Protein AF-A0A918CAC3-F1 (afdb_monomer)

Nearest PDB structures (foldseek):
  5i6j-assembly1_A-2  TM=1.475E-01  e=5.858E+00  Homo sapiens

Foldseek 3Di:
DDDDDDDPDDPDDDKDAFQDKAFFAADDDPPDPPDGGWIKTFHHIWDPPDDLQPTWTFIQTPVRDTDIDRSVRGDGPPVVVVVVVVVVCVVPPCQDFFHKKAFCDCDDVPCHPRHGFIWTFHAGWDPVDDLQPTWTWTAGPVRDIDIGRPVRIGDPPVCPVVVVPDPPDPLDQQDLVVLCPDPLLVVLLVLLLQLVVLVVQLVVLVVVLVVPDDPDPPPDDPVNVVSVVSNVVSVVSNVVSVVVSLVSLLVSLVVVCVVPPPNDDSVVSSVVSNVVSNVVSVVVVVVVVVCVPDDPPDPPDPDDPPPCDPQNVQQQLLLLLLQVLLLVLVLQADFPVPPPPDDDDDDDDDPDPQPPVLLVVLLVLLLVLVVQLVVCVVVVNNVSNVVSVVSNVVSVVVNVVSVVVLVVCVVVDDDPFDPHQKTKGFGQDPPDPPPVNPGGGTFIWMFGWGWDQDPVNQWIATPCLSVLCRLLVFDQDPLLRSLSRVLSVVSVCCVPVPPDPPPDVPCSSAPAWDDDPSHTDGDPVSCVRRPSVSSVSSSRSSRTHGDDD

Secondary structure (DSSP, 8-state):
--PPP----------PPTT-EEE------TT-TT-TT-EEEEEE---TTS-GGG-EEEEEETTS-EEEEEGGG----HHHHHHHHHHHHHHT-TTSTT-EEEE--S--TT-TT-TT-EEEEEE---TTS-TTT-EEEEEETTS-EEEEEGGGEE--TTSTTT-------SS-S--HHHHHTSHHHHHHHHHHHHHHHHHHHHHHHHHHHHHS--SS-----HHHHHHHHHHHHHHHHHHHHHHHHHHHHHHHHHHHHHHSTTS--HHHHHHHHHHHHHHHHHHHHHHHHHHHHS---------------HHHHHHHHHHHHHHHHHHHHHT-B---TTTTTS-------------HHHHHHHHHHHHHHHHHHHHHHHTT-HHHHHHHHHHHHHHHHHHHHHHHHHHHHHTT----B---S-EEEEEE-TT---TT-PPPPEEEEEE---EEE-TTSSSEEETTHHHHHHHHT---HHHHHHHHHHHHHHHHHHHHTT--TT---TTGGGSSEEEETTEEEE-HHHHHHSTTHHHHHHHHHHH-EE---

Sequence (549 aa):
MTEGPAAGGALAAHTYAPGTKLVCTVDRPQGMQGRQGLTCTVIEGINPTLSPARQSLAVEFSDGVRGSLLLSQVRVPWFVQQQALEERQASFSPYLPGKPLVCQAQNPDGLRGRRGQTCTVVEGPDASLEREKQTLRVRFSDSAEATLRLDQVRVPTRNAQLYRERPAQPAQAPDLRELRNRPSYKGLVQAAVVVLKARDTLSKREEEYAESRPEDSTWGTVEAEQQEGSLRDARAECDAAEAEFEAYAVRNVRGYLRAHPGAGDAQTLTHELQAAALEEARTRFLQRAGRARLPSALPVRPASLMTVTTHHIAALQRLEQNRIARAILLGQVIPDQQRQAIIPRTQSQPKSNVPVGDFEVAFREMQHHAMLCVRYTLTGVPTLAEHHARLCDDTRAQHDALLALLNEKRVQNTGRYLEGERFFVDLPATDQVSANGEESDDEEHYFTLVIVWGEDGGSLVIANDVECEVDSGVYVGEQGWNSLTHWLEHHDQRLSAGAQRGRQFEDEAHLIWKKDRDSYVLRSSVREKYPGIELALEALRCLARTERR

Structure (mmCIF, N/CA/C/O backbone):
data_AF-A0A918CAC3-F1
#
_entry.id   AF-A0A918CAC3-F1
#
loop_
_atom_site.group_PDB
_atom_site.id
_atom_site.type_symbol
_atom_site.label_atom_id
_atom_site.label_alt_id
_atom_site.label_comp_id
_atom_site.label_asym_id
_atom_site.label_entity_id
_atom_site.label_seq_id
_atom_site.pdbx_PDB_ins_code
_atom_site.Cartn_x
_atom_site.Cartn_y
_atom_site.Cartn_z
_atom_site.occupancy
_atom_site.B_iso_or_equiv
_atom_site.auth_seq_id
_atom_site.auth_comp_id
_atom_site.auth_asym_id
_atom_site.auth_atom_id
_atom_site.pdbx_PDB_model_num
ATOM 1 N N . MET A 1 1 ? -34.790 -44.024 -2.993 1.00 34.38 1 MET A N 1
ATOM 2 C CA . MET A 1 1 ? -33.690 -43.169 -2.507 1.00 34.38 1 MET A CA 1
ATOM 3 C C . MET A 1 1 ? -33.508 -42.073 -3.533 1.00 34.38 1 MET A C 1
ATOM 5 O O . MET A 1 1 ? -33.030 -42.345 -4.622 1.00 34.38 1 MET A O 1
ATOM 9 N N . THR A 1 2 ? -34.040 -40.893 -3.245 1.00 26.47 2 THR A N 1
ATOM 10 C CA . THR A 1 2 ? -34.035 -39.726 -4.135 1.00 26.47 2 THR A CA 1
ATOM 11 C C . THR A 1 2 ? -33.256 -38.634 -3.422 1.00 26.47 2 THR A C 1
ATOM 13 O O . THR A 1 2 ? -33.696 -38.153 -2.378 1.00 26.47 2 THR A O 1
ATOM 16 N N . GLU A 1 3 ? -32.078 -38.305 -3.943 1.00 29.77 3 GLU A N 1
ATOM 17 C CA . GLU A 1 3 ? -31.258 -37.194 -3.465 1.00 29.77 3 GLU A CA 1
ATOM 18 C C . GLU A 1 3 ? -31.903 -35.876 -3.912 1.00 29.77 3 GLU A C 1
ATOM 20 O O . GLU A 1 3 ? -32.096 -35.633 -5.103 1.00 29.77 3 GLU A O 1
ATOM 25 N N . GLY A 1 4 ? -32.304 -35.053 -2.942 1.00 25.77 4 GLY A N 1
ATOM 26 C CA . GLY A 1 4 ? -32.765 -33.686 -3.175 1.00 25.77 4 GLY A CA 1
ATOM 27 C C . GLY A 1 4 ? -31.585 -32.707 -3.239 1.00 25.77 4 GLY A C 1
ATOM 28 O O . GLY A 1 4 ? -30.545 -32.966 -2.628 1.00 25.77 4 GLY A O 1
ATOM 29 N N . PRO A 1 5 ? -31.720 -31.576 -3.953 1.00 29.75 5 PRO A N 1
ATOM 30 C CA . PRO A 1 5 ? -30.639 -30.613 -4.115 1.00 29.75 5 PRO A CA 1
ATOM 31 C C . PRO A 1 5 ? -30.306 -29.931 -2.781 1.00 29.75 5 PRO A C 1
ATOM 33 O O . PRO A 1 5 ? -31.191 -29.500 -2.041 1.00 29.75 5 PRO A O 1
ATOM 36 N N . ALA A 1 6 ? -29.009 -29.824 -2.488 1.00 30.66 6 ALA A N 1
ATOM 37 C CA . ALA A 1 6 ? -28.483 -29.134 -1.319 1.00 30.66 6 ALA A CA 1
ATOM 38 C C . ALA A 1 6 ? -28.829 -27.636 -1.380 1.00 30.66 6 ALA A C 1
ATOM 40 O O . ALA A 1 6 ? -28.242 -26.875 -2.149 1.00 30.66 6 ALA A O 1
ATOM 41 N N . ALA A 1 7 ? -29.784 -27.207 -0.556 1.00 31.06 7 ALA A N 1
ATOM 42 C CA . ALA A 1 7 ? -30.060 -25.797 -0.328 1.00 31.06 7 ALA A CA 1
ATOM 43 C C . ALA A 1 7 ? -28.901 -25.181 0.473 1.00 31.06 7 ALA A C 1
ATOM 45 O O . ALA A 1 7 ? -28.713 -25.477 1.654 1.00 31.06 7 ALA A O 1
ATOM 46 N N . GLY A 1 8 ? -28.109 -24.328 -0.178 1.00 32.47 8 GLY A N 1
ATOM 47 C CA . GLY A 1 8 ? -27.099 -23.493 0.469 1.00 32.47 8 GLY A CA 1
ATOM 48 C C . GLY A 1 8 ? -27.758 -22.412 1.323 1.00 32.47 8 GLY A C 1
ATOM 49 O O . GLY A 1 8 ? -27.984 -21.300 0.856 1.00 32.47 8 GLY A O 1
ATOM 50 N N . GLY A 1 9 ? -28.090 -22.743 2.570 1.00 31.00 9 GLY A N 1
ATOM 51 C CA . GLY A 1 9 ? -28.495 -21.768 3.578 1.00 31.00 9 GLY A CA 1
ATOM 52 C C . GLY A 1 9 ? -27.278 -21.011 4.108 1.00 31.00 9 GLY A C 1
ATOM 53 O O . GLY A 1 9 ? -26.330 -21.622 4.600 1.00 31.00 9 GLY A O 1
ATOM 54 N N . ALA A 1 10 ? -27.297 -19.682 4.013 1.00 33.12 10 ALA A N 1
ATOM 55 C CA . ALA A 1 10 ? -26.296 -18.825 4.634 1.00 33.12 10 ALA A CA 1
ATOM 56 C C . ALA A 1 10 ? -26.301 -19.031 6.161 1.00 33.12 10 ALA A C 1
ATOM 58 O O . ALA A 1 10 ? -27.304 -18.775 6.828 1.00 33.12 10 ALA A O 1
ATOM 59 N N . LEU A 1 11 ? -25.176 -19.491 6.715 1.00 37.94 11 LEU A N 1
ATOM 60 C CA . LEU A 1 11 ? -24.937 -19.536 8.158 1.00 37.94 11 LEU A CA 1
ATOM 61 C C . LEU A 1 11 ? -24.940 -18.099 8.699 1.00 37.94 11 LEU A C 1
ATOM 63 O O . LEU A 1 11 ? -23.998 -17.337 8.484 1.00 37.94 11 LEU A O 1
ATOM 67 N N . ALA A 1 12 ? -26.014 -17.722 9.394 1.00 36.47 12 ALA A N 1
ATOM 68 C CA . ALA A 1 12 ? -26.030 -16.521 10.219 1.00 36.47 12 ALA A CA 1
ATOM 69 C C . ALA A 1 12 ? -24.898 -16.614 11.257 1.00 36.47 12 ALA A C 1
ATOM 71 O O . ALA A 1 12 ? -24.640 -17.691 11.789 1.00 36.47 12 ALA A O 1
ATOM 72 N N . ALA A 1 13 ? -24.209 -15.502 11.526 1.00 37.38 13 ALA A N 1
ATOM 73 C CA . ALA A 1 13 ? -23.027 -15.446 12.387 1.00 37.38 13 ALA A CA 1
ATOM 74 C C . ALA A 1 13 ? -23.293 -16.038 13.789 1.00 37.38 13 ALA A C 1
ATOM 76 O O . ALA A 1 13 ? -23.807 -15.368 14.686 1.00 37.38 13 ALA A O 1
ATOM 77 N N . HIS A 1 14 ? -22.946 -17.311 13.977 1.00 52.31 14 HIS A N 1
ATOM 78 C CA . HIS A 1 14 ? -23.004 -17.991 15.263 1.00 52.31 14 HIS A CA 1
ATOM 79 C C . HIS A 1 14 ? -21.718 -17.697 16.039 1.00 52.31 14 HIS A C 1
ATOM 81 O O . HIS A 1 14 ? -20.619 -17.967 15.566 1.00 52.31 14 HIS A O 1
ATOM 87 N N . THR A 1 15 ? -21.844 -17.137 17.241 1.00 54.62 15 THR A N 1
ATOM 88 C CA . THR A 1 15 ? -20.730 -16.988 18.188 1.00 54.62 15 THR A CA 1
ATOM 89 C C . THR A 1 15 ? -20.657 -18.258 19.038 1.00 54.62 15 THR A C 1
ATOM 91 O O . THR A 1 15 ? -21.577 -18.521 19.811 1.00 54.62 15 THR A O 1
ATOM 94 N N . TYR A 1 16 ? -19.597 -19.059 18.890 1.00 63.28 16 TYR A N 1
ATOM 95 C CA . TYR A 1 16 ? -19.353 -20.236 19.733 1.00 63.28 16 TYR A CA 1
ATOM 96 C C . TYR A 1 16 ? -18.508 -19.836 20.948 1.00 63.28 16 TYR A C 1
ATOM 98 O O . TYR A 1 16 ? -17.448 -19.226 20.797 1.00 63.28 16 TYR A O 1
ATOM 106 N N . ALA A 1 17 ? -18.990 -20.158 22.150 1.00 64.75 17 ALA A N 1
ATOM 107 C CA . ALA A 1 17 ? -18.269 -19.920 23.398 1.00 64.75 17 ALA A CA 1
ATOM 108 C C . ALA A 1 17 ? -17.287 -21.074 23.698 1.00 64.75 17 ALA A C 1
ATOM 110 O O . ALA A 1 17 ? -17.543 -22.208 23.270 1.00 64.75 17 ALA A O 1
ATOM 111 N N . PRO A 1 18 ? -16.203 -20.833 24.461 1.00 65.88 18 PRO A N 1
ATOM 112 C CA . PRO A 1 18 ? -15.373 -21.906 25.008 1.00 65.88 18 PRO A CA 1
ATOM 113 C C . PRO A 1 18 ? -16.223 -22.962 25.733 1.00 65.88 18 PRO A C 1
ATOM 115 O O . PRO A 1 18 ? -17.165 -22.624 26.448 1.00 65.88 18 PRO A O 1
ATOM 118 N N . GLY A 1 19 ? -15.916 -24.242 25.521 1.00 64.00 19 GLY A N 1
ATOM 119 C CA . GLY A 1 19 ? -16.665 -25.381 26.061 1.00 64.00 19 GLY A CA 1
ATOM 120 C C . GLY A 1 19 ? -17.833 -25.866 25.193 1.00 64.00 19 GLY A C 1
ATOM 121 O O . GLY A 1 19 ? -18.438 -26.890 25.513 1.00 64.00 19 GLY A O 1
ATOM 122 N N . THR A 1 20 ? -18.143 -25.193 24.077 1.00 71.06 20 THR A N 1
ATOM 123 C CA . THR A 1 20 ? -19.176 -25.671 23.142 1.00 71.06 20 THR A CA 1
ATOM 124 C C . THR A 1 20 ? -18.724 -26.983 22.491 1.00 71.06 20 THR A C 1
ATOM 126 O O . THR A 1 20 ? -17.677 -27.024 21.840 1.00 71.06 20 THR A O 1
ATOM 129 N N . LYS A 1 21 ? -19.514 -28.054 22.645 1.00 66.44 21 LYS A N 1
ATOM 130 C CA . LYS A 1 21 ? -19.288 -29.331 21.951 1.00 66.44 21 LYS A CA 1
ATOM 131 C C . LYS A 1 21 ? -19.873 -29.264 20.544 1.00 66.44 21 LYS A C 1
ATOM 133 O O . LYS A 1 21 ? -21.063 -29.008 20.376 1.00 66.44 21 LYS A O 1
ATOM 138 N N . LEU A 1 22 ? -19.040 -29.512 19.543 1.00 68.19 22 LEU A N 1
ATOM 139 C CA . LEU A 1 22 ? -19.404 -29.537 18.132 1.00 68.19 22 LEU A CA 1
ATOM 140 C C . LEU A 1 22 ? -19.162 -30.944 17.575 1.00 68.19 22 LEU A C 1
ATOM 142 O O . LEU A 1 22 ? -18.170 -31.599 17.893 1.00 68.19 22 LEU A O 1
ATOM 146 N N . VAL A 1 23 ? -20.072 -31.419 16.728 1.00 58.84 23 VAL A N 1
ATOM 147 C CA . VAL A 1 23 ? -19.849 -32.629 15.929 1.00 58.84 23 VAL A CA 1
ATOM 148 C C . VAL A 1 23 ? -19.346 -32.160 14.573 1.00 58.84 23 VAL A C 1
ATOM 150 O O . VAL A 1 23 ? -20.080 -31.500 13.844 1.00 58.84 23 VAL A O 1
ATOM 153 N N . CYS A 1 24 ? -18.085 -32.437 14.259 1.00 56.66 24 CYS A N 1
ATOM 154 C CA . CYS A 1 24 ? -17.418 -31.916 13.074 1.00 56.66 24 CYS A CA 1
ATOM 155 C C . CYS A 1 24 ? -17.199 -33.054 12.056 1.00 56.66 24 CYS A C 1
ATOM 157 O O . CYS A 1 24 ? -16.572 -34.068 12.350 1.00 56.66 24 CYS A O 1
ATOM 159 N N . THR A 1 25 ? -17.735 -32.904 10.839 1.00 53.59 25 THR A N 1
ATOM 160 C CA . THR A 1 25 ? -17.401 -33.769 9.692 1.00 53.59 25 THR A CA 1
ATOM 161 C C . THR A 1 25 ? -16.342 -33.056 8.865 1.00 53.59 25 THR A C 1
ATOM 163 O O . THR A 1 25 ? -16.640 -32.081 8.182 1.00 53.59 25 THR A O 1
ATOM 166 N N . VAL A 1 26 ? -15.088 -33.496 8.976 1.00 55.09 26 VAL A N 1
ATOM 167 C CA . VAL A 1 26 ? -13.965 -32.843 8.298 1.00 55.09 26 VAL A CA 1
ATOM 168 C C . VAL A 1 26 ? -13.815 -33.417 6.887 1.00 55.09 26 VAL A C 1
ATOM 170 O O . VAL A 1 26 ? -13.284 -34.513 6.705 1.00 55.09 26 VAL A O 1
ATOM 173 N N . ASP A 1 27 ? -14.256 -32.666 5.878 1.00 46.06 27 ASP A N 1
ATOM 174 C CA . ASP A 1 27 ? -13.960 -32.971 4.476 1.00 46.06 27 ASP A CA 1
ATOM 175 C C . ASP A 1 27 ? -12.567 -32.432 4.104 1.00 46.06 27 ASP A C 1
ATOM 177 O O . ASP A 1 27 ? -12.375 -31.256 3.810 1.00 46.06 27 ASP A O 1
ATOM 181 N N . ARG A 1 28 ? -11.583 -33.339 4.161 1.00 51.41 28 ARG A N 1
ATOM 182 C CA . ARG A 1 28 ? -10.238 -33.283 3.546 1.00 51.41 28 ARG A CA 1
ATOM 183 C C . ARG A 1 28 ? -9.450 -31.952 3.629 1.00 51.41 28 ARG A C 1
ATOM 185 O O . ARG A 1 28 ? -9.378 -31.219 2.645 1.00 51.41 28 ARG A O 1
ATOM 192 N N . PRO A 1 29 ? -8.658 -31.746 4.694 1.00 42.94 29 PRO A N 1
ATOM 193 C CA . PRO A 1 29 ? -7.441 -30.945 4.665 1.00 42.94 29 PRO A CA 1
ATOM 194 C C . PRO A 1 29 ? -6.207 -31.858 4.519 1.00 42.94 29 PRO A C 1
ATOM 196 O O . PRO A 1 29 ? -6.151 -32.956 5.086 1.00 42.94 29 PRO A O 1
ATOM 199 N N . GLN A 1 30 ? -5.196 -31.414 3.767 1.00 45.50 30 GLN A N 1
ATOM 200 C CA . GLN A 1 30 ? -3.889 -32.080 3.725 1.00 45.50 30 GLN A CA 1
ATOM 201 C C . GLN A 1 30 ? -3.305 -32.143 5.149 1.00 45.50 30 GLN A C 1
ATOM 203 O O . GLN A 1 30 ? -3.159 -31.117 5.804 1.00 45.50 30 GLN A O 1
ATOM 208 N N . GLY A 1 31 ? -3.025 -33.357 5.637 1.00 53.94 31 GLY A N 1
ATOM 209 C CA . GLY A 1 31 ? -2.463 -33.615 6.972 1.00 53.94 31 GLY A CA 1
ATOM 210 C C . GLY A 1 31 ? -3.405 -34.288 7.981 1.00 53.94 31 GLY A C 1
ATOM 211 O O . GLY A 1 31 ? -2.927 -34.769 9.003 1.00 53.94 31 GLY A O 1
ATOM 212 N N . MET A 1 32 ? -4.713 -34.395 7.703 1.00 54.19 32 MET A N 1
ATOM 213 C CA . MET A 1 32 ? -5.689 -35.052 8.599 1.00 54.19 32 MET A CA 1
ATOM 214 C C . MET A 1 32 ? -6.500 -36.153 7.895 1.00 54.19 32 MET A C 1
ATOM 216 O O . MET A 1 32 ? -7.731 -36.166 7.923 1.00 54.19 32 MET A O 1
ATOM 220 N N . GLN A 1 33 ? -5.820 -37.094 7.233 1.00 50.97 33 GLN A N 1
ATOM 221 C CA . GLN A 1 33 ? -6.490 -38.273 6.673 1.00 50.97 33 GLN A CA 1
ATOM 222 C C . GLN A 1 33 ? -6.938 -39.221 7.803 1.00 50.97 33 GLN A C 1
ATOM 224 O O . GLN A 1 33 ? -6.137 -39.595 8.652 1.00 50.97 33 GLN A O 1
ATOM 229 N N . GLY A 1 34 ? -8.221 -39.609 7.810 1.00 56.03 34 GLY A N 1
ATOM 230 C CA . GLY A 1 34 ? -8.756 -40.679 8.671 1.00 56.03 34 GLY A CA 1
ATOM 231 C C . GLY A 1 34 ? -9.655 -40.259 9.843 1.00 56.03 34 GLY A C 1
ATOM 232 O O . GLY A 1 34 ? -10.110 -41.125 10.581 1.00 56.03 34 GLY A O 1
ATOM 233 N N . ARG A 1 35 ? -9.955 -38.966 10.026 1.00 60.34 35 ARG A N 1
ATOM 234 C CA . ARG A 1 35 ? -10.708 -38.455 11.194 1.00 60.34 35 ARG A CA 1
ATOM 235 C C . ARG A 1 35 ? -12.152 -38.051 10.885 1.00 60.34 35 ARG A C 1
ATOM 237 O O . ARG A 1 35 ? -12.577 -36.935 11.175 1.00 60.34 35 ARG A O 1
ATOM 244 N N . GLN A 1 36 ? -12.917 -38.954 10.277 1.00 60.62 36 GLN A N 1
ATOM 245 C CA . GLN A 1 36 ? -14.358 -38.753 10.096 1.00 60.62 36 GLN A CA 1
ATOM 246 C C . GLN A 1 36 ? -15.118 -39.155 11.370 1.00 60.62 36 GLN A C 1
ATOM 248 O O . GLN A 1 36 ? -14.886 -40.228 11.916 1.00 60.62 36 GLN A O 1
ATOM 253 N N . GLY A 1 37 ? -16.031 -38.295 11.837 1.00 60.97 37 GLY A N 1
ATOM 254 C CA . GLY A 1 37 ? -16.941 -38.603 12.950 1.00 60.97 37 GLY A CA 1
ATOM 255 C C . GLY A 1 37 ? -16.432 -38.273 14.359 1.00 60.97 37 GLY A C 1
ATOM 256 O O . GLY A 1 37 ? -17.059 -38.692 15.328 1.00 60.97 37 GLY A O 1
ATOM 257 N N . LEU A 1 38 ? -15.333 -37.525 14.504 1.00 64.88 38 LEU A N 1
ATOM 258 C CA . LEU A 1 38 ? -14.869 -37.082 15.823 1.00 64.88 38 LEU A CA 1
ATOM 259 C C . LEU A 1 38 ? -15.710 -35.912 16.352 1.00 64.88 38 LEU A C 1
ATOM 261 O O . LEU A 1 38 ? -16.088 -34.998 15.617 1.00 64.88 38 LEU A O 1
ATOM 265 N N . THR A 1 39 ? -15.970 -35.920 17.657 1.00 70.69 39 THR A N 1
ATOM 266 C CA . THR A 1 39 ? -16.520 -34.758 18.363 1.00 70.69 39 THR A CA 1
ATOM 267 C C . THR A 1 39 ? -15.382 -33.835 18.773 1.00 70.69 39 THR A C 1
ATOM 269 O O . THR A 1 39 ? -14.355 -34.311 19.255 1.00 70.69 39 THR A O 1
ATOM 272 N N . CYS A 1 40 ? -15.564 -32.531 18.613 1.00 75.88 40 CYS A N 1
ATOM 273 C CA . CYS A 1 40 ? -14.590 -31.516 18.987 1.00 75.88 40 CYS A CA 1
ATOM 274 C C . CYS A 1 40 ? -15.175 -30.560 20.042 1.00 75.88 40 CYS A C 1
ATOM 276 O O . CYS A 1 40 ? -16.364 -30.245 20.018 1.00 75.88 40 CYS A O 1
ATOM 278 N N . THR A 1 41 ? -14.354 -30.092 20.983 1.00 77.81 41 THR A N 1
ATOM 279 C CA . THR A 1 41 ? -14.730 -29.078 21.984 1.00 77.81 41 THR A CA 1
ATOM 280 C C . THR A 1 41 ? -14.010 -27.775 21.668 1.00 77.81 41 THR A C 1
ATOM 282 O O . THR A 1 41 ? -12.793 -27.777 21.500 1.00 77.81 41 THR A O 1
ATOM 285 N N . VAL A 1 42 ? -14.745 -26.664 21.573 1.00 76.50 42 VAL A N 1
ATOM 286 C CA . VAL A 1 42 ? -14.157 -25.337 21.329 1.00 76.50 42 VAL A CA 1
ATOM 287 C C . VAL A 1 42 ? -13.356 -24.908 22.556 1.00 76.50 42 VAL A C 1
ATOM 289 O O . VAL A 1 42 ? -13.916 -24.792 23.645 1.00 76.50 42 VAL A O 1
ATOM 292 N N . ILE A 1 43 ? -12.058 -24.671 22.383 1.00 72.75 43 ILE A N 1
ATOM 293 C CA . ILE A 1 43 ? -11.152 -24.240 23.458 1.00 72.75 43 ILE A CA 1
ATOM 294 C C . ILE A 1 43 ? -11.138 -22.709 23.552 1.00 72.75 43 ILE A C 1
ATOM 296 O O . ILE A 1 43 ? -11.096 -22.159 24.648 1.00 72.75 43 ILE A O 1
ATOM 300 N N . GLU A 1 44 ? -11.240 -22.019 22.413 1.00 70.56 44 GLU A N 1
ATOM 301 C CA . GLU A 1 44 ? -11.162 -20.559 22.332 1.00 70.56 44 GLU A CA 1
ATOM 302 C C . GLU A 1 44 ? -12.238 -20.006 21.383 1.00 70.56 44 GLU A C 1
ATOM 304 O O . GLU A 1 44 ? -12.455 -20.532 20.289 1.00 70.56 44 GLU A O 1
ATOM 309 N N . GLY A 1 45 ? -12.977 -18.991 21.844 1.00 53.78 45 GLY A N 1
ATOM 310 C CA . GLY A 1 45 ? -14.143 -18.436 21.149 1.00 53.78 45 GLY A CA 1
ATOM 311 C C . GLY A 1 45 ? -13.793 -17.490 19.994 1.00 53.78 45 GLY A C 1
ATOM 312 O O . GLY A 1 45 ? -12.672 -17.009 19.866 1.00 53.78 45 GLY A O 1
ATOM 313 N N . ILE A 1 46 ? -14.781 -17.200 19.147 1.00 62.47 46 ILE A N 1
ATOM 314 C CA . ILE A 1 46 ? -14.607 -16.396 17.926 1.00 62.47 46 ILE A CA 1
ATOM 315 C C . ILE A 1 46 ? -14.431 -14.900 18.236 1.00 62.47 46 ILE A C 1
ATOM 317 O O . ILE A 1 46 ? -15.187 -14.331 19.024 1.00 62.47 46 ILE A O 1
ATOM 321 N N . ASN A 1 47 ? -13.534 -14.232 17.501 1.00 50.25 47 ASN A N 1
ATOM 322 C CA . ASN A 1 47 ? -13.502 -12.772 17.389 1.00 50.25 47 ASN A CA 1
ATOM 323 C C . ASN A 1 47 ? -14.581 -12.273 16.391 1.00 50.25 47 ASN A C 1
ATOM 325 O O . ASN A 1 47 ? -14.456 -12.517 15.187 1.00 50.25 47 ASN A O 1
ATOM 329 N N . PRO A 1 48 ? -15.630 -11.554 16.840 1.00 42.75 48 PRO A N 1
ATOM 330 C CA . PRO A 1 48 ? -16.781 -11.177 16.010 1.00 42.75 48 PRO A CA 1
ATOM 331 C C . PRO A 1 48 ? -16.475 -10.130 14.923 1.00 42.75 48 PRO A C 1
ATOM 333 O O . PRO A 1 48 ? -17.369 -9.768 14.162 1.00 42.75 48 PRO A O 1
ATOM 336 N N . THR A 1 49 ? -15.241 -9.627 14.842 1.00 39.03 49 THR A N 1
ATOM 337 C CA . THR A 1 49 ? -14.835 -8.590 13.876 1.00 39.03 49 THR A CA 1
ATOM 338 C C . THR A 1 49 ? -14.359 -9.137 12.524 1.00 39.03 49 THR A C 1
ATOM 340 O O . THR A 1 49 ? -14.179 -8.366 11.584 1.00 39.03 49 THR A O 1
ATOM 343 N N . LEU A 1 50 ? -14.181 -10.457 12.392 1.00 40.41 50 LEU A N 1
ATOM 344 C CA . LEU A 1 50 ? -13.687 -11.099 11.168 1.00 40.41 50 LEU A CA 1
ATOM 345 C C . LEU A 1 50 ? -14.825 -11.661 10.302 1.00 40.41 50 LEU A C 1
ATOM 347 O O . LEU A 1 50 ? -15.829 -12.145 10.818 1.00 40.41 50 LEU A O 1
ATOM 351 N N . SER A 1 51 ? -14.642 -11.653 8.977 1.00 47.00 51 SER A N 1
ATOM 352 C CA . SER A 1 51 ? -15.564 -12.281 8.014 1.00 47.00 51 SER A CA 1
ATOM 353 C C . SER A 1 51 ? -15.710 -13.798 8.265 1.00 47.00 51 SER A C 1
ATOM 355 O O . SER A 1 51 ? -14.692 -14.452 8.511 1.00 47.00 51 SER A O 1
ATOM 357 N N . PRO A 1 52 ? -16.920 -14.393 8.139 1.00 52.06 52 PRO A N 1
ATOM 358 C CA . PRO A 1 52 ? -17.179 -15.815 8.417 1.00 52.06 52 PRO A CA 1
ATOM 359 C C . PRO A 1 52 ? -16.268 -16.796 7.663 1.00 52.06 52 PRO A C 1
ATOM 361 O O . PRO A 1 52 ? -15.962 -17.871 8.169 1.00 52.06 52 PRO A O 1
ATOM 364 N N . ALA A 1 53 ? -15.787 -16.420 6.472 1.00 52.47 53 ALA A N 1
ATOM 365 C CA . ALA A 1 53 ? -14.904 -17.252 5.651 1.00 52.47 53 ALA A CA 1
ATOM 366 C C . ALA A 1 53 ? -13.456 -17.344 6.175 1.00 52.47 53 ALA A C 1
ATOM 368 O O . ALA A 1 53 ? -12.690 -18.178 5.700 1.00 52.47 53 ALA A O 1
ATOM 369 N N . ARG A 1 54 ? -13.066 -16.484 7.126 1.00 52.00 54 ARG A N 1
ATOM 370 C CA . ARG A 1 54 ? -11.699 -16.397 7.674 1.00 52.00 54 ARG A CA 1
ATOM 371 C C . ARG A 1 54 ? -11.615 -16.727 9.166 1.00 52.00 54 ARG A C 1
ATOM 373 O O . ARG A 1 54 ? -10.543 -16.613 9.749 1.00 52.00 54 ARG A O 1
ATOM 380 N N . GLN A 1 55 ? -12.725 -17.104 9.796 1.00 71.31 55 GLN A N 1
ATOM 381 C CA . GLN A 1 55 ? -12.741 -17.439 11.216 1.00 71.31 55 GLN A CA 1
ATOM 382 C C . GLN A 1 55 ? -12.263 -18.881 11.427 1.00 71.31 55 GLN A C 1
ATOM 384 O O . GLN A 1 55 ? -12.811 -19.817 10.839 1.00 71.31 55 GLN A O 1
ATOM 389 N N . SER A 1 56 ? -11.252 -19.050 12.279 1.00 70.75 56 SER A N 1
ATOM 390 C CA . SER A 1 56 ? -10.735 -20.348 12.708 1.00 70.75 56 SER A CA 1
ATOM 391 C C . SER A 1 56 ? -11.019 -20.581 14.193 1.00 70.75 56 SER A C 1
ATOM 393 O O . SER A 1 56 ? -10.786 -19.690 15.007 1.00 70.75 56 SER A O 1
ATOM 395 N N . LEU A 1 57 ? -11.507 -21.766 14.547 1.00 77.31 57 LEU A N 1
ATOM 396 C CA . LEU A 1 57 ? -11.795 -22.200 15.913 1.00 77.31 57 LEU A CA 1
ATOM 397 C C . LEU A 1 57 ? -10.656 -23.077 16.428 1.00 77.31 57 LEU A C 1
ATOM 399 O O . LEU A 1 57 ? -10.365 -24.105 15.815 1.00 77.31 57 LEU A O 1
ATOM 403 N N . ALA A 1 58 ? -10.072 -22.729 17.575 1.00 78.75 58 ALA A N 1
ATOM 404 C CA . ALA A 1 58 ? -9.220 -23.656 18.312 1.00 78.75 58 ALA A CA 1
ATOM 405 C C . ALA A 1 58 ? -10.099 -24.738 18.953 1.00 78.75 58 ALA A C 1
ATOM 407 O O . ALA A 1 58 ? -11.016 -24.435 19.722 1.00 78.75 58 ALA A O 1
ATOM 408 N N . VAL A 1 59 ? -9.838 -26.001 18.625 1.00 81.88 59 VAL A N 1
ATOM 409 C CA . VAL A 1 59 ? -10.641 -27.144 19.066 1.00 81.88 59 VAL A CA 1
ATOM 410 C C . VAL A 1 59 ? -9.778 -28.263 19.638 1.00 81.88 59 VAL A C 1
ATOM 412 O O . VAL A 1 59 ? -8.659 -28.491 19.183 1.00 81.88 59 VAL A O 1
ATOM 415 N N . GLU A 1 60 ? -10.318 -28.989 20.614 1.00 83.00 60 GLU A N 1
ATOM 416 C CA . GLU A 1 60 ? -9.777 -30.264 21.094 1.00 83.00 60 GLU A CA 1
ATOM 417 C C . GLU A 1 60 ? -10.678 -31.392 20.593 1.00 83.00 60 GLU A C 1
ATOM 419 O O . GLU A 1 60 ? -11.876 -31.415 20.886 1.00 83.00 60 GLU A O 1
ATOM 424 N N . PHE A 1 61 ? -10.128 -32.299 19.793 1.00 83.12 61 PHE A N 1
ATOM 425 C CA . PHE A 1 61 ? -10.832 -33.482 19.312 1.00 83.12 61 PHE A CA 1
ATOM 426 C C . PHE A 1 61 ? -10.951 -34.525 20.431 1.00 83.12 61 PHE A C 1
ATOM 428 O O . PHE A 1 61 ? -10.162 -34.547 21.372 1.00 83.12 61 PHE A O 1
ATOM 435 N N . SER A 1 62 ? -11.931 -35.424 20.330 1.00 82.56 62 SER A N 1
ATOM 436 C CA . SER A 1 62 ? -12.163 -36.485 21.323 1.00 82.56 62 SER A CA 1
ATOM 437 C C . SER A 1 62 ? -11.008 -37.479 21.480 1.00 82.56 62 SER A C 1
ATOM 439 O O . SER A 1 62 ? -10.995 -38.235 22.444 1.00 82.56 62 SER A O 1
ATOM 441 N N . ASP A 1 63 ? -10.052 -37.490 20.551 1.00 80.81 63 ASP A N 1
ATOM 442 C CA . ASP A 1 63 ? -8.802 -38.250 20.649 1.00 80.81 63 ASP A CA 1
ATOM 443 C C . ASP A 1 63 ? -7.687 -37.490 21.403 1.00 80.81 63 ASP A C 1
ATOM 445 O O . ASP A 1 63 ? -6.554 -37.962 21.467 1.00 80.81 63 ASP A O 1
ATOM 449 N N . GLY A 1 64 ? -7.997 -36.319 21.975 1.00 80.19 64 GLY A N 1
ATOM 450 C CA . GLY A 1 64 ? -7.076 -35.475 22.739 1.00 80.19 64 GLY A CA 1
ATOM 451 C C . GLY A 1 64 ? -6.188 -34.572 21.881 1.00 80.19 64 GLY A C 1
ATOM 452 O O . GLY A 1 64 ? -5.370 -33.824 22.417 1.00 80.19 64 GLY A O 1
ATOM 453 N N . VAL A 1 65 ? -6.321 -34.607 20.551 1.00 83.19 65 VAL A N 1
ATOM 454 C CA . VAL A 1 65 ? -5.521 -33.748 19.673 1.00 83.19 65 VAL A CA 1
ATOM 455 C C . VAL A 1 65 ? -6.125 -32.354 19.593 1.00 83.19 65 VAL A C 1
ATOM 457 O O . VAL A 1 65 ? -7.324 -32.186 19.383 1.00 83.19 65 VAL A O 1
ATOM 460 N N . ARG A 1 66 ? -5.277 -31.333 19.707 1.00 84.69 66 ARG A N 1
ATOM 461 C CA . ARG A 1 66 ? -5.665 -29.937 19.489 1.00 84.69 66 ARG A CA 1
ATOM 462 C C . ARG A 1 66 ? -5.440 -29.542 18.038 1.00 84.69 66 ARG A C 1
ATOM 464 O O . ARG A 1 66 ? -4.428 -29.902 17.441 1.00 84.69 66 ARG A O 1
ATOM 471 N N . GLY A 1 67 ? -6.380 -28.801 17.470 1.00 82.00 67 GLY A N 1
ATOM 472 C CA . GLY A 1 67 ? -6.309 -28.324 16.095 1.00 82.00 67 GLY A CA 1
ATOM 473 C C . GLY A 1 67 ? -7.060 -27.017 15.892 1.00 82.00 67 GLY A C 1
ATOM 474 O O . GLY A 1 67 ? -7.675 -26.481 16.811 1.00 82.00 67 GLY A O 1
ATOM 475 N N . SER A 1 68 ? -6.998 -26.508 14.666 1.00 78.94 68 SER A N 1
ATOM 476 C CA . SER A 1 68 ? -7.737 -25.326 14.233 1.00 78.94 68 SER A CA 1
ATOM 477 C C . SER A 1 68 ? -8.689 -25.716 13.105 1.00 78.94 68 SER A C 1
ATOM 479 O O . SER A 1 68 ? -8.265 -26.363 12.147 1.00 78.94 68 SER A O 1
ATOM 481 N N . LEU A 1 69 ? -9.971 -25.370 13.228 1.00 74.31 69 LEU A N 1
ATOM 482 C CA . LEU A 1 69 ? -10.999 -25.631 12.214 1.00 74.31 69 LEU A CA 1
ATOM 483 C C . LEU A 1 69 ? -11.509 -24.319 11.629 1.00 74.31 69 LEU A C 1
ATOM 485 O O . LEU A 1 69 ? -11.923 -23.431 12.370 1.00 74.31 69 LEU A O 1
ATOM 489 N N . LEU A 1 70 ? -11.547 -24.206 10.302 1.00 74.25 70 LEU A N 1
ATOM 490 C CA . LEU A 1 70 ? -12.240 -23.091 9.656 1.00 74.25 70 LEU A CA 1
ATOM 491 C C . LEU A 1 70 ? -13.751 -23.253 9.840 1.00 74.25 70 LEU A C 1
ATOM 493 O O . LEU A 1 70 ? -14.276 -24.353 9.669 1.00 74.25 70 LEU A O 1
ATOM 497 N N . LEU A 1 71 ? -14.473 -22.166 10.134 1.00 67.62 71 LEU A N 1
ATOM 498 C CA . LEU A 1 71 ? -15.932 -22.226 10.310 1.00 67.62 71 LEU A CA 1
ATOM 499 C C . LEU A 1 71 ? -16.660 -22.782 9.080 1.00 67.62 71 LEU A C 1
ATOM 501 O O . LEU A 1 71 ? -17.675 -23.458 9.224 1.00 67.62 71 LEU A O 1
ATOM 505 N N . SER A 1 72 ? -16.119 -22.561 7.881 1.00 67.12 72 SER A N 1
ATOM 506 C CA . SER A 1 72 ? -16.641 -23.125 6.630 1.00 67.12 72 SER A CA 1
ATOM 507 C C . SER A 1 72 ? -16.595 -24.658 6.573 1.00 67.12 72 SER A C 1
ATOM 509 O O . SER A 1 72 ? -17.303 -25.256 5.766 1.00 67.12 72 SER A O 1
ATOM 511 N N . GLN A 1 73 ? -15.792 -25.299 7.426 1.00 65.56 73 GLN A N 1
ATOM 512 C CA . GLN A 1 73 ? -15.638 -26.753 7.518 1.00 65.56 73 GLN A CA 1
ATOM 513 C C . GLN A 1 73 ? -16.499 -27.371 8.630 1.00 65.56 73 GLN A C 1
ATOM 515 O O . GLN A 1 73 ? -16.539 -28.592 8.773 1.00 65.56 73 GLN A O 1
ATOM 520 N N . VAL A 1 74 ? -17.198 -26.557 9.429 1.00 62.59 74 VAL A N 1
ATOM 521 C CA . VAL A 1 74 ? -18.031 -27.032 10.537 1.00 62.59 74 VAL A CA 1
ATOM 522 C C . VAL A 1 74 ? -19.485 -27.118 10.081 1.00 62.59 74 VAL A C 1
ATOM 524 O O . VAL A 1 74 ? -20.178 -26.111 9.955 1.00 62.59 74 VAL A O 1
ATOM 527 N N . ARG A 1 75 ? -19.986 -28.339 9.872 1.00 60.22 75 ARG A N 1
ATOM 528 C CA . ARG A 1 75 ? -21.428 -28.579 9.733 1.00 60.22 75 ARG A CA 1
ATOM 529 C C . ARG A 1 75 ? -22.040 -28.790 11.112 1.00 60.22 75 ARG A C 1
ATOM 531 O O . ARG A 1 75 ? -21.831 -29.833 11.721 1.00 60.22 75 ARG A O 1
ATOM 538 N N . VAL A 1 76 ? -22.809 -27.818 11.600 1.00 56.59 76 VAL A N 1
ATOM 539 C CA . VAL A 1 76 ? -23.603 -28.006 12.822 1.00 56.59 76 VAL A CA 1
ATOM 540 C C . VAL A 1 76 ? -24.830 -28.855 12.484 1.00 56.59 76 VAL A C 1
ATOM 542 O O . VAL A 1 76 ? -25.567 -28.499 11.562 1.00 56.59 76 VAL A O 1
ATOM 545 N N . PRO A 1 77 ? -25.085 -29.963 13.200 1.00 53.31 77 PRO A N 1
ATOM 546 C CA . PRO A 1 77 ? -26.304 -30.730 13.006 1.00 53.31 77 PRO A CA 1
ATOM 547 C C . PRO A 1 77 ? -27.542 -29.869 13.281 1.00 53.31 77 PRO A C 1
ATOM 549 O O . PRO A 1 77 ? -27.607 -29.169 14.293 1.00 53.31 77 PRO A O 1
ATOM 552 N N . TRP A 1 78 ? -28.540 -29.949 12.400 1.00 45.47 78 TRP A N 1
ATOM 553 C CA . TRP A 1 78 ? -29.750 -29.117 12.441 1.00 45.47 78 TRP A CA 1
ATOM 554 C C . TRP A 1 78 ? -30.481 -29.142 13.802 1.00 45.47 78 TRP A C 1
ATOM 556 O O . TRP A 1 78 ? -31.003 -28.121 14.241 1.00 45.47 78 TRP A O 1
ATOM 566 N N . PHE A 1 79 ? -30.445 -30.270 14.521 1.00 43.97 79 PHE A N 1
ATOM 567 C CA . PHE A 1 79 ? -31.091 -30.420 15.830 1.00 43.97 79 PHE A CA 1
ATOM 568 C C . PHE A 1 79 ? -30.417 -29.599 16.947 1.00 43.97 79 PHE A C 1
ATOM 570 O O . PHE A 1 79 ? -31.099 -29.109 17.841 1.00 43.97 79 PHE A O 1
ATOM 577 N N . VAL A 1 80 ? -29.096 -29.375 16.881 1.00 51.75 80 VAL A N 1
ATOM 578 C CA . VAL A 1 80 ? -28.368 -28.522 17.845 1.00 51.75 80 VAL A CA 1
ATOM 579 C C . VAL A 1 80 ? -28.698 -27.049 17.607 1.00 51.75 80 VAL A C 1
ATOM 581 O O . VAL A 1 80 ? -28.854 -26.281 18.556 1.00 51.75 80 VAL A O 1
ATOM 584 N N . GLN A 1 81 ? -28.850 -26.653 16.337 1.00 51.31 81 GLN A N 1
ATOM 585 C CA . GLN A 1 81 ? -29.332 -25.315 15.991 1.00 51.31 81 GLN A CA 1
ATOM 586 C C . GLN A 1 81 ? -30.751 -25.090 16.511 1.00 51.31 81 GLN A C 1
ATOM 588 O O . GLN A 1 81 ? -31.025 -24.012 17.028 1.00 51.31 81 GLN A O 1
ATOM 593 N N . GLN A 1 82 ? -31.621 -26.097 16.419 1.00 47.75 82 GLN A N 1
ATOM 594 C CA . GLN A 1 82 ? -33.002 -25.999 16.876 1.00 47.75 82 GLN A CA 1
ATOM 595 C C . GLN A 1 82 ? -33.105 -25.884 18.405 1.00 47.75 82 GLN A C 1
ATOM 597 O O . GLN A 1 82 ? -33.762 -24.970 18.893 1.00 47.75 82 GLN A O 1
ATOM 602 N N . GLN A 1 83 ? -32.367 -26.705 19.158 1.00 46.34 83 GLN A N 1
ATOM 603 C CA . GLN A 1 83 ? -32.372 -26.667 20.624 1.00 46.34 83 GLN A CA 1
ATOM 604 C C . GLN A 1 83 ? -31.830 -25.337 21.185 1.00 46.34 83 GLN A C 1
ATOM 606 O O . GLN A 1 83 ? -32.430 -24.745 22.078 1.00 46.34 83 GLN A O 1
ATOM 611 N N . ALA A 1 84 ? -30.746 -24.798 20.611 1.00 47.66 84 ALA A N 1
ATOM 612 C CA . ALA A 1 84 ? -30.210 -23.491 21.009 1.00 47.66 84 ALA A CA 1
ATOM 613 C C . ALA A 1 84 ? -31.148 -22.322 20.642 1.00 47.66 84 ALA A C 1
ATOM 615 O O . ALA A 1 84 ? -31.146 -21.276 21.303 1.00 47.66 84 ALA A O 1
ATOM 616 N N . LEU A 1 85 ? -31.948 -22.479 19.580 1.00 46.66 85 LEU A N 1
ATOM 617 C CA . LEU A 1 85 ? -32.984 -21.520 19.203 1.00 46.66 85 LEU A CA 1
ATOM 618 C C . LEU A 1 85 ? -34.168 -21.580 20.176 1.00 46.66 85 LEU A C 1
ATOM 620 O O . LEU A 1 85 ? -34.651 -20.530 20.593 1.00 46.66 85 LEU A O 1
ATOM 624 N N . GLU A 1 86 ? -34.592 -22.783 20.563 1.00 46.16 86 GLU A N 1
ATOM 625 C CA . GLU A 1 86 ? -35.682 -23.039 21.511 1.00 46.16 86 GLU A CA 1
ATOM 626 C C . GLU A 1 86 ? -35.329 -22.535 22.923 1.00 46.16 86 GLU A C 1
ATOM 628 O O . GLU A 1 86 ? -36.121 -21.815 23.534 1.00 46.16 86 GLU A O 1
ATOM 633 N N . GLU A 1 87 ? -34.104 -22.777 23.405 1.00 45.16 87 GLU A N 1
ATOM 634 C CA . GLU A 1 87 ? -33.612 -22.267 24.697 1.00 45.16 87 GLU A CA 1
ATOM 635 C C . GLU A 1 87 ? -33.520 -20.731 24.725 1.00 45.16 87 GLU A C 1
ATOM 637 O O . GLU A 1 87 ? -33.905 -20.086 25.707 1.00 45.16 87 GLU A O 1
ATOM 642 N N . ARG A 1 88 ? -33.085 -20.101 23.622 1.00 45.38 88 ARG A N 1
ATOM 643 C CA . ARG A 1 88 ? -33.107 -18.633 23.508 1.00 45.38 88 ARG A CA 1
ATOM 644 C C . ARG A 1 88 ? -34.532 -18.097 23.421 1.00 45.38 88 ARG A C 1
ATOM 646 O O . ARG A 1 88 ? -34.844 -17.129 24.111 1.00 45.38 88 ARG A O 1
ATOM 653 N N . GLN A 1 89 ? -35.414 -18.706 22.636 1.00 46.72 89 GLN A N 1
ATOM 654 C CA . GLN A 1 89 ? -36.805 -18.257 22.511 1.00 46.72 89 GLN A CA 1
ATOM 655 C C . GLN A 1 89 ? -37.572 -18.362 23.838 1.00 46.72 89 GLN A C 1
ATOM 657 O O . GLN A 1 89 ? -38.343 -17.453 24.153 1.00 46.72 89 GLN A O 1
ATOM 662 N N . ALA A 1 90 ? -37.290 -19.376 24.663 1.00 46.59 90 ALA A N 1
ATOM 663 C CA . ALA A 1 90 ? -37.859 -19.507 26.004 1.00 46.59 90 ALA A CA 1
ATOM 664 C C . ALA A 1 90 ? -37.456 -18.349 26.939 1.00 46.59 90 ALA A C 1
ATOM 666 O O . ALA A 1 90 ? -38.289 -17.831 27.683 1.00 46.59 90 ALA A O 1
ATOM 667 N N . SER A 1 91 ? -36.205 -17.877 26.861 1.00 45.91 91 SER A N 1
ATOM 668 C CA . SER A 1 91 ? -35.706 -16.778 27.707 1.00 45.91 91 SER A CA 1
ATOM 669 C C . SER A 1 91 ? -36.175 -15.370 27.296 1.00 45.91 91 SER A C 1
ATOM 671 O O . SER A 1 91 ? -36.054 -14.431 28.084 1.00 45.91 91 SER A O 1
ATOM 673 N N . PHE A 1 92 ? -36.741 -15.205 26.093 1.00 52.22 92 PHE A N 1
ATOM 674 C CA . PHE 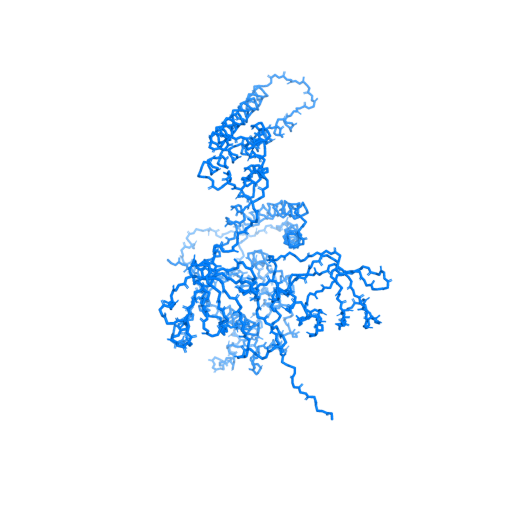A 1 92 ? -37.119 -13.901 25.526 1.00 52.22 92 PHE A CA 1
ATOM 675 C C . PHE A 1 92 ? -38.618 -13.743 25.243 1.00 52.22 92 PHE A C 1
ATOM 677 O O . PHE A 1 92 ? -39.016 -12.832 24.512 1.00 52.22 92 PHE A O 1
ATOM 684 N N . SER A 1 93 ? -39.472 -14.584 25.830 1.00 73.69 93 SER A N 1
ATOM 685 C CA . SER A 1 93 ? -40.915 -14.425 25.659 1.00 73.69 93 SER A CA 1
ATOM 686 C C . SER A 1 93 ? -41.394 -13.120 26.321 1.00 73.69 93 SER A C 1
ATOM 688 O O . SER A 1 93 ? -41.254 -12.955 27.537 1.00 73.69 93 SER A O 1
ATOM 690 N N . PRO A 1 94 ? -42.003 -12.176 25.574 1.00 75.56 94 PRO A N 1
ATOM 691 C CA . PRO A 1 94 ? -42.579 -10.961 26.156 1.00 75.56 94 PRO A CA 1
ATOM 692 C C . PRO A 1 94 ? -43.790 -11.257 27.060 1.00 75.56 94 PRO A C 1
ATOM 694 O O . PRO A 1 94 ? -44.320 -10.344 27.689 1.00 75.56 94 PRO A O 1
ATOM 697 N N . TYR A 1 95 ? -44.208 -12.524 27.139 1.00 83.06 95 TYR A N 1
ATOM 698 C CA . TYR A 1 95 ? -45.341 -13.020 27.914 1.00 83.06 95 TYR A CA 1
ATOM 699 C C . TYR A 1 95 ? -44.919 -13.722 29.216 1.00 83.06 95 TYR A C 1
ATOM 701 O O . TYR A 1 95 ? -45.656 -14.559 29.730 1.00 83.06 95 TYR A O 1
ATOM 709 N N . LEU A 1 96 ? -43.728 -13.420 29.743 1.00 85.69 96 LEU A N 1
ATOM 710 C CA . LEU A 1 96 ? -43.298 -13.897 31.061 1.00 85.69 96 LEU A CA 1
ATOM 711 C C . LEU A 1 96 ? -44.034 -13.156 32.197 1.00 85.69 96 LEU A C 1
ATOM 713 O O . LEU A 1 96 ? -44.330 -11.964 32.045 1.00 85.69 96 LEU A O 1
ATOM 717 N N . PRO A 1 97 ? -44.283 -13.815 33.349 1.00 87.19 97 PRO A N 1
ATOM 718 C CA . PRO A 1 97 ? -44.864 -13.175 34.526 1.00 87.19 97 PRO A CA 1
ATOM 719 C C . PRO A 1 97 ? -44.150 -11.869 34.906 1.00 87.19 97 PRO A C 1
ATOM 721 O O . PRO A 1 97 ? -42.925 -11.768 34.863 1.00 87.19 97 PRO A O 1
ATOM 724 N N . GLY A 1 98 ? -44.928 -10.846 35.256 1.00 84.00 98 GLY A N 1
ATOM 725 C CA . GLY A 1 98 ? -44.459 -9.509 35.617 1.00 84.00 98 GLY A CA 1
ATOM 726 C C . GLY A 1 98 ? -44.239 -8.550 34.441 1.00 84.00 98 GLY A C 1
ATOM 727 O O . GLY A 1 98 ? -44.016 -7.362 34.673 1.00 84.00 98 GLY A O 1
ATOM 728 N N . LYS A 1 99 ? -44.326 -9.002 33.181 1.00 84.69 99 LYS A N 1
ATOM 729 C CA . LYS A 1 99 ? -44.153 -8.116 32.017 1.00 84.69 99 LYS A CA 1
ATOM 730 C C . LYS A 1 99 ? -45.426 -7.314 31.706 1.00 84.69 99 LYS A C 1
ATOM 732 O O . LYS A 1 99 ? -46.522 -7.874 31.770 1.00 84.69 99 LYS A O 1
ATOM 737 N N . PRO A 1 100 ? -45.309 -6.015 31.365 1.00 88.50 100 PRO A N 1
ATOM 738 C CA . PRO A 1 100 ? -46.456 -5.193 31.002 1.00 88.50 100 PRO A CA 1
ATOM 739 C C . PRO A 1 100 ? -46.879 -5.420 29.543 1.00 88.50 100 PRO A C 1
ATOM 741 O O . PRO A 1 100 ? -46.059 -5.422 28.624 1.00 88.50 100 PRO A O 1
ATOM 744 N N . LEU A 1 101 ? -48.184 -5.544 29.333 1.00 90.06 101 LEU A N 1
ATOM 745 C CA . LEU A 1 101 ? -48.870 -5.693 28.053 1.00 90.06 101 LEU A CA 1
ATOM 746 C C . LEU A 1 101 ? -49.994 -4.654 27.941 1.00 90.06 101 LEU A C 1
ATOM 748 O O . LEU A 1 101 ? -50.384 -4.033 28.929 1.00 90.06 101 LEU A O 1
ATOM 752 N N . VAL A 1 102 ? -50.522 -4.465 26.732 1.00 90.50 102 VAL A N 1
ATOM 753 C CA . VAL A 1 102 ? -51.703 -3.627 26.475 1.00 90.50 102 VAL A CA 1
ATOM 754 C C . VAL A 1 102 ? -52.848 -4.504 25.981 1.00 90.50 102 VAL A C 1
ATOM 756 O O . VAL A 1 102 ? -52.702 -5.200 24.974 1.00 90.50 102 VAL A O 1
ATOM 759 N N . CYS A 1 103 ? -53.996 -4.449 26.657 1.00 88.94 103 CYS A N 1
ATOM 760 C CA . CYS A 1 103 ? -55.192 -5.197 26.269 1.00 88.94 103 CYS A CA 1
ATOM 761 C C . CYS A 1 103 ? -55.804 -4.637 24.970 1.00 88.94 103 CYS A C 1
ATOM 763 O O . CYS A 1 103 ? -56.041 -3.435 24.840 1.00 88.94 103 CYS A O 1
ATOM 765 N N . GLN A 1 104 ? -56.083 -5.504 23.999 1.00 88.44 104 GLN A N 1
ATOM 766 C CA . GLN A 1 104 ? -56.718 -5.186 22.714 1.00 88.44 104 GLN A CA 1
ATOM 767 C C . GLN A 1 104 ? -58.121 -5.777 22.551 1.00 88.44 104 GLN A C 1
ATOM 769 O O . GLN A 1 104 ? -58.791 -5.467 21.563 1.00 88.44 104 GLN A O 1
ATOM 774 N N . ALA A 1 105 ? -58.569 -6.601 23.500 1.00 82.56 105 ALA A N 1
ATOM 775 C CA . ALA A 1 105 ? -59.843 -7.302 23.424 1.00 82.56 105 ALA A CA 1
ATOM 776 C C . ALA A 1 105 ? -61.012 -6.315 23.227 1.00 82.56 105 ALA A C 1
ATOM 778 O O . ALA A 1 105 ? -61.215 -5.407 24.034 1.00 82.56 105 ALA A O 1
ATOM 779 N N . GLN A 1 106 ? -61.770 -6.475 22.135 1.00 69.44 106 GLN A N 1
ATOM 780 C CA . GLN A 1 106 ? -62.935 -5.628 21.844 1.00 69.44 106 GLN A CA 1
ATOM 781 C C . GLN A 1 106 ? -64.236 -6.163 22.456 1.00 69.44 106 GLN A C 1
ATOM 783 O O . GLN A 1 106 ? -65.119 -5.360 22.732 1.00 69.44 106 GLN A O 1
ATOM 788 N N . ASN A 1 107 ? -64.368 -7.478 22.677 1.00 62.44 107 ASN A N 1
ATOM 789 C CA . ASN A 1 107 ? -65.570 -8.085 23.268 1.00 62.44 107 ASN A CA 1
ATOM 790 C C . ASN A 1 107 ? -65.345 -9.541 23.728 1.00 62.44 107 ASN A C 1
ATOM 792 O O . ASN A 1 107 ? -65.659 -10.484 23.005 1.00 62.44 107 ASN A O 1
ATOM 796 N N . PRO A 1 108 ? -64.797 -9.735 24.931 1.00 57.91 108 PRO A N 1
ATOM 797 C CA . PRO A 1 108 ? -65.206 -10.849 25.785 1.00 57.91 108 PRO A CA 1
ATOM 798 C C . PRO A 1 108 ? -66.111 -10.334 26.909 1.00 57.91 108 PRO A C 1
ATOM 800 O O . PRO A 1 108 ? -65.891 -9.235 27.435 1.00 57.91 108 PRO A O 1
ATOM 803 N N . ASP A 1 109 ? -67.123 -11.114 27.283 1.00 61.78 109 ASP A N 1
ATOM 804 C CA . ASP A 1 109 ? -67.951 -10.830 28.456 1.00 61.78 109 ASP A CA 1
ATOM 805 C C . ASP A 1 109 ? -67.051 -10.606 29.686 1.00 61.78 109 ASP A C 1
ATOM 807 O O . ASP A 1 109 ? -66.162 -11.402 29.980 1.00 61.78 109 ASP A O 1
ATOM 811 N N . GLY A 1 110 ? -67.216 -9.459 30.352 1.00 69.81 110 GLY A N 1
ATOM 812 C CA . GLY A 1 110 ? -66.388 -9.035 31.493 1.00 69.81 110 GLY A CA 1
ATOM 813 C C . GLY A 1 110 ? -65.218 -8.088 31.177 1.00 69.81 110 GLY A C 1
ATOM 814 O O . GLY A 1 110 ? -64.634 -7.534 32.103 1.00 69.81 110 GLY A O 1
ATOM 815 N N . LEU A 1 111 ? -64.896 -7.830 29.901 1.00 72.62 111 LEU A N 1
ATOM 816 C CA . LEU A 1 111 ? -63.760 -6.974 29.494 1.00 72.62 111 LEU A CA 1
ATOM 817 C C . LEU A 1 111 ? -64.161 -5.692 28.739 1.00 72.62 111 LEU A C 1
ATOM 819 O O . LEU A 1 111 ? -63.298 -4.955 28.245 1.00 72.62 111 LEU A O 1
ATOM 823 N N . ARG A 1 112 ? -65.465 -5.383 28.669 1.00 76.75 112 ARG A N 1
ATOM 824 C CA . ARG A 1 112 ? -65.967 -4.141 28.056 1.00 76.75 112 ARG A CA 1
ATOM 825 C C . ARG A 1 112 ? -65.356 -2.918 28.749 1.00 76.75 112 ARG A C 1
ATOM 827 O O . ARG A 1 112 ? -65.485 -2.748 29.954 1.00 76.75 112 ARG A O 1
ATOM 834 N N . GLY A 1 113 ? -64.691 -2.069 27.965 1.00 81.31 113 GLY A N 1
ATOM 835 C CA . GLY A 1 113 ? -64.044 -0.839 28.442 1.00 81.31 113 GLY A CA 1
ATOM 836 C C . GLY A 1 113 ? -62.557 -0.962 28.798 1.00 81.31 113 GLY A C 1
ATOM 837 O O . GLY A 1 113 ? -61.938 0.053 29.098 1.00 81.31 113 GLY A O 1
ATOM 838 N N . ARG A 1 114 ? -61.948 -2.158 28.718 1.00 86.06 114 ARG A N 1
ATOM 839 C CA . ARG A 1 114 ? -60.519 -2.356 29.056 1.00 86.06 114 ARG A CA 1
ATOM 840 C C . ARG A 1 114 ? -59.552 -2.286 27.873 1.00 86.06 114 ARG A C 1
ATOM 842 O O . ARG A 1 114 ? -58.343 -2.444 28.043 1.00 86.06 114 ARG A O 1
ATOM 849 N N . ARG A 1 115 ? -60.056 -2.026 26.664 1.00 89.69 115 ARG A N 1
ATOM 850 C CA . ARG A 1 115 ? -59.221 -1.859 25.469 1.00 89.69 115 ARG A CA 1
ATOM 851 C C . ARG A 1 115 ? -58.290 -0.656 25.642 1.00 89.69 115 ARG A C 1
ATOM 853 O O . ARG A 1 115 ? -58.745 0.454 25.883 1.00 89.69 115 ARG A O 1
ATOM 860 N N . GLY A 1 116 ? -56.992 -0.882 25.471 1.00 87.88 116 GLY A N 1
ATOM 861 C CA . GLY A 1 116 ? -55.946 0.128 25.628 1.00 87.88 116 GLY A CA 1
ATOM 862 C C . GLY A 1 116 ? -55.388 0.253 27.047 1.00 87.88 116 GLY A C 1
ATOM 863 O O . GLY A 1 116 ? -54.397 0.957 27.224 1.00 87.88 116 GLY A O 1
ATOM 864 N N . GLN A 1 117 ? -55.959 -0.437 28.042 1.00 91.81 117 GLN A N 1
ATOM 865 C CA . GLN A 1 117 ? -55.396 -0.456 29.393 1.00 91.81 117 GLN A CA 1
ATOM 866 C C . GLN A 1 117 ? -54.124 -1.306 29.453 1.00 91.81 117 GLN A C 1
ATOM 868 O O . GLN A 1 117 ? -54.005 -2.333 28.775 1.00 91.81 117 GLN A O 1
ATOM 873 N N . THR A 1 118 ? -53.180 -0.873 30.287 1.00 90.50 118 THR A N 1
ATOM 874 C CA . THR A 1 118 ? -51.984 -1.640 30.625 1.00 90.50 118 THR A CA 1
ATOM 875 C C . THR A 1 118 ? -52.323 -2.725 31.645 1.00 90.50 118 THR A C 1
ATOM 877 O O . THR A 1 118 ? -53.062 -2.503 32.604 1.00 90.50 118 THR A O 1
ATOM 880 N N . CYS A 1 119 ? -51.776 -3.915 31.440 1.00 93.00 119 CYS A N 1
ATOM 881 C CA . CYS A 1 119 ? -51.921 -5.057 32.335 1.00 93.00 119 CYS A CA 1
ATOM 882 C C . CYS A 1 119 ? -50.573 -5.765 32.496 1.00 93.00 119 CYS A C 1
ATOM 884 O O . CYS A 1 119 ? -49.729 -5.686 31.609 1.00 93.00 119 CYS A O 1
ATOM 886 N N . THR A 1 120 ? -50.348 -6.459 33.604 1.00 94.69 120 THR A N 1
ATOM 887 C CA . THR A 1 120 ? -49.146 -7.271 33.831 1.00 94.69 120 THR A CA 1
ATOM 888 C C . THR A 1 120 ? -49.475 -8.751 33.707 1.00 94.69 120 THR A C 1
ATOM 890 O O . THR A 1 120 ? -50.554 -9.187 34.103 1.00 94.69 120 THR A O 1
ATOM 893 N N . VAL A 1 121 ? -48.566 -9.542 33.138 1.00 94.44 121 VAL A N 1
ATOM 894 C CA . VAL A 1 121 ? -48.743 -10.999 33.065 1.00 94.44 121 VAL A CA 1
ATOM 895 C C . VAL A 1 121 ? -48.629 -11.594 34.469 1.00 94.44 121 VAL A C 1
ATOM 897 O O . VAL A 1 121 ? -47.642 -11.362 35.161 1.00 94.44 121 VAL A O 1
ATOM 900 N N . VAL A 1 122 ? -49.628 -12.360 34.891 1.00 93.19 122 VAL A N 1
ATOM 901 C CA . VAL A 1 122 ? -49.609 -13.162 36.125 1.00 93.19 122 VAL A CA 1
ATOM 902 C C . VAL A 1 122 ? -49.106 -14.564 35.810 1.00 93.19 122 VAL A C 1
ATOM 904 O O . VAL A 1 122 ? -48.238 -15.080 36.506 1.00 93.19 122 VAL A O 1
ATOM 907 N N . GLU A 1 123 ? -49.610 -15.143 34.723 1.00 93.38 123 GLU A N 1
ATOM 908 C CA . GLU A 1 123 ? -49.276 -16.487 34.266 1.00 93.38 123 GLU A CA 1
ATOM 909 C C . GLU A 1 123 ? -49.079 -16.461 32.748 1.00 93.38 123 GLU A C 1
ATOM 911 O O . GLU A 1 123 ? -49.913 -15.915 32.014 1.00 93.38 123 GLU A O 1
ATOM 916 N N . GLY A 1 124 ? -47.935 -16.980 32.297 1.00 91.25 124 GLY A N 1
ATOM 917 C CA . GLY A 1 124 ? -47.582 -17.024 30.880 1.00 91.25 124 GLY A CA 1
ATOM 918 C C . GLY A 1 124 ? -48.437 -18.029 30.095 1.00 91.25 124 GLY A C 1
ATOM 919 O O . GLY A 1 124 ? -49.139 -18.839 30.696 1.00 91.25 124 GLY A O 1
ATOM 920 N N . PRO A 1 125 ? -48.397 -17.986 28.754 1.00 90.25 125 PRO A N 1
ATOM 921 C CA . PRO A 1 125 ? -49.137 -18.926 27.923 1.00 90.25 125 PRO A CA 1
ATOM 922 C C . PRO A 1 125 ? -48.613 -20.356 28.088 1.00 90.25 125 PRO A C 1
ATOM 924 O O . PRO A 1 125 ? -47.402 -20.578 28.108 1.00 90.25 125 PRO A O 1
ATOM 927 N N . ASP A 1 126 ? -49.527 -21.325 28.155 1.00 85.81 126 ASP A N 1
ATOM 928 C CA . ASP A 1 126 ? -49.179 -22.746 28.162 1.00 85.81 126 ASP A CA 1
ATOM 929 C C . ASP A 1 126 ? -48.602 -23.150 26.796 1.00 85.81 126 ASP A C 1
ATOM 931 O O . ASP A 1 126 ? -49.299 -23.164 25.776 1.00 85.81 126 ASP A O 1
ATOM 935 N N . ALA A 1 127 ? -47.306 -23.462 26.778 1.00 81.12 127 ALA A N 1
ATOM 936 C CA . ALA A 1 127 ? -46.574 -23.817 25.568 1.00 81.12 127 ALA A CA 1
ATOM 937 C C . ALA A 1 127 ? -47.057 -25.131 24.928 1.00 81.12 127 ALA A C 1
ATOM 939 O O . ALA A 1 127 ? -46.758 -25.370 23.760 1.00 81.12 127 ALA A O 1
ATOM 940 N N . SER A 1 128 ? -47.808 -25.965 25.659 1.00 79.25 128 SER A N 1
ATOM 941 C CA . SER A 1 128 ? -48.362 -27.223 25.142 1.00 79.25 128 SER A CA 1
ATOM 942 C C . SER A 1 128 ? -49.571 -27.031 24.215 1.00 79.25 128 SER A C 1
ATOM 944 O O . SER A 1 128 ? -49.936 -27.949 23.478 1.00 79.25 128 SER A O 1
ATOM 946 N N . LEU A 1 129 ? -50.183 -25.841 24.211 1.00 80.12 129 LEU A N 1
ATOM 947 C CA . LEU A 1 129 ? -51.344 -25.517 23.383 1.00 80.12 129 LEU A CA 1
ATOM 948 C C . LEU A 1 129 ? -50.934 -24.876 22.050 1.00 80.12 129 LEU A C 1
ATOM 950 O O . LEU A 1 129 ? -49.974 -24.108 21.974 1.00 80.12 129 LEU A O 1
ATOM 954 N N . GLU A 1 130 ? -51.715 -25.134 20.994 1.00 83.44 130 GLU A N 1
ATOM 955 C CA . GLU A 1 130 ? -51.583 -24.446 19.702 1.00 83.44 130 GLU A CA 1
ATOM 956 C C . GLU A 1 130 ? -51.648 -22.924 19.892 1.00 83.44 130 GLU A C 1
ATOM 958 O O . GLU A 1 130 ? -52.447 -22.424 20.684 1.00 83.44 130 GLU A O 1
ATOM 963 N N . ARG A 1 131 ? -50.848 -22.169 19.129 1.00 79.25 131 ARG A N 1
ATOM 964 C CA . ARG A 1 131 ? -50.684 -20.711 19.285 1.00 79.25 131 ARG A CA 1
ATOM 965 C C . ARG A 1 131 ? -52.003 -19.929 19.318 1.00 79.25 131 ARG A C 1
ATOM 967 O O . ARG A 1 131 ? -52.108 -18.936 20.028 1.00 79.25 131 ARG A O 1
ATOM 974 N N . GLU A 1 132 ? -53.014 -20.377 18.580 1.00 83.38 132 GLU A N 1
ATOM 975 C CA . GLU A 1 132 ? -54.342 -19.751 18.555 1.00 83.38 132 GLU A CA 1
ATOM 976 C C . GLU A 1 132 ? -55.152 -20.007 19.838 1.00 83.38 132 GLU A C 1
ATOM 978 O O . GLU A 1 132 ? -56.020 -19.210 20.195 1.00 83.38 132 GLU A O 1
ATOM 983 N N . LYS A 1 133 ? -54.878 -21.104 20.548 1.00 86.19 133 LYS A N 1
ATOM 984 C CA . LYS A 1 133 ? -55.539 -21.507 21.801 1.00 86.19 133 LYS A CA 1
ATOM 985 C C . LYS A 1 133 ? -54.776 -21.062 23.048 1.00 86.19 133 LYS A C 1
ATOM 987 O O . LYS A 1 133 ? -55.302 -21.184 24.149 1.00 86.19 133 LYS A O 1
ATOM 992 N N . GLN A 1 134 ? -53.566 -20.534 22.888 1.00 91.06 134 GLN A N 1
ATOM 993 C CA . GLN A 1 134 ? -52.762 -20.030 23.994 1.00 91.06 134 GLN A CA 1
ATOM 994 C C . GLN A 1 134 ? -53.426 -18.810 24.643 1.00 91.06 134 GLN A C 1
ATOM 996 O O . GLN A 1 134 ? -53.660 -17.771 24.013 1.00 91.06 134 GLN A O 1
ATOM 1001 N N . THR A 1 135 ? -53.707 -18.951 25.934 1.00 92.69 135 THR A N 1
ATOM 1002 C CA . THR A 1 135 ? -54.241 -17.896 26.790 1.00 92.69 135 THR A CA 1
ATOM 1003 C C . THR A 1 135 ? -53.245 -17.524 27.874 1.00 92.69 135 THR A C 1
ATOM 1005 O O . THR A 1 135 ? -52.493 -18.368 28.342 1.00 92.69 135 THR A O 1
ATOM 1008 N N . LEU A 1 136 ? -53.278 -16.270 28.301 1.00 93.38 136 LEU A N 1
ATOM 1009 C CA . LEU A 1 136 ? -52.437 -15.693 29.341 1.00 93.38 136 LEU A CA 1
ATOM 1010 C C . LEU A 1 136 ? -53.314 -15.043 30.405 1.00 93.38 136 LEU A C 1
ATOM 1012 O O . LEU A 1 136 ? -54.302 -14.374 30.089 1.00 93.38 136 LEU A O 1
ATOM 1016 N N . ARG A 1 137 ? -52.952 -15.240 31.673 1.00 94.56 137 ARG A N 1
ATOM 1017 C CA . ARG A 1 137 ? -53.635 -14.604 32.801 1.00 94.56 137 ARG A CA 1
ATOM 1018 C C . ARG A 1 137 ? -52.952 -13.278 33.080 1.00 94.56 137 ARG A C 1
ATOM 1020 O O . ARG A 1 137 ? -51.750 -13.240 33.333 1.00 94.56 137 ARG A O 1
ATOM 1027 N N . VAL A 1 138 ? -53.704 -12.187 33.030 1.00 95.06 138 VAL A N 1
ATOM 1028 C CA . VAL A 1 138 ? -53.191 -10.832 33.253 1.00 95.06 138 VAL A CA 1
ATOM 1029 C C . VAL A 1 138 ? -53.904 -10.156 34.411 1.00 95.06 138 VAL A C 1
ATOM 1031 O O . VAL A 1 138 ? -55.073 -10.431 34.672 1.00 95.06 138 VAL A O 1
ATOM 1034 N N . ARG A 1 139 ? -53.207 -9.235 35.076 1.00 95.75 139 ARG A N 1
ATOM 1035 C CA . ARG A 1 139 ? -53.742 -8.360 36.120 1.00 95.75 139 ARG A CA 1
ATOM 1036 C C . ARG A 1 139 ? -53.729 -6.918 35.635 1.00 95.75 139 ARG A C 1
ATOM 1038 O O . ARG A 1 139 ? -52.709 -6.426 35.155 1.00 95.75 139 ARG A O 1
ATOM 1045 N N . PHE A 1 140 ? -54.865 -6.245 35.736 1.00 94.69 140 PHE A N 1
ATOM 1046 C CA . PHE A 1 140 ? -55.003 -4.834 35.383 1.00 94.69 140 PHE A CA 1
ATOM 1047 C C . PHE A 1 140 ? -54.617 -3.932 36.564 1.00 94.69 140 PHE A C 1
ATOM 1049 O O . PHE A 1 140 ? -54.429 -4.396 37.689 1.00 94.69 140 PHE A O 1
ATOM 1056 N N . SER A 1 141 ? -54.497 -2.626 36.318 1.00 91.62 141 SER A N 1
ATOM 1057 C CA . SER A 1 141 ? -54.158 -1.639 37.355 1.00 91.62 141 SER A CA 1
ATOM 1058 C C . SER A 1 141 ? -55.179 -1.561 38.497 1.00 91.62 141 SER A C 1
ATOM 1060 O O . SER A 1 141 ? -54.832 -1.145 39.595 1.00 91.62 141 SER A O 1
ATOM 1062 N N . ASP A 1 142 ? -56.424 -1.976 38.256 1.00 91.69 142 ASP A N 1
ATOM 1063 C CA . ASP A 1 142 ? -57.496 -2.074 39.256 1.00 91.69 142 ASP A CA 1
ATOM 1064 C C . ASP A 1 142 ? -57.468 -3.398 40.048 1.00 91.69 142 ASP A C 1
ATOM 1066 O O . ASP A 1 142 ? -58.411 -3.714 40.766 1.00 91.69 142 ASP A O 1
ATOM 1070 N N . SER A 1 143 ? -56.384 -4.175 39.933 1.00 91.38 143 SER A N 1
ATOM 1071 C CA . SER A 1 143 ? -56.192 -5.505 40.536 1.00 91.38 143 SER A CA 1
ATOM 1072 C C . SER A 1 143 ? -57.120 -6.608 40.023 1.00 91.38 143 SER A C 1
ATOM 1074 O O . SER A 1 143 ? -56.982 -7.752 40.451 1.00 91.38 143 SER A O 1
ATOM 1076 N N . ALA A 1 144 ? -58.024 -6.322 39.085 1.00 92.00 144 ALA A N 1
ATOM 1077 C CA . ALA A 1 144 ? -58.844 -7.360 38.485 1.00 92.00 144 ALA A CA 1
ATOM 1078 C C . ALA A 1 144 ? -58.005 -8.223 37.538 1.00 92.00 144 ALA A C 1
ATOM 1080 O O . ALA A 1 144 ? -57.173 -7.721 36.775 1.00 92.00 144 ALA A O 1
ATOM 1081 N N . GLU A 1 145 ? -58.254 -9.527 37.567 1.00 94.50 145 GLU A N 1
ATOM 1082 C CA . GLU A 1 145 ? -57.566 -10.497 36.725 1.00 94.50 145 GLU A CA 1
ATOM 1083 C C . GLU A 1 145 ? -58.474 -10.979 35.599 1.00 94.50 145 GLU A C 1
ATOM 1085 O O . GLU A 1 145 ? -59.683 -11.119 35.778 1.00 94.50 145 GLU A O 1
ATOM 1090 N N . ALA A 1 146 ? -57.889 -11.229 34.431 1.00 93.44 146 ALA A N 1
ATOM 1091 C CA . ALA A 1 146 ? -58.600 -11.815 33.306 1.00 93.44 146 ALA A CA 1
ATOM 1092 C C . ALA A 1 146 ? -57.695 -12.748 32.509 1.00 93.44 146 ALA A C 1
ATOM 1094 O O . ALA A 1 146 ? -56.477 -12.571 32.461 1.00 93.44 146 ALA A O 1
ATOM 1095 N N . THR A 1 147 ? -58.320 -13.707 31.838 1.00 93.38 147 THR A N 1
ATOM 1096 C CA . THR A 1 147 ? -57.654 -14.595 30.892 1.00 93.38 147 THR A CA 1
ATOM 1097 C C . THR A 1 147 ? -57.860 -14.045 29.485 1.00 93.38 147 THR A C 1
ATOM 1099 O O . THR A 1 147 ? -58.994 -13.914 29.029 1.00 93.38 147 THR A O 1
ATOM 1102 N N . LEU A 1 148 ? -56.770 -13.684 28.810 1.00 91.75 148 LEU A N 1
ATOM 1103 C CA . LEU A 1 148 ? -56.773 -13.130 27.455 1.00 91.75 148 LEU A CA 1
ATOM 1104 C C . LEU A 1 148 ? -56.113 -14.108 26.486 1.00 91.75 148 LEU A C 1
ATOM 1106 O O . LEU A 1 148 ? -55.196 -14.830 26.862 1.00 91.75 148 LEU A O 1
ATOM 1110 N N . ARG A 1 149 ? -56.543 -14.116 25.224 1.00 91.25 149 ARG A N 1
ATOM 1111 C CA . ARG A 1 149 ? -55.810 -14.808 24.150 1.00 91.25 149 ARG A CA 1
ATOM 1112 C C . ARG A 1 149 ? -54.613 -13.965 23.697 1.00 91.25 149 ARG A C 1
ATOM 1114 O O . ARG A 1 149 ? -54.618 -12.744 23.852 1.00 91.25 149 ARG A O 1
ATOM 1121 N N . LEU A 1 150 ? -53.585 -14.595 23.126 1.00 89.06 150 LEU A N 1
ATOM 1122 C CA . LEU A 1 150 ? -52.386 -13.887 22.643 1.00 89.06 150 LEU A CA 1
ATOM 1123 C C . LEU A 1 150 ? -52.681 -12.805 21.591 1.00 89.06 150 LEU A C 1
ATOM 1125 O O . LEU A 1 150 ? -52.013 -11.777 21.571 1.00 89.06 150 LEU A O 1
ATOM 1129 N N . ASP A 1 151 ? -53.688 -13.003 20.742 1.00 89.44 151 ASP A N 1
ATOM 1130 C CA . ASP A 1 151 ? -54.151 -12.024 19.747 1.00 89.44 151 ASP A CA 1
ATOM 1131 C C . ASP A 1 151 ? -54.904 -10.831 20.371 1.00 89.44 151 ASP A C 1
ATOM 1133 O O . ASP A 1 151 ? -55.106 -9.804 19.724 1.00 89.44 151 ASP A O 1
ATOM 1137 N N . GLN A 1 152 ? -55.286 -10.937 21.645 1.00 90.31 152 GLN A N 1
ATOM 1138 C CA . GLN A 1 152 ? -55.971 -9.898 22.411 1.00 90.31 152 GLN A CA 1
ATOM 1139 C C . GLN A 1 152 ? -55.021 -9.040 23.253 1.00 90.31 152 GLN A C 1
ATOM 1141 O O . GLN A 1 152 ? -55.489 -8.171 23.990 1.00 90.31 152 GLN A O 1
ATOM 1146 N N . VAL A 1 153 ? -53.705 -9.238 23.159 1.00 89.25 153 VAL A N 1
ATOM 1147 C CA . VAL A 1 153 ? -52.700 -8.422 23.852 1.00 89.25 153 VAL A CA 1
ATOM 1148 C C . VAL A 1 153 ? -51.616 -7.947 22.895 1.00 89.25 153 VAL A C 1
ATOM 1150 O O . VAL A 1 153 ? -51.156 -8.671 22.020 1.00 89.25 153 VAL A O 1
ATOM 1153 N N . ARG A 1 154 ? -51.170 -6.704 23.080 1.00 90.38 154 ARG A N 1
ATOM 1154 C CA . ARG A 1 154 ? -50.073 -6.111 22.311 1.00 90.38 154 ARG A CA 1
ATOM 1155 C C . ARG A 1 154 ? -48.927 -5.734 23.232 1.00 90.38 154 ARG A C 1
ATOM 1157 O O . ARG A 1 154 ? -49.133 -5.084 24.256 1.00 90.38 154 ARG A O 1
ATOM 1164 N N . VAL A 1 155 ? -47.708 -6.071 22.820 1.00 85.25 155 VAL A N 1
ATOM 1165 C CA . VAL A 1 155 ? -46.488 -5.570 23.458 1.00 85.25 155 VAL A CA 1
ATOM 1166 C C . VAL A 1 155 ? -46.344 -4.078 23.120 1.00 85.25 155 VAL A C 1
ATOM 1168 O O . VAL A 1 155 ? -46.357 -3.727 21.935 1.00 85.25 155 VAL A O 1
ATOM 1171 N N . PRO A 1 156 ? -46.242 -3.171 24.108 1.00 79.50 156 PRO A N 1
ATOM 1172 C CA . PRO A 1 156 ? -46.131 -1.740 23.844 1.00 79.50 156 PRO A CA 1
ATOM 1173 C C . PRO A 1 156 ? -44.858 -1.420 23.040 1.00 79.50 156 PRO A C 1
ATOM 1175 O O . PRO A 1 156 ? -43.736 -1.524 23.534 1.00 79.50 156 PRO A O 1
ATOM 1178 N N . THR A 1 157 ? -45.038 -0.989 21.787 1.00 61.62 157 THR A N 1
ATOM 1179 C CA . THR A 1 157 ? -43.970 -0.782 20.789 1.00 61.62 157 THR A CA 1
ATOM 1180 C C . THR A 1 157 ? -42.921 0.253 21.211 1.00 61.62 157 THR A C 1
ATOM 1182 O O . THR A 1 157 ? -41.797 0.222 20.723 1.00 61.62 157 THR A O 1
ATOM 1185 N N . ARG A 1 158 ? -43.264 1.167 22.132 1.00 52.16 158 ARG A N 1
ATOM 1186 C CA . ARG A 1 158 ? -42.360 2.228 22.609 1.00 52.16 158 ARG A CA 1
ATOM 1187 C C . ARG A 1 158 ? -41.305 1.749 23.612 1.00 52.16 158 ARG A C 1
ATOM 1189 O O . ARG A 1 158 ? -40.305 2.434 23.774 1.00 52.16 158 ARG A O 1
ATOM 1196 N N . ASN A 1 159 ? -41.477 0.568 24.215 1.00 46.50 159 ASN A N 1
ATOM 1197 C CA . AS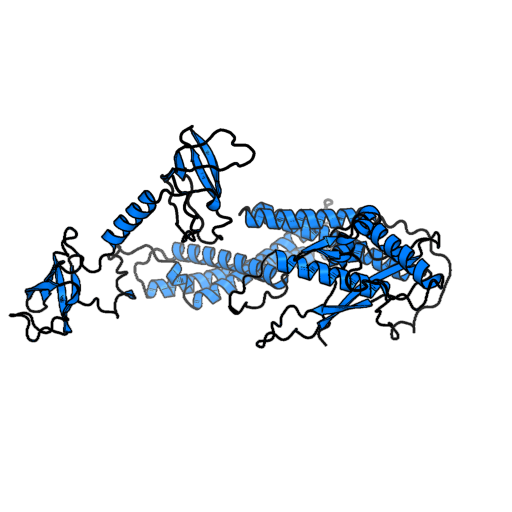N A 1 159 ? -40.570 0.069 25.255 1.00 46.50 159 ASN A CA 1
ATOM 1198 C C . ASN A 1 159 ? -39.742 -1.159 24.839 1.00 46.50 159 ASN A C 1
ATOM 1200 O O . ASN A 1 159 ? -38.935 -1.637 25.631 1.00 46.50 159 ASN A O 1
ATOM 1204 N N . ALA A 1 160 ? -39.855 -1.650 23.599 1.00 48.72 160 ALA A N 1
ATOM 1205 C CA . ALA A 1 160 ? -39.022 -2.764 23.122 1.00 48.72 160 ALA A CA 1
ATOM 1206 C C . ALA A 1 160 ? -37.507 -2.452 23.166 1.00 48.72 160 ALA A C 1
ATOM 1208 O O . ALA A 1 160 ? -36.696 -3.366 23.275 1.00 48.72 160 ALA A O 1
ATOM 1209 N N . GLN A 1 161 ? -37.124 -1.168 23.145 1.00 44.69 161 GLN A N 1
ATOM 1210 C CA . GLN A 1 161 ? -35.737 -0.722 23.345 1.00 44.69 161 GLN A CA 1
ATOM 1211 C C . GLN A 1 161 ? -35.380 -0.428 24.815 1.00 44.69 161 GLN A C 1
ATOM 1213 O O . GLN A 1 161 ? -34.200 -0.435 25.156 1.00 44.69 161 GLN A O 1
ATOM 1218 N N . LEU A 1 162 ? -36.369 -0.216 25.693 1.00 44.69 162 LEU A N 1
ATOM 1219 C CA . LEU A 1 162 ? -36.159 0.126 27.108 1.00 44.69 162 LEU A CA 1
ATOM 1220 C C . LEU A 1 162 ? -36.073 -1.103 28.026 1.00 44.69 162 LEU A C 1
ATOM 1222 O O . LEU A 1 162 ? -35.441 -1.025 29.069 1.00 44.69 162 LEU A O 1
ATOM 1226 N N . TYR A 1 163 ? -36.591 -2.270 27.629 1.00 47.25 163 TYR A N 1
ATOM 1227 C CA . TYR A 1 163 ? -36.532 -3.490 28.455 1.00 47.25 163 TYR A CA 1
ATOM 1228 C C . TYR A 1 163 ? -35.193 -4.253 28.417 1.00 47.25 163 TYR A C 1
ATOM 1230 O O . TYR A 1 163 ? -35.143 -5.438 28.747 1.00 47.25 163 TYR A O 1
ATOM 1238 N N . ARG A 1 164 ? -34.082 -3.565 28.120 1.00 46.56 164 ARG A N 1
ATOM 1239 C CA . ARG A 1 164 ? -32.746 -3.946 28.621 1.00 46.56 164 ARG A CA 1
ATOM 1240 C C . ARG A 1 164 ? -32.547 -3.412 30.046 1.00 46.56 164 ARG A C 1
ATOM 1242 O O . ARG A 1 164 ? -31.499 -2.857 30.367 1.00 46.56 164 ARG A O 1
ATOM 1249 N N . GLU A 1 165 ? -33.545 -3.565 30.910 1.00 38.16 165 GLU A N 1
ATOM 1250 C CA . GLU A 1 165 ? -33.375 -3.267 32.330 1.00 38.16 165 GLU A CA 1
ATOM 1251 C C . GLU A 1 165 ? -32.512 -4.367 32.946 1.00 38.16 165 GLU A C 1
ATOM 1253 O O . GLU A 1 165 ? -32.966 -5.440 33.341 1.00 38.16 165 GLU A O 1
ATOM 1258 N N . ARG A 1 166 ? -31.209 -4.084 32.933 1.00 39.91 166 ARG A N 1
ATOM 1259 C CA . ARG A 1 166 ? -30.191 -4.735 33.743 1.00 39.91 166 ARG A CA 1
ATOM 1260 C C . ARG A 1 166 ? -30.640 -4.578 35.205 1.00 39.91 166 ARG A C 1
ATOM 1262 O O . ARG A 1 166 ? -30.927 -3.446 35.598 1.00 39.91 166 ARG A O 1
ATOM 1269 N N . PRO A 1 167 ? -30.743 -5.655 36.002 1.00 37.88 167 PRO A N 1
ATOM 1270 C CA . PRO A 1 167 ? -31.053 -5.520 37.422 1.00 37.88 167 PRO A CA 1
ATOM 1271 C C . PRO A 1 167 ? -30.051 -4.553 38.058 1.00 37.88 167 PRO A C 1
ATOM 1273 O O . PRO A 1 167 ? -28.877 -4.577 37.681 1.00 37.88 167 PRO A O 1
ATOM 1276 N N . ALA A 1 168 ? -30.532 -3.696 38.967 1.00 39.38 168 ALA A N 1
ATOM 1277 C CA . ALA A 1 168 ? -29.738 -2.692 39.668 1.00 39.38 168 ALA A CA 1
ATOM 1278 C C . ALA A 1 168 ? -28.488 -3.351 40.263 1.00 39.38 168 ALA A C 1
ATOM 1280 O O . ALA A 1 168 ? -28.539 -4.032 41.287 1.00 39.38 168 ALA A O 1
ATOM 1281 N N . GLN A 1 169 ? -27.377 -3.205 39.545 1.00 42.84 169 GLN A N 1
ATOM 1282 C CA . GLN A 1 169 ? -26.089 -3.721 39.957 1.00 42.84 169 GLN A CA 1
ATOM 1283 C C . GLN A 1 169 ? -25.614 -2.855 41.130 1.00 42.84 169 GLN A C 1
ATOM 1285 O O . GLN A 1 169 ? -25.746 -1.629 41.056 1.00 42.84 169 GLN A O 1
ATOM 1290 N N . PRO A 1 170 ? -25.104 -3.461 42.219 1.00 43.75 170 PRO A N 1
ATOM 1291 C CA . PRO A 1 170 ? -24.515 -2.704 43.321 1.00 43.75 170 PRO A CA 1
ATOM 1292 C C . PRO A 1 170 ? -23.462 -1.767 42.740 1.00 43.75 170 PRO A C 1
ATOM 1294 O O . PRO A 1 170 ? -22.747 -2.213 41.844 1.00 43.75 170 PRO A O 1
ATOM 1297 N N . ALA A 1 171 ? -23.436 -0.509 43.210 1.00 45.84 171 ALA A N 1
ATOM 1298 C CA . ALA A 1 171 ? -22.587 0.596 42.748 1.00 45.84 171 ALA A CA 1
ATOM 1299 C C . ALA A 1 171 ? -21.323 0.077 42.053 1.00 45.84 171 ALA A C 1
ATOM 1301 O O . ALA A 1 171 ? -20.335 -0.271 42.701 1.00 45.84 171 ALA A O 1
ATOM 1302 N N . GLN A 1 172 ? -21.428 -0.107 40.733 1.00 50.88 172 GLN A N 1
ATOM 1303 C CA . GLN A 1 172 ? -20.359 -0.719 39.965 1.00 50.88 172 GLN A CA 1
ATOM 1304 C C . GLN A 1 172 ? -19.165 0.217 40.023 1.00 50.88 172 GLN A C 1
ATOM 1306 O O . GLN A 1 172 ? -19.334 1.438 40.038 1.00 50.88 172 GLN A O 1
ATOM 1311 N N . ALA A 1 173 ? -17.973 -0.380 40.071 1.00 55.09 173 ALA A N 1
ATOM 1312 C CA . ALA A 1 173 ? -16.719 0.335 39.921 1.00 55.09 173 ALA A CA 1
ATOM 1313 C C . ALA A 1 173 ? -16.855 1.393 38.809 1.00 55.09 173 ALA A C 1
ATOM 1315 O O . ALA A 1 173 ? -17.514 1.114 37.800 1.00 55.09 173 ALA A O 1
ATOM 1316 N N . PRO A 1 174 ? -16.301 2.598 39.014 1.00 62.00 174 PRO A N 1
ATOM 1317 C CA . PRO A 1 174 ? -16.455 3.717 38.091 1.00 62.00 174 PRO A CA 1
ATOM 1318 C C . PRO A 1 174 ? -16.261 3.275 36.644 1.00 62.00 174 PRO A C 1
ATOM 1320 O O . PRO A 1 174 ? -15.213 2.742 36.281 1.00 62.00 174 PRO A O 1
ATOM 1323 N N . ASP A 1 175 ? -17.277 3.492 35.810 1.00 77.44 175 ASP A N 1
ATOM 1324 C CA . ASP A 1 175 ? -17.188 3.089 34.416 1.00 77.44 175 ASP A CA 1
ATOM 1325 C C . ASP A 1 175 ? -16.300 4.089 33.663 1.00 77.44 175 ASP A C 1
ATOM 1327 O O . ASP A 1 175 ? -16.735 5.174 33.269 1.00 77.44 175 ASP A O 1
ATOM 1331 N N . LEU A 1 176 ? -15.035 3.719 33.435 1.00 83.81 176 LEU A N 1
ATOM 1332 C CA . LEU A 1 176 ? -14.103 4.467 32.583 1.00 83.81 176 LEU A CA 1
ATOM 1333 C C . LEU A 1 176 ? -14.723 4.823 31.222 1.00 83.81 176 LEU A C 1
ATOM 1335 O O . LEU A 1 176 ? -14.342 5.827 30.620 1.00 83.81 176 LEU A O 1
ATOM 1339 N N . ARG A 1 177 ? -15.700 4.049 30.724 1.00 86.81 177 ARG A N 1
ATOM 1340 C CA . ARG A 1 177 ? -16.410 4.362 29.475 1.00 86.81 177 ARG A CA 1
ATOM 1341 C C . ARG A 1 177 ? -17.162 5.685 29.555 1.00 86.81 177 ARG A C 1
ATOM 1343 O O . ARG A 1 177 ? -17.161 6.427 28.576 1.00 86.81 177 ARG A O 1
ATOM 1350 N N . GLU A 1 178 ? -17.763 6.016 30.695 1.00 88.19 178 GLU A N 1
ATOM 1351 C CA . GLU A 1 178 ? -18.452 7.297 30.863 1.00 88.19 178 GLU A CA 1
ATOM 1352 C C . GLU A 1 178 ? -17.478 8.471 30.803 1.00 88.19 178 GLU A C 1
ATOM 1354 O O . GLU A 1 178 ? -17.750 9.462 30.123 1.00 88.19 178 GLU A O 1
ATOM 1359 N N . LEU A 1 179 ? -16.315 8.342 31.451 1.00 88.06 179 LEU A N 1
ATOM 1360 C CA . LEU A 1 179 ? -15.239 9.331 31.376 1.00 88.06 179 LEU A CA 1
ATOM 1361 C C . LEU A 1 179 ? -14.736 9.510 29.937 1.00 88.06 179 LEU A C 1
ATOM 1363 O O . LEU A 1 179 ? -14.577 10.646 29.491 1.00 88.06 179 LEU A O 1
ATOM 1367 N N . ARG A 1 180 ? -14.565 8.413 29.186 1.00 90.81 180 ARG A N 1
ATOM 1368 C CA . ARG A 1 180 ? -14.125 8.429 27.777 1.00 90.81 180 ARG A CA 1
ATOM 1369 C C . ARG A 1 180 ? -15.131 9.075 26.822 1.00 90.81 180 ARG A C 1
ATOM 1371 O O . ARG A 1 180 ? -14.738 9.674 25.824 1.00 90.81 180 ARG A O 1
ATOM 1378 N N . ASN A 1 181 ? -16.423 8.994 27.131 1.00 89.56 181 ASN A N 1
ATOM 1379 C CA . ASN A 1 181 ? -17.482 9.575 26.304 1.00 89.56 181 ASN A CA 1
ATOM 1380 C C . ASN A 1 181 ? -17.626 11.098 26.477 1.00 89.56 181 ASN A C 1
ATOM 1382 O O . ASN A 1 181 ? -18.346 11.742 25.708 1.00 89.56 181 ASN A O 1
ATOM 1386 N N . ARG A 1 182 ? -16.955 11.707 27.465 1.00 90.62 182 ARG A N 1
ATOM 1387 C CA . ARG A 1 182 ? -17.045 13.153 27.704 1.00 90.62 182 ARG A CA 1
ATOM 1388 C C . ARG A 1 182 ? -16.248 13.953 26.665 1.00 90.62 182 ARG A C 1
ATOM 1390 O O . ARG A 1 182 ? -15.152 13.548 26.280 1.00 90.62 182 ARG A O 1
ATOM 1397 N N . PRO A 1 183 ? -16.714 15.153 26.266 1.00 90.19 183 PRO A N 1
ATOM 1398 C CA . PRO A 1 183 ? -15.970 16.027 25.353 1.00 90.19 183 PRO A CA 1
ATOM 1399 C C . PRO A 1 183 ? -14.560 16.363 25.848 1.00 90.19 183 PRO A C 1
ATOM 1401 O O . PRO A 1 183 ? -13.629 16.471 25.055 1.00 90.19 183 PRO A O 1
ATOM 1404 N N . SER A 1 184 ? -14.393 16.481 27.164 1.00 92.75 184 SER A N 1
ATOM 1405 C CA . SER A 1 184 ? -13.118 16.784 27.804 1.00 92.75 184 SER A CA 1
ATOM 1406 C C . SER A 1 184 ? -12.091 15.652 27.668 1.00 92.75 184 SER A C 1
ATOM 1408 O O . SER A 1 184 ? -10.896 15.926 27.658 1.00 92.75 184 SER A O 1
ATOM 1410 N N . TYR A 1 185 ? -12.516 14.404 27.440 1.00 94.56 185 TYR A N 1
ATOM 1411 C CA . TYR A 1 185 ? -11.597 13.306 27.135 1.00 94.56 185 TYR A CA 1
ATOM 1412 C C . TYR A 1 185 ? -10.872 13.508 25.798 1.00 94.56 185 TYR A C 1
ATOM 1414 O O . TYR A 1 185 ? -9.698 13.173 25.679 1.00 94.56 185 TYR A O 1
ATOM 1422 N N . LYS A 1 186 ? -11.505 14.153 24.805 1.00 91.69 186 LYS A N 1
ATOM 1423 C CA . LYS A 1 186 ? -10.826 14.493 23.540 1.00 91.69 186 LYS A CA 1
ATOM 1424 C C . LYS A 1 186 ? -9.633 15.423 23.764 1.00 91.69 186 LYS A C 1
ATOM 1426 O O . LYS A 1 186 ? -8.607 15.236 23.120 1.00 91.69 186 LYS A O 1
ATOM 1431 N N . GLY A 1 187 ? -9.765 16.387 24.678 1.00 93.00 187 GLY A N 1
ATOM 1432 C CA . GLY A 1 187 ? -8.662 17.264 25.074 1.00 93.00 187 GLY A CA 1
ATOM 1433 C C . GLY A 1 187 ? -7.548 16.501 25.793 1.00 93.00 187 GLY A C 1
ATOM 1434 O O . GLY A 1 187 ? -6.377 16.742 25.527 1.00 93.00 187 GLY A O 1
ATOM 1435 N N . LEU A 1 188 ? -7.901 15.505 26.613 1.00 96.31 188 LEU A N 1
ATOM 1436 C CA . LEU A 1 188 ? -6.919 14.637 27.267 1.00 96.31 188 LEU A CA 1
ATOM 1437 C C . LEU A 1 188 ? -6.141 13.782 26.253 1.00 96.31 188 LEU A C 1
ATOM 1439 O O . LEU A 1 188 ? -4.926 13.671 26.354 1.00 96.31 188 LEU A O 1
ATOM 1443 N N . VAL A 1 189 ? -6.817 13.228 25.240 1.00 95.81 189 VAL A N 1
ATOM 1444 C CA . VAL A 1 189 ? -6.159 12.490 24.146 1.00 95.81 189 VAL A CA 1
ATOM 1445 C C . VAL A 1 189 ? -5.248 13.411 23.324 1.00 95.81 189 VAL A C 1
ATOM 1447 O O . VAL A 1 189 ? -4.193 12.979 22.874 1.00 95.81 189 VAL A O 1
ATOM 1450 N N . GLN A 1 190 ? -5.608 14.684 23.131 1.00 94.44 190 GLN A N 1
ATOM 1451 C CA . GLN A 1 190 ? -4.728 15.660 22.474 1.00 94.44 190 GLN A CA 1
ATOM 1452 C C . GLN A 1 190 ? -3.475 15.957 23.307 1.00 94.44 190 GLN A C 1
ATOM 1454 O O . GLN A 1 190 ? -2.381 15.938 22.750 1.00 94.44 190 GLN A O 1
ATOM 1459 N N . ALA A 1 191 ? -3.617 16.154 24.620 1.00 96.00 191 ALA A N 1
ATOM 1460 C CA . ALA A 1 191 ? -2.478 16.313 25.525 1.00 96.00 191 ALA A CA 1
ATOM 1461 C C . ALA A 1 191 ? -1.579 15.060 25.533 1.00 96.00 191 ALA A C 1
ATOM 1463 O O . ALA A 1 191 ? -0.362 15.175 25.442 1.00 96.00 191 ALA A O 1
ATOM 1464 N N . ALA A 1 192 ? -2.167 13.857 25.503 1.00 97.06 192 ALA A N 1
ATOM 1465 C CA . ALA A 1 192 ? -1.418 12.607 25.361 1.00 97.06 192 ALA A CA 1
ATOM 1466 C C . ALA A 1 192 ? -0.591 12.549 24.060 1.00 97.06 192 ALA A C 1
ATOM 1468 O O . ALA A 1 192 ? 0.524 12.036 24.066 1.00 97.06 192 ALA A O 1
ATOM 1469 N N . VAL A 1 193 ? -1.094 13.095 22.944 1.00 94.25 193 VAL A N 1
ATOM 1470 C CA . VAL A 1 193 ? -0.320 13.197 21.690 1.00 94.25 193 VAL A CA 1
ATOM 1471 C C . VAL A 1 193 ? 0.884 14.132 21.844 1.00 94.25 193 VAL A C 1
ATOM 1473 O O . VAL A 1 193 ? 1.933 13.840 21.276 1.00 94.25 193 VAL A O 1
ATOM 1476 N N . VAL A 1 194 ? 0.755 15.233 22.594 1.00 95.75 194 VAL A N 1
ATOM 1477 C CA . VAL A 1 194 ? 1.878 16.147 22.874 1.00 95.75 194 VAL A CA 1
ATOM 1478 C C . VAL A 1 194 ? 2.949 15.432 23.699 1.00 95.75 194 VAL A C 1
ATOM 1480 O O . VAL A 1 194 ? 4.109 15.450 23.302 1.00 95.75 194 VAL A O 1
ATOM 1483 N N . VAL A 1 195 ? 2.556 14.700 24.749 1.00 97.12 195 VAL A N 1
ATOM 1484 C CA . VAL A 1 195 ? 3.481 13.880 25.555 1.00 97.12 195 VAL A CA 1
ATOM 1485 C C . VAL A 1 195 ? 4.214 12.847 24.699 1.00 97.12 195 VAL A C 1
ATOM 1487 O O . VAL A 1 195 ? 5.430 12.719 24.793 1.00 97.12 195 VAL A O 1
ATOM 1490 N N . LEU A 1 196 ? 3.504 12.117 23.832 1.00 94.69 196 LEU A N 1
ATOM 1491 C CA . LEU A 1 196 ? 4.139 11.115 22.966 1.00 94.69 196 LEU A CA 1
ATOM 1492 C C . LEU A 1 196 ? 5.149 11.739 21.994 1.00 94.69 196 LEU A C 1
ATOM 1494 O O . LEU A 1 196 ? 6.188 11.138 21.748 1.00 94.69 196 LEU A O 1
ATOM 1498 N N . LYS A 1 197 ? 4.866 12.937 21.467 1.00 94.12 197 LYS A N 1
ATOM 1499 C CA . LYS A 1 197 ? 5.815 13.675 20.623 1.00 94.12 197 LYS A CA 1
ATOM 1500 C C . LYS A 1 197 ? 7.037 14.138 21.409 1.00 94.12 197 LYS A C 1
ATOM 1502 O O . LYS A 1 197 ? 8.140 13.953 20.917 1.00 94.12 197 LYS A O 1
ATOM 1507 N N . ALA A 1 198 ? 6.838 14.683 22.609 1.00 95.12 198 ALA A N 1
ATOM 1508 C CA . ALA A 1 198 ? 7.930 15.148 23.460 1.00 95.12 198 ALA A CA 1
ATOM 1509 C C . ALA A 1 198 ? 8.852 13.991 23.898 1.00 95.12 198 ALA A C 1
ATOM 1511 O O . ALA A 1 198 ? 10.074 14.131 23.912 1.00 95.12 198 ALA A O 1
ATOM 1512 N N . ARG A 1 199 ? 8.280 12.806 24.166 1.00 96.31 199 ARG A N 1
ATOM 1513 C CA . ARG A 1 199 ? 9.043 11.574 24.431 1.00 96.31 199 ARG A CA 1
ATOM 1514 C C . ARG A 1 199 ? 9.837 11.096 23.215 1.00 96.31 199 ARG A C 1
ATOM 1516 O O . ARG A 1 199 ? 10.977 10.681 23.374 1.00 96.31 199 ARG A O 1
ATOM 1523 N N . ASP A 1 200 ? 9.257 11.159 22.017 1.00 92.75 200 ASP A N 1
ATOM 1524 C CA . ASP A 1 200 ? 9.948 10.796 20.769 1.00 92.75 200 ASP A CA 1
ATOM 1525 C C . ASP A 1 200 ? 11.111 11.754 20.467 1.00 92.75 200 ASP A C 1
ATOM 1527 O O . ASP A 1 200 ? 12.206 11.314 20.126 1.00 92.75 200 ASP A O 1
ATOM 1531 N N . THR A 1 201 ? 10.915 13.064 20.657 1.00 92.06 201 THR A N 1
ATOM 1532 C CA . THR A 1 201 ? 11.997 14.049 20.516 1.00 92.06 201 THR A CA 1
ATOM 1533 C C . THR A 1 201 ? 13.088 13.846 21.556 1.00 92.06 201 THR A C 1
ATOM 1535 O O . THR A 1 201 ? 14.261 13.917 21.205 1.00 92.06 201 THR A O 1
ATOM 1538 N N . LEU A 1 202 ? 12.728 13.553 22.809 1.00 96.38 202 LEU A N 1
ATOM 1539 C CA . LEU A 1 202 ? 13.704 13.252 23.851 1.00 96.38 202 LEU A CA 1
ATOM 1540 C C . LEU A 1 202 ? 14.514 11.994 23.508 1.00 96.38 202 LEU A C 1
ATOM 1542 O O . LEU A 1 202 ? 15.737 12.055 23.541 1.00 96.38 202 LEU A O 1
ATOM 1546 N N . SER A 1 203 ? 13.854 10.903 23.102 1.00 95.19 203 SER A N 1
ATOM 1547 C CA . SER A 1 203 ? 14.520 9.651 22.703 1.00 95.19 203 SER A CA 1
ATOM 1548 C C . SER A 1 203 ? 15.534 9.883 21.583 1.00 95.19 203 SER A C 1
ATOM 1550 O O . SER A 1 203 ? 16.678 9.462 21.698 1.00 95.19 203 SER A O 1
ATOM 1552 N N . LYS A 1 204 ? 15.151 10.628 20.536 1.00 92.44 204 LYS A N 1
ATOM 1553 C CA . LYS A 1 204 ? 16.050 10.967 19.420 1.00 92.44 204 LYS A CA 1
ATOM 1554 C C . LYS A 1 204 ? 17.253 11.787 19.870 1.00 92.44 204 LYS A C 1
ATOM 1556 O O . LYS A 1 204 ? 18.366 11.525 19.437 1.00 92.44 204 LYS A O 1
ATOM 1561 N N . ARG A 1 205 ? 17.053 12.764 20.762 1.00 93.19 205 ARG A N 1
ATOM 1562 C CA . ARG A 1 205 ? 18.160 13.561 21.312 1.00 93.19 205 ARG A CA 1
ATOM 1563 C C . ARG A 1 205 ? 19.073 12.743 22.221 1.00 93.19 205 ARG A C 1
ATOM 1565 O O . ARG A 1 205 ? 20.271 13.001 22.247 1.00 93.19 205 ARG A O 1
ATOM 1572 N N . GLU A 1 206 ? 18.533 11.779 22.963 1.00 93.69 206 GLU A N 1
ATOM 1573 C CA . GLU A 1 206 ? 19.329 10.859 23.782 1.00 93.69 206 GLU A CA 1
ATOM 1574 C C . GLU A 1 206 ? 20.166 9.909 22.923 1.00 93.69 206 GLU A C 1
ATOM 1576 O O . GLU A 1 206 ? 21.328 9.682 23.250 1.00 93.69 206 GLU A O 1
ATOM 1581 N N . GLU A 1 207 ? 19.613 9.415 21.813 1.00 91.00 207 GLU A N 1
ATOM 1582 C CA . GLU A 1 207 ? 20.336 8.623 20.811 1.00 91.00 207 GLU A CA 1
ATOM 1583 C C . GLU A 1 207 ? 21.443 9.451 20.142 1.00 91.00 207 GLU A C 1
ATOM 1585 O O . GLU A 1 207 ? 22.604 9.050 20.185 1.00 91.00 207 GLU A O 1
ATOM 1590 N N . GLU A 1 208 ? 21.127 10.651 19.638 1.00 89.50 208 GLU A N 1
ATOM 1591 C CA . GLU A 1 208 ? 22.111 11.571 19.041 1.00 89.50 208 GLU A CA 1
ATOM 1592 C C . GLU A 1 208 ? 23.256 11.903 20.014 1.00 89.50 208 GLU A C 1
ATOM 1594 O O . GLU A 1 208 ? 24.423 11.905 19.625 1.00 89.50 208 GLU A O 1
ATOM 1599 N N . TYR A 1 209 ? 22.937 12.160 21.288 1.00 88.44 209 TYR A N 1
ATOM 1600 C CA . TYR A 1 209 ? 23.931 12.443 22.328 1.00 88.44 209 TYR A CA 1
ATOM 1601 C C . TYR A 1 209 ? 24.763 11.206 22.707 1.00 88.44 209 TYR A C 1
ATOM 1603 O O . TYR A 1 209 ? 25.931 11.325 23.080 1.00 88.44 209 TYR A O 1
ATOM 1611 N N . ALA A 1 210 ? 24.175 10.008 22.647 1.00 88.12 210 ALA A N 1
ATOM 1612 C CA . ALA A 1 210 ? 24.891 8.763 22.903 1.00 88.12 210 ALA A CA 1
ATOM 1613 C C . ALA A 1 210 ? 25.864 8.424 21.765 1.00 88.12 210 ALA A C 1
ATOM 1615 O O . ALA A 1 210 ? 26.982 7.992 22.043 1.00 88.12 210 ALA A O 1
ATOM 1616 N N . GLU A 1 211 ? 25.463 8.651 20.512 1.00 86.94 211 GLU A N 1
ATOM 1617 C CA . GLU A 1 211 ? 26.291 8.437 19.320 1.00 86.94 211 GLU A CA 1
ATOM 1618 C C . GLU A 1 211 ? 27.430 9.453 19.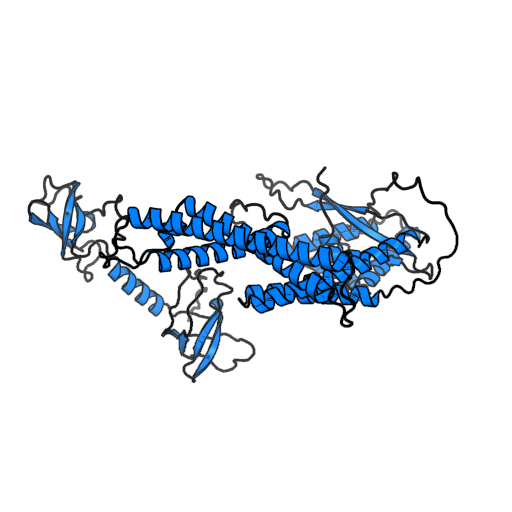204 1.00 86.94 211 GLU A C 1
ATOM 1620 O O . GLU A 1 211 ? 28.531 9.109 18.777 1.00 86.94 211 GLU A O 1
ATOM 1625 N N . SER A 1 212 ? 27.190 10.705 19.603 1.00 82.19 212 SER A N 1
ATOM 1626 C CA . SER A 1 212 ? 28.193 11.767 19.521 1.00 82.19 212 SER A CA 1
ATOM 1627 C C . SER A 1 212 ? 29.242 11.716 20.629 1.00 82.19 212 SER A C 1
ATOM 1629 O O . SER A 1 212 ? 30.229 12.450 20.557 1.00 82.19 212 SER A O 1
ATOM 1631 N N . ARG A 1 213 ? 29.056 10.871 21.651 1.00 79.12 213 ARG A N 1
ATOM 1632 C CA . ARG A 1 213 ? 29.960 10.757 22.797 1.00 79.12 213 ARG A CA 1
ATOM 1633 C C . ARG A 1 213 ? 31.299 10.145 22.348 1.00 79.12 213 ARG A C 1
ATOM 1635 O O . ARG A 1 213 ? 31.358 8.936 22.133 1.00 79.12 213 ARG A O 1
ATOM 1642 N N . PRO A 1 214 ? 32.396 10.922 22.255 1.00 68.12 214 PRO A N 1
ATOM 1643 C CA . PRO A 1 214 ? 33.684 10.360 21.878 1.00 68.12 214 PRO A CA 1
ATOM 1644 C C . PRO A 1 214 ? 34.208 9.468 23.009 1.00 68.12 214 PRO A C 1
ATOM 1646 O O . PRO A 1 214 ? 34.147 9.845 24.184 1.00 68.12 214 PRO A O 1
ATOM 1649 N N . GLU A 1 215 ? 34.738 8.292 22.657 1.00 71.00 215 GLU A N 1
ATOM 1650 C CA . GLU A 1 215 ? 35.355 7.359 23.614 1.00 71.00 215 GLU A CA 1
ATOM 1651 C C . GLU A 1 215 ? 36.602 7.963 24.291 1.00 71.00 215 GLU A C 1
ATOM 1653 O O . GLU A 1 215 ? 36.908 7.614 25.432 1.00 71.00 215 GLU A O 1
ATOM 1658 N N . ASP A 1 216 ? 37.256 8.939 23.647 1.00 60.00 216 ASP A N 1
ATOM 1659 C CA . ASP A 1 216 ? 38.429 9.640 24.172 1.00 60.00 216 ASP A CA 1
ATOM 1660 C C . ASP A 1 216 ? 38.084 11.039 24.717 1.00 60.00 216 ASP A C 1
ATOM 1662 O O . ASP A 1 216 ? 37.665 11.964 24.017 1.00 60.00 216 ASP A O 1
ATOM 1666 N N . SER A 1 217 ? 38.285 11.187 26.025 1.00 51.72 217 SER A N 1
ATOM 1667 C CA . SER A 1 217 ? 37.826 12.265 26.901 1.00 51.72 217 SER A CA 1
ATOM 1668 C C . SER A 1 217 ? 38.528 13.620 26.706 1.00 51.72 217 SER A C 1
ATOM 1670 O O . SER A 1 217 ? 39.166 14.131 27.629 1.00 51.72 217 SER A O 1
ATOM 1672 N N . THR A 1 218 ? 38.382 14.258 25.549 1.00 57.88 218 THR A N 1
ATOM 1673 C CA . THR A 1 218 ? 38.666 15.702 25.413 1.00 57.88 218 THR A CA 1
ATOM 1674 C C . THR A 1 218 ? 37.365 16.493 25.337 1.00 57.88 218 THR A C 1
ATOM 1676 O O . THR A 1 218 ? 37.022 17.115 24.339 1.00 57.88 218 THR A O 1
ATOM 1679 N N . TRP A 1 219 ? 36.618 16.438 26.444 1.00 53.06 219 TRP A N 1
ATOM 1680 C CA . TRP A 1 219 ? 35.444 17.274 26.685 1.00 53.06 219 TRP A CA 1
ATOM 1681 C C . TRP A 1 219 ? 35.873 18.740 26.803 1.00 53.06 219 TRP A C 1
ATOM 1683 O O . TRP A 1 219 ? 36.661 19.097 27.678 1.00 53.06 219 TRP A O 1
ATOM 1693 N N . GLY A 1 220 ? 35.375 19.570 25.889 1.00 58.69 220 GLY A N 1
ATOM 1694 C CA . GLY A 1 220 ? 35.675 21.002 25.820 1.00 58.69 220 GLY A CA 1
ATOM 1695 C C . GLY A 1 220 ? 35.358 21.656 24.472 1.00 58.69 220 GLY A C 1
ATOM 1696 O O . GLY A 1 220 ? 35.684 22.825 24.274 1.00 58.69 220 GLY A O 1
ATOM 1697 N N . THR A 1 221 ? 34.755 20.932 23.525 1.00 69.38 221 THR A N 1
ATOM 1698 C CA . THR A 1 221 ? 34.284 21.522 22.271 1.00 69.38 221 THR A CA 1
ATOM 1699 C C . THR A 1 221 ? 32.915 22.169 22.482 1.00 69.38 221 THR A C 1
ATOM 1701 O O . THR A 1 221 ? 32.036 21.610 23.134 1.00 69.38 221 THR A O 1
ATOM 1704 N N . VAL A 1 222 ? 32.727 23.354 21.897 1.00 76.81 222 VAL A N 1
ATOM 1705 C CA . VAL A 1 222 ? 31.468 24.129 21.920 1.00 76.81 222 VAL A CA 1
ATOM 1706 C C . VAL A 1 222 ? 30.263 23.287 21.465 1.00 76.81 222 VAL A C 1
ATOM 1708 O O . VAL A 1 222 ? 29.141 23.507 21.911 1.00 76.81 222 VAL A O 1
ATOM 1711 N N . GLU A 1 223 ? 30.491 22.292 20.610 1.00 79.62 223 GLU A N 1
ATOM 1712 C CA . GLU A 1 223 ? 29.466 21.376 20.099 1.00 79.62 223 GLU A CA 1
ATOM 1713 C C . GLU A 1 223 ? 28.905 20.438 21.178 1.00 79.62 223 GLU A C 1
ATOM 1715 O O . GLU A 1 223 ? 27.699 20.202 21.208 1.00 79.62 223 GLU A O 1
ATOM 1720 N N . ALA A 1 224 ? 29.739 19.955 22.104 1.00 79.25 224 ALA A N 1
ATOM 1721 C CA . ALA A 1 224 ? 29.293 19.075 23.183 1.00 79.25 224 ALA A CA 1
ATOM 1722 C C . ALA A 1 224 ? 28.385 19.821 24.179 1.00 79.25 224 ALA A C 1
ATOM 1724 O O . ALA A 1 224 ? 27.351 19.296 24.592 1.00 79.25 224 ALA A O 1
ATOM 1725 N N . GLU A 1 225 ? 28.723 21.076 24.501 1.00 85.31 225 GLU A N 1
ATOM 1726 C CA . GLU A 1 225 ? 27.882 21.944 25.338 1.00 85.31 225 GLU A CA 1
ATOM 1727 C C . GLU A 1 225 ? 26.548 22.280 24.650 1.00 85.31 225 GLU A C 1
ATOM 1729 O O . GLU A 1 225 ? 25.502 22.314 25.300 1.00 85.31 225 GLU A O 1
ATOM 1734 N N . GLN A 1 226 ? 26.556 22.487 23.327 1.00 87.75 226 GLN A N 1
ATOM 1735 C CA . GLN A 1 226 ? 25.332 22.712 22.551 1.00 87.75 226 GLN A CA 1
ATOM 1736 C C . GLN A 1 226 ? 24.425 21.476 22.523 1.00 87.75 226 GLN A C 1
ATOM 1738 O O . GLN A 1 226 ? 23.210 21.607 22.682 1.00 87.75 226 GLN A O 1
ATOM 1743 N N . GLN A 1 227 ? 24.993 20.280 22.352 1.00 87.25 227 GLN A N 1
ATOM 1744 C CA . GLN A 1 227 ? 24.233 19.028 22.370 1.00 87.25 227 GLN A CA 1
ATOM 1745 C C . GLN A 1 227 ? 23.652 18.733 23.757 1.00 87.25 227 GLN A C 1
ATOM 1747 O O . GLN A 1 227 ? 22.477 18.383 23.865 1.00 87.25 227 GLN A O 1
ATOM 1752 N N . GLU A 1 228 ? 24.428 18.940 24.825 1.00 90.31 228 GLU A N 1
ATOM 1753 C CA . GLU A 1 228 ? 23.935 18.804 26.198 1.00 90.31 228 GLU A CA 1
ATOM 1754 C C . GLU A 1 228 ? 22.823 19.821 26.504 1.00 90.31 228 GLU A C 1
ATOM 1756 O O . GLU A 1 228 ? 21.801 19.464 27.097 1.00 90.31 228 GLU A O 1
ATOM 1761 N N . GLY A 1 229 ? 22.973 21.068 26.041 1.00 93.00 229 GLY A N 1
ATOM 1762 C CA . GLY A 1 229 ? 21.931 22.093 26.116 1.00 93.00 229 GLY A CA 1
ATOM 1763 C C . GLY A 1 229 ? 20.645 21.663 25.408 1.00 93.00 229 GLY A C 1
ATOM 1764 O O . GLY A 1 229 ? 19.574 21.682 26.012 1.00 93.00 229 GLY A O 1
ATOM 1765 N N . SER A 1 230 ? 20.752 21.170 24.170 1.00 93.44 230 SER A N 1
ATOM 1766 C CA . SER A 1 230 ? 19.598 20.672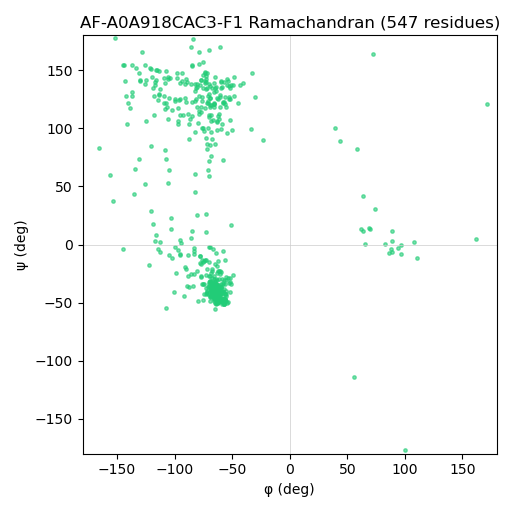 23.411 1.00 93.44 230 SER A CA 1
ATOM 1767 C C . SER A 1 230 ? 18.919 19.476 24.082 1.00 93.44 230 SER A C 1
ATOM 1769 O O . SER A 1 230 ? 17.693 19.365 24.023 1.00 93.44 230 SER A O 1
ATOM 1771 N N . LEU A 1 231 ? 19.683 18.568 24.697 1.00 93.62 231 LEU A N 1
ATOM 1772 C CA . LEU A 1 231 ? 19.129 17.432 25.432 1.00 93.62 231 LEU A CA 1
ATOM 1773 C C . LEU A 1 231 ? 18.391 17.898 26.694 1.00 93.62 231 LEU A C 1
ATOM 1775 O O . LEU A 1 231 ? 17.307 17.403 27.008 1.00 93.62 231 LEU A O 1
ATOM 1779 N N . ARG A 1 232 ? 18.957 18.871 27.415 1.00 96.19 232 ARG A N 1
ATOM 1780 C CA . ARG A 1 232 ? 18.338 19.464 28.605 1.00 96.19 232 ARG A CA 1
ATOM 1781 C C . ARG A 1 232 ? 17.022 20.164 28.272 1.00 96.19 232 ARG A C 1
ATOM 1783 O O . ARG A 1 232 ? 16.053 19.986 29.010 1.00 96.19 232 ARG A O 1
ATOM 1790 N N . ASP A 1 233 ? 16.978 20.901 27.167 1.00 95.94 233 ASP A N 1
ATOM 1791 C CA . ASP A 1 233 ? 15.761 21.561 26.692 1.00 95.94 233 ASP A CA 1
ATOM 1792 C C . ASP A 1 233 ? 14.683 20.532 26.314 1.00 95.94 233 ASP A C 1
ATOM 1794 O O . ASP A 1 233 ? 13.536 20.663 26.741 1.00 95.94 233 ASP A O 1
ATOM 1798 N N . ALA A 1 234 ? 15.055 19.450 25.616 1.00 94.56 234 ALA A N 1
ATOM 1799 C CA . ALA A 1 234 ? 14.131 18.365 25.272 1.00 94.56 234 ALA A CA 1
ATOM 1800 C C . ALA A 1 234 ? 13.569 17.641 26.512 1.00 94.56 234 ALA A C 1
ATOM 1802 O O . ALA A 1 234 ? 12.385 17.297 26.546 1.00 94.56 234 ALA A O 1
ATOM 1803 N N . ARG A 1 235 ? 14.388 17.440 27.558 1.00 97.00 235 ARG A N 1
ATOM 1804 C CA . ARG A 1 235 ? 13.930 16.890 28.849 1.00 97.00 235 ARG A CA 1
ATOM 1805 C C . ARG A 1 235 ? 12.927 17.816 29.527 1.00 97.00 235 ARG A C 1
ATOM 1807 O O . ARG A 1 235 ? 11.857 17.362 29.917 1.00 97.00 235 ARG A O 1
ATOM 1814 N N . ALA A 1 236 ? 13.239 19.110 29.604 1.00 96.44 236 ALA A N 1
ATOM 1815 C CA . ALA A 1 236 ? 12.348 20.100 30.202 1.00 96.44 236 ALA A CA 1
ATOM 1816 C C . ALA A 1 236 ? 11.006 20.203 29.455 1.00 96.44 236 ALA A C 1
ATOM 1818 O O . ALA A 1 236 ? 9.959 20.345 30.089 1.00 96.44 236 ALA A O 1
ATOM 1819 N N . GLU A 1 237 ? 11.017 20.096 28.123 1.00 96.00 237 GLU A N 1
ATOM 1820 C CA . GLU A 1 237 ? 9.799 20.054 27.307 1.00 96.00 237 GLU A CA 1
ATOM 1821 C C . GLU A 1 237 ? 8.968 18.789 27.578 1.00 96.00 237 GLU A C 1
ATOM 1823 O O . GLU A 1 237 ? 7.750 18.878 27.751 1.00 96.00 237 GLU A O 1
ATOM 1828 N N . CYS A 1 238 ? 9.614 17.621 27.673 1.00 96.81 238 CYS A N 1
ATOM 1829 C CA . CYS A 1 238 ? 8.948 16.362 28.011 1.00 96.81 238 CYS A CA 1
ATOM 1830 C C . CYS A 1 238 ? 8.307 16.412 29.406 1.00 96.81 238 CYS A C 1
ATOM 1832 O O . CYS A 1 238 ? 7.123 16.096 29.541 1.00 96.81 238 CYS A O 1
ATOM 1834 N N . ASP A 1 239 ? 9.039 16.889 30.414 1.00 97.12 239 ASP A N 1
ATOM 1835 C CA . ASP A 1 239 ? 8.543 17.030 31.787 1.00 97.12 239 ASP A CA 1
ATOM 1836 C C . ASP A 1 239 ? 7.356 18.006 31.865 1.00 97.12 239 ASP A C 1
ATOM 1838 O O . ASP A 1 239 ? 6.350 17.736 32.528 1.00 97.12 239 ASP A O 1
ATOM 1842 N N . ALA A 1 240 ? 7.433 19.135 31.149 1.00 96.81 240 ALA A N 1
ATOM 1843 C CA . ALA A 1 240 ? 6.347 20.108 31.085 1.00 96.81 240 ALA A CA 1
ATOM 1844 C C . ALA A 1 240 ? 5.084 19.524 30.427 1.00 96.81 240 ALA A C 1
ATOM 1846 O O . ALA A 1 240 ? 3.976 19.722 30.936 1.00 96.81 240 ALA A O 1
ATOM 1847 N N . ALA A 1 241 ? 5.240 18.769 29.334 1.00 96.25 241 ALA A N 1
ATOM 1848 C CA . ALA A 1 241 ? 4.130 18.100 28.663 1.00 96.25 241 ALA A CA 1
ATOM 1849 C C . ALA A 1 241 ? 3.472 17.036 29.561 1.00 96.25 241 ALA A C 1
ATOM 1851 O O . ALA A 1 241 ? 2.242 16.928 29.595 1.00 96.25 241 ALA A O 1
ATOM 1852 N N . GLU A 1 242 ? 4.265 16.261 30.308 1.00 96.88 242 GLU A N 1
ATOM 1853 C CA . GLU A 1 242 ? 3.760 15.256 31.249 1.00 96.88 242 GLU A CA 1
ATOM 1854 C C . GLU A 1 242 ? 2.986 15.889 32.410 1.00 96.88 242 GLU A C 1
ATOM 1856 O O . GLU A 1 242 ? 1.875 15.444 32.722 1.00 96.88 242 GLU A O 1
ATOM 1861 N N . ALA A 1 243 ? 3.505 16.979 32.982 1.00 96.69 243 ALA A N 1
ATOM 1862 C CA . ALA A 1 243 ? 2.830 17.724 34.041 1.00 96.69 243 ALA A CA 1
ATOM 1863 C C . ALA A 1 243 ? 1.494 18.332 33.569 1.00 96.69 243 ALA A C 1
ATOM 1865 O O . ALA A 1 243 ? 0.490 18.278 34.289 1.00 96.69 243 ALA A O 1
ATOM 1866 N N . GLU A 1 244 ? 1.437 18.880 32.348 1.00 96.25 244 GLU A N 1
ATOM 1867 C CA . GLU A 1 244 ? 0.189 19.401 31.774 1.00 96.25 244 GLU A CA 1
ATOM 1868 C C . GLU A 1 244 ? -0.835 18.278 31.543 1.00 96.25 244 GLU A C 1
ATOM 1870 O O . GLU A 1 244 ? -2.016 18.421 31.886 1.00 96.25 244 GLU A O 1
ATOM 1875 N N . PHE A 1 245 ? -0.389 17.136 31.012 1.00 97.50 245 PHE A N 1
ATOM 1876 C CA . PHE A 1 245 ? -1.229 15.959 30.800 1.00 97.50 245 PHE A CA 1
ATOM 1877 C C . PHE A 1 245 ? -1.818 15.422 32.112 1.00 97.50 245 PHE A C 1
ATOM 1879 O O . PHE A 1 245 ? -3.020 15.135 32.180 1.00 97.50 245 PHE A O 1
ATOM 1886 N N . GLU A 1 246 ? -1.013 15.343 33.173 1.00 97.19 246 GLU A N 1
ATOM 1887 C CA . GLU A 1 246 ? -1.466 14.959 34.511 1.00 97.19 246 GLU A CA 1
ATOM 1888 C C . GLU A 1 246 ? -2.484 15.949 35.080 1.00 97.19 246 GLU A C 1
ATOM 1890 O O . GLU A 1 246 ? -3.585 15.548 35.477 1.00 97.19 246 GLU A O 1
ATOM 1895 N N . ALA A 1 247 ? -2.191 17.250 35.037 1.00 96.06 247 ALA A N 1
ATOM 1896 C CA . ALA A 1 247 ? -3.119 18.280 35.495 1.00 96.06 247 ALA A CA 1
ATOM 1897 C C . ALA A 1 247 ? -4.470 18.203 34.755 1.00 96.06 247 ALA A C 1
ATOM 1899 O O . ALA A 1 247 ? -5.543 18.361 35.358 1.00 96.06 247 ALA A O 1
ATOM 1900 N N . TYR A 1 248 ? -4.441 17.904 33.453 1.00 95.81 248 TYR A N 1
ATOM 1901 C CA . TYR A 1 248 ? -5.639 17.734 32.639 1.00 95.81 248 TYR A CA 1
ATOM 1902 C C . TYR A 1 248 ? -6.446 16.492 33.045 1.00 95.81 248 TYR A C 1
ATOM 1904 O O . TYR A 1 248 ? -7.680 16.558 33.135 1.00 95.81 248 TYR A O 1
ATOM 1912 N N . ALA A 1 249 ? -5.782 15.369 33.328 1.00 95.62 249 ALA A N 1
ATOM 1913 C CA . ALA A 1 249 ? -6.425 14.143 33.801 1.00 95.62 249 ALA A CA 1
ATOM 1914 C C . ALA A 1 249 ? -7.084 14.348 35.175 1.00 95.62 249 ALA A C 1
ATOM 1916 O O . ALA A 1 249 ? -8.278 14.070 35.332 1.00 95.62 249 ALA A O 1
ATOM 1917 N N . VAL A 1 250 ? -6.366 14.956 36.126 1.00 96.81 250 VAL A N 1
ATOM 1918 C CA . VAL A 1 250 ? -6.882 15.288 37.465 1.00 96.81 250 VAL A CA 1
ATOM 1919 C C . VAL A 1 250 ? -8.116 16.188 37.369 1.00 96.81 250 VAL A C 1
ATOM 1921 O O . VAL A 1 250 ? -9.115 15.963 38.061 1.00 96.81 250 VAL A O 1
ATOM 1924 N N . ARG A 1 251 ? -8.109 17.190 36.476 1.00 95.81 251 ARG A N 1
ATOM 1925 C CA . ARG A 1 251 ? -9.268 18.074 36.256 1.00 95.81 251 ARG A CA 1
ATOM 1926 C C . ARG A 1 251 ? -10.491 17.305 35.750 1.00 95.81 251 ARG A C 1
ATOM 1928 O O . ARG A 1 251 ? -11.606 17.568 36.209 1.00 95.81 251 ARG A O 1
ATOM 1935 N N . ASN A 1 252 ? -10.292 16.357 34.832 1.00 93.50 252 ASN A N 1
ATOM 1936 C CA . ASN A 1 252 ? -11.357 15.506 34.297 1.00 93.50 252 ASN A CA 1
ATOM 1937 C C . ASN A 1 252 ? -11.969 14.608 35.376 1.00 93.50 252 ASN A C 1
ATOM 1939 O O . ASN A 1 252 ? -13.191 14.604 35.552 1.00 93.50 252 ASN A O 1
ATOM 1943 N N . VAL A 1 253 ? -11.124 13.899 36.128 1.00 94.38 253 VAL A N 1
ATOM 1944 C CA . VAL A 1 253 ? -11.562 12.984 37.190 1.00 94.38 253 VAL A CA 1
ATOM 1945 C C . VAL A 1 253 ? -12.251 13.747 38.315 1.00 94.38 253 VAL A C 1
ATOM 1947 O O . VAL A 1 253 ? -13.343 13.366 38.731 1.00 94.38 253 VAL A O 1
ATOM 1950 N N . ARG A 1 254 ? -11.713 14.895 38.745 1.00 94.31 254 ARG A N 1
ATOM 1951 C CA . ARG A 1 254 ? -12.361 15.747 39.757 1.00 94.31 254 ARG A CA 1
ATOM 1952 C C . ARG A 1 254 ? -13.748 16.216 39.308 1.00 94.31 254 ARG A C 1
ATOM 1954 O O . ARG A 1 254 ? -14.677 16.228 40.113 1.00 94.31 254 ARG A O 1
ATOM 1961 N N . GLY A 1 255 ? -13.912 16.592 38.037 1.00 91.69 255 GLY A N 1
ATOM 1962 C CA . GLY A 1 255 ? -15.217 16.957 37.476 1.00 91.69 255 GLY A CA 1
ATOM 1963 C C . GLY A 1 255 ? -16.210 15.789 37.440 1.00 91.69 255 GLY A C 1
ATOM 1964 O O . GLY A 1 255 ? -17.413 15.996 37.585 1.00 91.69 255 GLY A O 1
ATOM 1965 N N . TYR A 1 256 ? -15.725 14.560 37.273 1.00 91.50 256 TYR A N 1
ATOM 1966 C CA . TYR A 1 256 ? -16.541 13.347 37.317 1.00 91.50 256 TYR A CA 1
ATOM 1967 C C . TYR A 1 256 ? -16.937 12.950 38.742 1.00 91.50 256 TYR A C 1
ATOM 1969 O O . TYR A 1 256 ? -18.123 12.762 38.995 1.00 91.50 256 TYR A O 1
ATOM 1977 N N . LEU A 1 257 ? -15.989 12.919 39.681 1.00 92.12 257 LEU A N 1
ATOM 1978 C CA . LEU A 1 257 ? -16.241 12.565 41.083 1.00 92.12 257 LEU A CA 1
ATOM 1979 C C . LEU A 1 257 ? -17.175 13.554 41.791 1.00 92.12 257 LEU A C 1
ATOM 1981 O O . LEU A 1 257 ? -17.935 13.158 42.668 1.00 92.12 257 LEU A O 1
ATOM 1985 N N . ARG A 1 258 ? -17.181 14.833 41.385 1.00 91.25 258 ARG A N 1
ATOM 1986 C CA . ARG A 1 258 ? -18.180 15.808 41.862 1.00 91.25 258 ARG A CA 1
ATOM 1987 C C . ARG A 1 258 ? -19.609 15.448 41.450 1.00 91.25 258 ARG A C 1
ATOM 1989 O O . ARG A 1 258 ? -20.532 15.733 42.200 1.00 91.25 258 ARG A O 1
ATOM 1996 N N . ALA A 1 259 ? -19.786 14.866 40.264 1.00 88.19 259 ALA A N 1
ATOM 1997 C CA . ALA A 1 259 ? -21.092 14.429 39.772 1.00 88.19 259 ALA A CA 1
ATOM 1998 C C . ALA A 1 259 ? -21.484 13.041 40.310 1.00 88.19 259 ALA A C 1
ATOM 2000 O O . ALA A 1 259 ? -22.670 12.749 40.420 1.00 88.19 259 ALA A O 1
ATOM 2001 N N . HIS A 1 260 ? -20.497 12.215 40.671 1.00 87.62 260 HIS A N 1
ATOM 2002 C CA . HIS A 1 260 ? -20.683 10.844 41.147 1.00 87.62 260 HIS A CA 1
ATOM 2003 C C . HIS A 1 260 ? -19.897 10.607 42.447 1.00 87.62 260 HIS A C 1
ATOM 2005 O O . HIS A 1 260 ? -18.846 9.953 42.434 1.00 87.62 260 HIS A O 1
ATOM 2011 N N . PRO A 1 261 ? -20.371 11.155 43.580 1.00 85.94 261 PRO A N 1
ATOM 2012 C CA . PRO A 1 261 ? -19.736 10.918 44.869 1.00 85.94 261 PRO A CA 1
ATOM 2013 C C . PRO A 1 261 ? -19.766 9.418 45.198 1.00 85.94 261 PRO A C 1
ATOM 2015 O O . PRO A 1 261 ? -20.817 8.786 45.147 1.00 85.94 261 PRO A O 1
ATOM 2018 N N . GLY A 1 262 ? -18.602 8.843 45.517 1.00 84.56 262 GLY A N 1
ATOM 2019 C CA . GLY A 1 262 ? -18.451 7.413 45.823 1.00 84.56 262 GLY A CA 1
ATOM 2020 C C . GLY A 1 262 ? -17.984 6.538 44.657 1.00 84.56 262 GLY A C 1
ATOM 2021 O O . GLY A 1 262 ? -17.770 5.347 44.853 1.00 84.56 262 GLY A O 1
ATOM 2022 N N . ALA A 1 263 ? -17.751 7.107 43.472 1.00 81.94 263 ALA A N 1
ATOM 2023 C CA . ALA A 1 263 ? -17.269 6.372 42.303 1.00 81.94 263 ALA A CA 1
ATOM 2024 C C . ALA A 1 263 ? -15.782 5.945 42.387 1.00 81.94 263 ALA A C 1
ATOM 2026 O O . ALA A 1 263 ? -15.151 5.777 41.362 1.00 81.94 263 ALA A O 1
ATOM 2027 N N . GLY A 1 264 ? -15.200 5.763 43.574 1.00 85.00 264 GLY A N 1
ATOM 2028 C CA . GLY A 1 264 ? -13.829 5.266 43.751 1.00 85.00 264 GLY A CA 1
ATOM 2029 C C . GLY A 1 264 ? -12.769 6.332 44.045 1.00 85.00 264 GLY A C 1
ATOM 2030 O O . GLY A 1 264 ? -13.071 7.512 44.236 1.00 85.00 264 GLY A O 1
ATOM 2031 N N . ASP A 1 265 ? -11.519 5.876 44.137 1.00 90.62 265 ASP A N 1
ATOM 2032 C CA . ASP A 1 265 ? -10.353 6.699 44.460 1.00 90.62 265 ASP A CA 1
ATOM 2033 C C . ASP A 1 265 ? -9.908 7.566 43.266 1.00 90.62 265 ASP A C 1
ATOM 2035 O O . ASP A 1 265 ? -9.812 7.110 42.124 1.00 90.62 265 ASP A O 1
ATOM 2039 N N . ALA A 1 266 ? -9.621 8.840 43.544 1.00 91.81 266 ALA A N 1
ATOM 2040 C CA . ALA A 1 266 ? -9.282 9.831 42.531 1.00 91.81 266 ALA A CA 1
ATOM 2041 C C . ALA A 1 266 ? -7.938 9.547 41.854 1.00 91.81 266 ALA A C 1
ATOM 2043 O O . ALA A 1 266 ? -7.807 9.802 40.655 1.00 91.81 266 ALA A O 1
ATOM 2044 N N . GLN A 1 267 ? -6.951 9.033 42.593 1.00 93.38 267 GLN A N 1
ATOM 2045 C CA . GLN A 1 267 ? -5.632 8.735 42.032 1.00 93.38 267 GLN A CA 1
ATOM 2046 C C . GLN A 1 267 ? -5.711 7.551 41.073 1.00 93.38 267 GLN A C 1
ATOM 2048 O O . GLN A 1 267 ? -5.290 7.668 39.922 1.00 93.38 267 GLN A O 1
ATOM 2053 N N . THR A 1 268 ? -6.347 6.463 41.511 1.00 91.94 268 THR A N 1
ATOM 2054 C CA . THR A 1 268 ? -6.550 5.260 40.692 1.00 91.94 268 THR A CA 1
ATOM 2055 C C . THR A 1 268 ? -7.253 5.594 39.372 1.00 91.94 268 THR A C 1
ATOM 2057 O O . THR A 1 268 ? -6.755 5.265 38.295 1.00 91.94 268 THR A O 1
ATOM 2060 N N . LEU A 1 269 ? -8.349 6.359 39.431 1.00 91.88 269 LEU A N 1
ATOM 2061 C CA . LEU A 1 269 ? -9.082 6.787 38.237 1.00 91.88 269 LEU A CA 1
ATOM 2062 C C . LEU A 1 269 ? -8.285 7.701 37.309 1.00 91.88 269 LEU A C 1
ATOM 2064 O O . LEU A 1 269 ? -8.455 7.648 36.091 1.00 91.88 269 LEU A O 1
ATOM 2068 N N . THR A 1 270 ? -7.439 8.562 37.872 1.00 95.19 270 THR A N 1
ATOM 2069 C CA . THR A 1 270 ? -6.585 9.454 37.081 1.00 95.19 270 THR A CA 1
ATOM 2070 C C . THR A 1 270 ? -5.573 8.638 36.289 1.00 95.19 270 THR A C 1
ATOM 2072 O O . THR A 1 270 ? -5.476 8.822 35.076 1.00 95.19 270 THR A O 1
ATOM 2075 N N . HIS A 1 271 ? -4.911 7.681 36.939 1.00 94.12 271 HIS A N 1
ATOM 2076 C CA . HIS A 1 271 ? -3.933 6.809 36.297 1.00 94.12 271 HIS A CA 1
ATOM 2077 C C . HIS A 1 271 ? -4.566 5.936 35.200 1.00 94.12 271 HIS A C 1
ATOM 2079 O O . HIS A 1 271 ? -4.050 5.855 34.085 1.00 94.12 271 HIS A O 1
ATOM 2085 N N . GLU A 1 272 ? -5.728 5.330 35.466 1.00 93.31 272 GLU A N 1
ATOM 2086 C CA . GLU A 1 272 ? -6.461 4.543 34.465 1.00 93.31 272 GLU A CA 1
ATOM 2087 C C . GLU A 1 272 ? -6.893 5.389 33.257 1.00 93.31 272 GLU A C 1
ATOM 2089 O O . GLU A 1 272 ? -6.768 4.960 32.105 1.00 93.31 272 GLU A O 1
ATOM 2094 N N . LEU A 1 273 ? -7.369 6.614 33.500 1.00 94.25 273 LEU A N 1
ATOM 2095 C CA . LEU A 1 273 ? -7.785 7.526 32.439 1.00 94.25 273 LEU A CA 1
ATOM 2096 C C . LEU A 1 273 ? -6.593 7.996 31.591 1.00 94.25 273 LEU A C 1
ATOM 2098 O O . LEU A 1 273 ? -6.718 8.086 30.366 1.00 94.25 273 LEU A O 1
ATOM 2102 N N . GLN A 1 274 ? -5.445 8.265 32.221 1.00 96.62 274 GLN A N 1
ATOM 2103 C CA . GLN A 1 274 ? -4.193 8.595 31.538 1.00 96.62 274 GLN A CA 1
ATOM 2104 C C . GLN A 1 274 ? -3.712 7.435 30.665 1.00 96.62 274 GLN A C 1
ATOM 2106 O O . GLN A 1 274 ? -3.441 7.641 29.482 1.00 96.62 274 GLN A O 1
ATOM 2111 N N . ALA A 1 275 ? -3.668 6.215 31.209 1.00 94.50 275 ALA A N 1
ATOM 2112 C CA . ALA A 1 275 ? -3.268 5.021 30.468 1.00 94.50 275 ALA A CA 1
ATOM 2113 C C . ALA A 1 275 ? -4.165 4.796 29.239 1.00 94.50 275 ALA A C 1
ATOM 2115 O O . ALA A 1 275 ? -3.670 4.606 28.128 1.00 94.50 275 ALA A O 1
ATOM 2116 N N . ALA A 1 276 ? -5.487 4.916 29.406 1.00 94.00 276 ALA A N 1
ATOM 2117 C CA . ALA A 1 276 ? -6.432 4.802 28.299 1.00 94.00 276 ALA A CA 1
ATOM 2118 C C . ALA A 1 276 ? -6.239 5.902 27.238 1.00 94.00 276 ALA A C 1
ATOM 2120 O O . ALA A 1 276 ? -6.343 5.630 26.044 1.00 94.00 276 ALA A O 1
ATOM 2121 N N . ALA A 1 277 ? -5.980 7.148 27.653 1.00 95.69 277 ALA A N 1
ATOM 2122 C CA . ALA A 1 277 ? -5.749 8.259 26.729 1.00 95.69 277 ALA A CA 1
ATOM 2123 C C . ALA A 1 277 ? -4.431 8.116 25.950 1.00 95.69 277 ALA A C 1
ATOM 2125 O O . ALA A 1 277 ? -4.413 8.400 24.753 1.00 95.69 277 ALA A O 1
ATOM 2126 N N . LEU A 1 278 ? -3.358 7.645 26.595 1.00 96.00 278 LEU A N 1
ATOM 2127 C CA . LEU A 1 278 ? -2.081 7.345 25.940 1.00 96.00 278 LEU A CA 1
ATOM 2128 C C . LEU A 1 278 ? -2.231 6.228 24.905 1.00 96.00 278 LEU A C 1
ATOM 2130 O O . LEU A 1 278 ? -1.746 6.365 23.783 1.00 96.00 278 LEU A O 1
ATOM 2134 N N . GLU A 1 279 ? -2.955 5.161 25.238 1.00 92.50 279 GLU A N 1
ATOM 2135 C CA . GLU A 1 279 ? -3.199 4.052 24.313 1.00 92.50 279 GLU A CA 1
ATOM 2136 C C . GLU A 1 279 ? -4.053 4.484 23.109 1.00 92.50 279 GLU A C 1
ATOM 2138 O O . GLU A 1 279 ? -3.763 4.164 21.951 1.00 92.50 279 GLU A O 1
ATOM 2143 N N . GLU A 1 280 ? -5.079 5.305 23.346 1.00 93.25 280 GLU A N 1
ATOM 2144 C CA . GLU A 1 280 ? -5.881 5.877 22.265 1.00 93.25 280 GLU A CA 1
ATOM 2145 C C . GLU A 1 280 ? -5.071 6.861 21.398 1.00 93.25 280 GLU A C 1
ATOM 2147 O O . GLU A 1 280 ? -5.223 6.893 20.175 1.00 93.25 280 GLU A O 1
ATOM 2152 N N . ALA A 1 281 ? -4.171 7.645 21.995 1.00 92.19 281 ALA A N 1
ATOM 2153 C CA . ALA A 1 281 ? -3.273 8.528 21.257 1.00 92.19 281 ALA A CA 1
ATOM 2154 C C . ALA A 1 281 ? -2.290 7.738 20.374 1.00 92.19 281 ALA A C 1
ATOM 2156 O O . ALA A 1 281 ? -2.145 8.071 19.194 1.00 92.19 281 ALA A O 1
ATOM 2157 N N . ARG A 1 282 ? -1.689 6.656 20.895 1.00 87.75 282 ARG A N 1
ATOM 2158 C CA . ARG A 1 282 ? -0.811 5.742 20.138 1.00 87.75 282 ARG A CA 1
ATOM 2159 C C . ARG A 1 282 ? -1.538 5.116 18.955 1.00 87.75 282 ARG A C 1
ATOM 2161 O O . ARG A 1 282 ? -1.084 5.219 17.818 1.00 87.75 282 ARG A O 1
ATOM 2168 N N . THR A 1 283 ? -2.713 4.539 19.193 1.00 83.50 283 THR A N 1
ATOM 2169 C CA . THR A 1 283 ? -3.509 3.911 18.127 1.00 83.50 283 THR A CA 1
ATOM 2170 C C . THR A 1 283 ? -3.948 4.916 17.060 1.00 83.50 283 THR A C 1
ATOM 2172 O O . THR A 1 283 ? -3.889 4.605 15.871 1.00 83.50 283 THR A O 1
ATOM 2175 N N . ARG A 1 284 ? -4.321 6.151 17.428 1.00 82.12 284 ARG A N 1
ATOM 2176 C CA . ARG A 1 284 ? -4.637 7.213 16.452 1.00 82.12 284 ARG A CA 1
ATOM 2177 C C . ARG A 1 284 ? -3.422 7.671 15.654 1.00 82.12 284 ARG A C 1
ATOM 2179 O O . ARG A 1 284 ? -3.575 7.998 14.477 1.00 82.12 284 ARG A O 1
ATOM 2186 N N . PHE A 1 285 ? -2.248 7.721 16.276 1.00 71.31 285 PHE A N 1
ATOM 2187 C CA . PHE A 1 285 ? -0.999 8.038 15.591 1.00 71.31 285 PHE A CA 1
ATOM 2188 C C . PHE A 1 285 ? -0.693 6.982 14.519 1.00 71.31 285 PHE A C 1
ATOM 2190 O O . PHE A 1 285 ? -0.528 7.333 13.350 1.00 71.31 285 PHE A O 1
ATOM 2197 N N . LEU A 1 286 ? -0.786 5.697 14.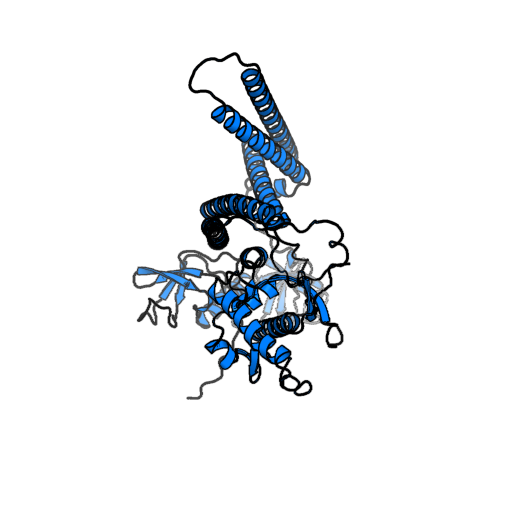877 1.00 68.19 286 LEU A N 1
ATOM 2198 C CA . LEU A 1 286 ? -0.633 4.570 13.950 1.00 68.19 286 LEU A CA 1
ATOM 2199 C C . LEU A 1 286 ? -1.694 4.576 12.836 1.00 68.19 286 LEU A C 1
ATOM 2201 O O . LEU A 1 286 ? -1.372 4.407 11.662 1.00 68.19 286 LEU A O 1
ATOM 2205 N N . GLN A 1 287 ? -2.961 4.851 13.162 1.00 65.69 287 GLN A N 1
ATOM 2206 C CA . GLN A 1 287 ? -4.035 4.940 12.164 1.00 65.69 287 GLN A CA 1
ATOM 2207 C C . GLN A 1 287 ? -3.853 6.112 11.192 1.00 65.69 287 GLN A C 1
ATOM 2209 O O . GLN A 1 287 ? -4.218 5.991 10.024 1.00 65.69 287 GLN A O 1
ATOM 2214 N N . ARG A 1 288 ? -3.311 7.252 11.641 1.00 60.41 288 ARG A N 1
ATOM 2215 C CA . ARG A 1 288 ? -3.002 8.386 10.756 1.00 60.41 288 ARG A CA 1
ATOM 2216 C C . ARG A 1 288 ? -1.810 8.091 9.855 1.00 60.41 288 ARG A C 1
ATOM 2218 O O . ARG A 1 288 ? -1.898 8.404 8.674 1.00 60.41 288 ARG A O 1
ATOM 2225 N N . ALA A 1 289 ? -0.762 7.452 10.374 1.00 53.06 289 ALA A N 1
ATOM 2226 C CA . ALA A 1 289 ? 0.364 6.995 9.563 1.00 53.06 289 ALA A CA 1
ATOM 2227 C C . ALA A 1 289 ? -0.089 5.982 8.492 1.00 53.06 289 ALA A C 1
ATOM 2229 O O . ALA A 1 289 ? 0.277 6.113 7.327 1.00 53.06 289 ALA A O 1
ATOM 2230 N N . GLY A 1 290 ? -0.982 5.050 8.853 1.00 45.81 290 GLY A N 1
ATOM 2231 C CA . GLY A 1 290 ? -1.578 4.098 7.911 1.00 45.81 290 GLY A CA 1
ATOM 2232 C C . GLY A 1 290 ? -2.520 4.739 6.882 1.00 45.81 290 GLY A C 1
ATOM 2233 O O . GLY A 1 290 ? -2.505 4.360 5.717 1.00 45.81 290 GLY A O 1
ATOM 2234 N N . ARG A 1 291 ? -3.316 5.747 7.271 1.00 44.81 291 ARG A N 1
ATOM 2235 C CA . ARG A 1 291 ? -4.223 6.464 6.350 1.00 44.81 291 ARG A CA 1
ATOM 2236 C C . ARG A 1 291 ? -3.524 7.468 5.439 1.00 44.81 291 ARG A C 1
ATOM 2238 O O . ARG A 1 291 ? -4.035 7.723 4.360 1.00 44.81 291 ARG A O 1
ATOM 2245 N N . ALA A 1 292 ? -2.399 8.044 5.857 1.00 45.59 292 ALA A N 1
ATOM 2246 C CA . ALA A 1 292 ? -1.608 8.931 5.004 1.00 45.59 292 ALA A CA 1
ATOM 2247 C C . ALA A 1 292 ? -0.880 8.166 3.884 1.00 45.59 292 ALA A C 1
ATOM 2249 O O . ALA A 1 292 ? -0.516 8.768 2.879 1.00 45.59 292 ALA A O 1
ATOM 2250 N N . ARG A 1 293 ? -0.676 6.851 4.053 1.00 40.03 293 ARG A N 1
ATOM 2251 C CA . ARG A 1 293 ? 0.054 5.987 3.111 1.00 40.03 293 ARG A CA 1
ATOM 2252 C C . ARG A 1 293 ? -0.837 5.062 2.274 1.00 40.03 293 ARG A C 1
ATOM 2254 O O . ARG A 1 293 ? -0.346 4.454 1.332 1.00 40.03 293 ARG A O 1
ATOM 2261 N N . LEU A 1 294 ? -2.130 4.970 2.578 1.00 35.88 294 LEU A N 1
ATOM 2262 C CA . LEU A 1 294 ? -3.105 4.321 1.704 1.00 35.88 294 LEU A CA 1
ATOM 2263 C C . LEU A 1 294 ? -3.788 5.409 0.866 1.00 35.88 294 LEU A C 1
ATOM 2265 O O . LEU A 1 294 ? -4.339 6.338 1.465 1.00 35.88 294 LEU A O 1
ATOM 2269 N N . PRO A 1 295 ? -3.790 5.334 -0.481 1.00 37.25 295 PRO A N 1
ATOM 2270 C CA . PRO A 1 295 ? -4.637 6.211 -1.275 1.00 37.25 295 PRO A CA 1
ATOM 2271 C C . PRO A 1 295 ? -6.059 6.077 -0.735 1.00 37.25 295 PRO A C 1
ATOM 2273 O O . PRO A 1 295 ? -6.543 4.965 -0.531 1.00 37.25 295 PRO A O 1
ATOM 2276 N N . SER A 1 296 ? -6.658 7.223 -0.404 1.00 33.78 296 SER A N 1
ATOM 2277 C CA . SER A 1 296 ? -7.994 7.371 0.170 1.00 33.78 296 SER A CA 1
ATOM 2278 C C . SER A 1 296 ? -8.942 6.298 -0.363 1.00 33.78 296 SER A C 1
ATOM 2280 O O . SER A 1 296 ? -9.474 6.438 -1.462 1.00 33.78 296 SER A O 1
ATOM 2282 N N . ALA A 1 297 ? -9.170 5.238 0.419 1.00 34.72 297 ALA A N 1
ATOM 2283 C CA . ALA A 1 297 ? -10.297 4.356 0.191 1.00 34.72 297 ALA A CA 1
ATOM 2284 C C . ALA A 1 297 ? -11.531 5.233 0.400 1.00 34.72 297 ALA A C 1
ATOM 2286 O O . ALA A 1 297 ? -11.890 5.569 1.535 1.00 34.72 297 ALA A O 1
ATOM 2287 N N . LEU A 1 298 ? -12.089 5.710 -0.714 1.00 32.97 298 LEU A N 1
ATOM 2288 C CA . LEU A 1 298 ? -13.297 6.513 -0.739 1.00 32.97 298 LEU A CA 1
ATOM 2289 C C . LEU A 1 298 ? -14.358 5.815 0.119 1.00 32.97 298 LEU A C 1
ATOM 2291 O O . LEU A 1 298 ? -14.411 4.581 0.140 1.00 32.97 298 LEU A O 1
ATOM 2295 N N . PRO A 1 299 ? -15.204 6.564 0.844 1.00 32.88 299 PRO A N 1
ATOM 2296 C CA . PRO A 1 299 ? -16.334 5.965 1.524 1.00 32.88 299 PRO A CA 1
ATOM 2297 C C . PRO A 1 299 ? -17.200 5.274 0.471 1.00 32.88 299 PRO A C 1
ATOM 2299 O O . PRO A 1 299 ? -17.912 5.933 -0.286 1.00 32.88 299 PRO A O 1
ATOM 2302 N N . VAL A 1 300 ? -17.107 3.943 0.422 1.00 33.00 300 VAL A N 1
ATOM 2303 C CA . VAL A 1 300 ? -17.946 3.084 -0.409 1.00 33.00 300 VAL A CA 1
ATOM 2304 C C . VAL A 1 300 ? -19.372 3.350 0.042 1.00 33.00 300 VAL A C 1
ATOM 2306 O O . VAL A 1 300 ? -19.827 2.869 1.082 1.00 33.00 300 VAL A O 1
ATOM 2309 N N . ARG A 1 301 ? -20.075 4.191 -0.722 1.00 31.98 301 ARG A N 1
ATOM 2310 C CA . ARG A 1 301 ? -21.531 4.219 -0.675 1.00 31.98 301 ARG A CA 1
ATOM 2311 C C . ARG A 1 301 ? -21.973 2.784 -0.952 1.00 31.98 301 ARG A C 1
ATOM 2313 O O . ARG A 1 301 ? -21.391 2.163 -1.839 1.00 31.98 301 ARG A O 1
ATOM 2320 N N . PRO A 1 302 ? -22.963 2.244 -0.227 1.00 34.53 302 PRO A N 1
ATOM 2321 C CA . PRO A 1 302 ? -23.535 0.949 -0.556 1.00 34.53 302 PRO A CA 1
ATOM 2322 C C . PRO A 1 302 ? -24.296 1.086 -1.883 1.00 34.53 302 PRO A C 1
ATOM 2324 O O . PRO A 1 302 ? -25.516 1.217 -1.907 1.00 34.53 302 PRO A O 1
ATOM 2327 N N . ALA A 1 303 ? -23.557 1.141 -2.990 1.00 37.41 303 ALA A N 1
ATOM 2328 C CA . ALA A 1 303 ? -24.079 0.875 -4.308 1.00 37.41 303 ALA A CA 1
ATOM 2329 C C . ALA A 1 303 ? -24.489 -0.597 -4.312 1.00 37.41 303 ALA A C 1
ATOM 2331 O O . ALA A 1 303 ? -23.795 -1.451 -3.755 1.00 37.41 303 ALA A O 1
ATOM 2332 N N . SER A 1 304 ? -25.676 -0.840 -4.853 1.00 36.09 304 SER A N 1
ATOM 2333 C CA . SER A 1 304 ? -26.325 -2.133 -5.013 1.00 36.09 304 SER A CA 1
ATOM 2334 C C . SER A 1 304 ? -25.320 -3.268 -5.192 1.00 36.09 304 SER A C 1
ATOM 2336 O O . SER A 1 304 ? -24.451 -3.189 -6.053 1.00 36.09 304 SER A O 1
ATOM 2338 N N . LEU A 1 305 ? -25.456 -4.310 -4.368 1.00 36.06 305 LEU A N 1
ATOM 2339 C CA . LEU A 1 305 ? -24.674 -5.547 -4.387 1.00 36.06 305 LEU A CA 1
ATOM 2340 C C . LEU A 1 305 ? -24.786 -6.254 -5.755 1.00 36.06 305 LEU A C 1
ATOM 2342 O O . LEU A 1 305 ? -25.448 -7.281 -5.874 1.00 36.06 305 LEU A O 1
ATOM 2346 N N . MET A 1 306 ? -24.146 -5.728 -6.801 1.00 41.69 306 MET A N 1
ATOM 2347 C CA . MET A 1 306 ? -23.733 -6.545 -7.929 1.00 41.69 306 MET A CA 1
ATOM 2348 C C . MET A 1 306 ? -22.600 -7.411 -7.402 1.00 41.69 306 MET A C 1
ATOM 2350 O O . MET A 1 306 ? -21.533 -6.925 -7.032 1.00 41.69 306 MET A O 1
ATOM 2354 N N . THR A 1 307 ? -22.856 -8.709 -7.298 1.00 41.34 307 THR A N 1
ATOM 2355 C CA . THR A 1 307 ? -21.824 -9.704 -7.032 1.00 41.34 307 THR A CA 1
ATOM 2356 C C . THR A 1 307 ? -20.873 -9.722 -8.222 1.00 41.34 307 THR A C 1
ATOM 2358 O O . THR A 1 307 ? -21.063 -10.493 -9.162 1.00 41.34 307 THR A O 1
ATOM 2361 N N . VAL A 1 308 ? -19.873 -8.842 -8.206 1.00 49.62 308 VAL A N 1
ATOM 2362 C CA . VAL A 1 308 ? -18.747 -8.897 -9.134 1.00 49.62 308 VAL A CA 1
ATOM 2363 C C . VAL A 1 308 ? -18.055 -10.232 -8.884 1.00 49.62 308 VAL A C 1
ATOM 2365 O O . VAL A 1 308 ? -17.464 -10.465 -7.829 1.00 49.62 308 VAL A O 1
ATOM 2368 N N . THR A 1 309 ? -18.211 -11.159 -9.823 1.00 59.81 309 THR A N 1
ATOM 2369 C CA . THR A 1 309 ? -17.584 -12.475 -9.719 1.00 59.81 309 THR A CA 1
ATOM 2370 C C . THR A 1 309 ? -16.088 -12.340 -9.992 1.00 59.81 309 THR A C 1
ATOM 2372 O O . THR A 1 309 ? -15.659 -11.524 -10.807 1.00 59.81 309 THR A O 1
ATOM 2375 N N . THR A 1 310 ? -15.272 -13.168 -9.344 1.00 70.06 310 THR A N 1
ATOM 2376 C CA . THR A 1 310 ? -13.817 -13.224 -9.580 1.00 70.06 310 THR A CA 1
ATOM 2377 C C . THR A 1 310 ? -13.471 -13.469 -11.053 1.00 70.06 310 THR A C 1
ATOM 2379 O O . THR A 1 310 ? -12.467 -12.962 -11.546 1.00 70.06 310 THR A O 1
ATOM 2382 N N . HIS A 1 311 ? -14.330 -14.194 -11.778 1.00 70.50 311 HIS A N 1
ATOM 2383 C CA . HIS A 1 311 ? -14.201 -14.419 -13.218 1.00 70.50 311 HIS A CA 1
ATOM 2384 C C . HIS A 1 311 ? -14.334 -13.136 -14.043 1.00 70.50 311 HIS A C 1
ATOM 2386 O O . HIS A 1 311 ? -13.590 -12.965 -15.005 1.00 70.50 311 HIS A O 1
ATOM 2392 N N . HIS A 1 312 ? -15.237 -12.232 -13.658 1.00 70.62 312 HIS A N 1
ATOM 2393 C CA . HIS A 1 312 ? -15.422 -10.958 -14.348 1.00 70.62 312 HIS A CA 1
ATOM 2394 C C . HIS A 1 312 ? -14.206 -10.040 -14.169 1.00 70.62 312 HIS A C 1
ATOM 2396 O O . HIS A 1 312 ? -13.709 -9.496 -15.150 1.00 70.62 312 HIS A O 1
ATOM 2402 N N . ILE A 1 313 ? -13.659 -9.966 -12.949 1.00 75.19 313 ILE A N 1
ATOM 2403 C CA . ILE A 1 313 ? -12.436 -9.196 -12.654 1.00 75.19 313 ILE A CA 1
ATOM 2404 C C . ILE A 1 313 ? -11.267 -9.715 -13.495 1.00 75.19 313 ILE A C 1
ATOM 2406 O O . ILE A 1 313 ? -10.597 -8.943 -14.172 1.00 75.19 313 ILE A O 1
ATOM 2410 N N . ALA A 1 314 ? -11.062 -11.035 -13.517 1.00 80.50 314 ALA A N 1
ATOM 2411 C CA . ALA A 1 314 ? -9.985 -11.637 -14.298 1.00 80.50 314 ALA A CA 1
ATOM 2412 C C . ALA A 1 314 ? -10.158 -11.422 -15.813 1.00 80.50 314 ALA A C 1
ATOM 2414 O O . ALA A 1 314 ? -9.170 -11.303 -16.533 1.00 80.50 314 ALA A O 1
ATOM 2415 N N . ALA A 1 315 ? -11.395 -11.392 -16.318 1.00 82.81 315 ALA A N 1
ATOM 2416 C CA . ALA A 1 315 ? -11.666 -11.109 -17.724 1.00 82.81 315 ALA A CA 1
ATOM 2417 C C . ALA A 1 315 ? -11.333 -9.654 -18.090 1.00 82.81 315 ALA A C 1
ATOM 2419 O O . ALA A 1 315 ? -10.690 -9.435 -19.115 1.00 82.81 315 ALA A O 1
ATOM 2420 N N . LEU A 1 316 ? -11.707 -8.691 -17.239 1.00 83.38 316 LEU A N 1
ATOM 2421 C CA . LEU A 1 316 ? -11.377 -7.274 -17.422 1.00 83.38 316 LEU A CA 1
ATOM 2422 C C . LEU A 1 316 ? -9.864 -7.044 -17.407 1.00 83.38 316 LEU A C 1
ATOM 2424 O O . LEU A 1 316 ? -9.332 -6.484 -18.358 1.00 83.38 316 LEU A O 1
ATOM 2428 N N . GLN A 1 317 ? -9.151 -7.595 -16.420 1.00 88.88 317 GLN A N 1
ATOM 2429 C CA . GLN A 1 317 ? -7.689 -7.484 -16.338 1.00 88.88 317 GLN A CA 1
ATOM 2430 C C . GLN A 1 317 ? -6.987 -7.996 -17.605 1.00 88.88 317 GLN A C 1
ATOM 2432 O O . GLN A 1 317 ? -6.064 -7.371 -18.118 1.00 88.88 317 GLN A O 1
ATOM 2437 N N . ARG A 1 318 ? -7.439 -9.128 -18.158 1.00 92.19 318 ARG A N 1
ATOM 2438 C CA . ARG A 1 318 ? -6.865 -9.703 -19.389 1.00 92.19 318 ARG A CA 1
ATOM 2439 C C . ARG A 1 318 ? -7.170 -8.855 -20.626 1.00 92.19 318 ARG A C 1
ATOM 2441 O O . ARG A 1 318 ? -6.360 -8.811 -21.552 1.00 92.19 318 ARG A O 1
ATOM 2448 N N . LEU A 1 319 ? -8.320 -8.183 -20.644 1.00 89.00 319 LEU A N 1
ATOM 2449 C CA . LEU A 1 319 ? -8.678 -7.226 -21.687 1.00 89.00 319 LEU A CA 1
ATOM 2450 C C . LEU A 1 319 ? -7.800 -5.970 -21.596 1.00 89.00 319 LEU A C 1
ATOM 2452 O O . LEU A 1 319 ? -7.249 -5.560 -22.615 1.00 89.00 319 LEU A O 1
ATOM 2456 N N . GLU A 1 320 ? -7.588 -5.426 -20.395 1.00 89.75 320 GLU A N 1
ATOM 2457 C CA . GLU A 1 320 ? -6.659 -4.312 -20.142 1.00 89.75 320 GLU A CA 1
ATOM 2458 C C . GLU A 1 320 ? -5.242 -4.656 -20.629 1.00 89.75 320 GLU A C 1
ATOM 2460 O O . GLU A 1 320 ? -4.644 -3.895 -21.386 1.00 89.75 320 GLU A O 1
ATOM 2465 N N . GLN A 1 321 ? -4.732 -5.850 -20.303 1.00 93.56 321 GLN A N 1
ATOM 2466 C CA . GLN A 1 321 ? -3.418 -6.311 -20.770 1.00 93.56 321 GLN A CA 1
ATOM 2467 C C . GLN A 1 321 ? -3.323 -6.407 -22.304 1.00 93.56 321 GLN A C 1
ATOM 2469 O O . GLN A 1 321 ? -2.293 -6.052 -22.877 1.00 93.56 321 GLN A O 1
ATOM 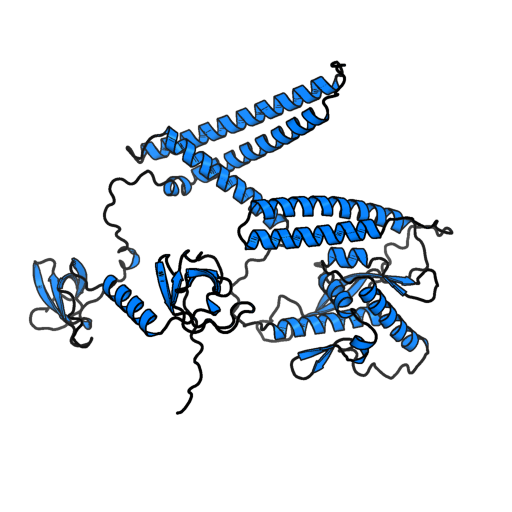2474 N N . ASN A 1 322 ? -4.382 -6.851 -22.995 1.00 92.81 322 ASN A N 1
ATOM 2475 C CA . ASN A 1 322 ? -4.419 -6.827 -24.463 1.00 92.81 322 ASN A CA 1
ATOM 2476 C C . ASN A 1 322 ? -4.371 -5.393 -25.014 1.00 92.81 322 ASN A C 1
ATOM 2478 O O . ASN A 1 322 ? -3.683 -5.154 -26.007 1.00 92.81 322 ASN A O 1
ATOM 2482 N N . ARG A 1 323 ? -5.083 -4.447 -24.385 1.00 90.44 323 ARG A N 1
ATOM 2483 C CA . ARG A 1 323 ? -5.071 -3.032 -24.789 1.00 90.44 323 ARG A CA 1
ATOM 2484 C C . ARG A 1 323 ? -3.694 -2.397 -24.570 1.00 90.44 323 ARG A C 1
ATOM 2486 O O . ARG A 1 323 ? -3.208 -1.720 -25.467 1.00 90.44 323 ARG A O 1
ATOM 2493 N N . ILE A 1 324 ? -3.024 -2.702 -23.459 1.00 90.56 324 ILE A N 1
ATOM 2494 C CA . ILE A 1 324 ? -1.642 -2.269 -23.183 1.00 90.56 324 ILE A CA 1
ATOM 2495 C C . ILE A 1 324 ? -0.674 -2.835 -24.223 1.00 90.56 324 ILE A C 1
ATOM 2497 O O . ILE A 1 324 ? 0.086 -2.085 -24.829 1.00 90.56 324 ILE A O 1
ATOM 2501 N N . ALA A 1 325 ? -0.734 -4.143 -24.496 1.00 91.56 325 ALA A N 1
ATOM 2502 C CA . ALA A 1 325 ? 0.108 -4.767 -25.517 1.00 91.56 325 ALA A CA 1
ATOM 2503 C C . ALA A 1 325 ? -0.101 -4.118 -26.897 1.00 91.56 325 ALA A C 1
ATOM 2505 O O . ALA A 1 325 ? 0.858 -3.883 -27.632 1.00 91.56 325 ALA A O 1
ATOM 2506 N N . ARG A 1 326 ? -1.353 -3.785 -27.235 1.00 87.75 326 ARG A N 1
ATOM 2507 C CA . ARG A 1 326 ? -1.700 -3.069 -28.465 1.00 87.75 326 ARG A CA 1
ATOM 2508 C C . ARG A 1 326 ? -1.137 -1.646 -28.482 1.00 87.75 326 ARG A C 1
ATOM 2510 O O . ARG A 1 326 ? -0.586 -1.259 -29.506 1.00 87.75 326 ARG A O 1
ATOM 2517 N N . ALA A 1 327 ? -1.236 -0.898 -27.383 1.00 85.88 327 ALA A N 1
ATOM 2518 C CA . ALA A 1 327 ? -0.703 0.460 -27.279 1.00 85.88 327 ALA A CA 1
ATOM 2519 C C . ALA A 1 327 ? 0.814 0.501 -27.514 1.00 85.88 327 ALA A C 1
ATOM 2521 O O . ALA A 1 327 ? 1.301 1.338 -28.275 1.00 85.88 327 ALA A O 1
ATOM 2522 N N . ILE A 1 328 ? 1.545 -0.462 -26.940 1.00 86.50 328 ILE A N 1
ATOM 2523 C CA . ILE A 1 328 ? 2.995 -0.590 -27.134 1.00 86.50 328 ILE A CA 1
ATOM 2524 C C . ILE A 1 328 ? 3.308 -0.948 -28.589 1.00 86.50 328 ILE A C 1
ATOM 2526 O O . ILE A 1 328 ? 4.123 -0.287 -29.226 1.00 86.50 328 ILE A O 1
ATOM 2530 N N . LEU A 1 329 ? 2.624 -1.958 -29.139 1.00 84.38 329 LEU A N 1
ATOM 2531 C CA . LEU A 1 329 ? 2.859 -2.431 -30.503 1.00 84.38 329 LEU A CA 1
ATOM 2532 C C . LEU A 1 329 ? 2.550 -1.370 -31.571 1.00 84.38 329 LEU A C 1
ATOM 2534 O O . LEU A 1 329 ? 3.249 -1.286 -32.577 1.00 84.38 329 LEU A O 1
ATOM 2538 N N . LEU A 1 330 ? 1.486 -0.586 -31.379 1.00 78.94 330 LEU A N 1
ATOM 2539 C CA . LEU A 1 330 ? 1.077 0.466 -32.311 1.00 78.94 330 LEU A CA 1
ATOM 2540 C C . LEU A 1 330 ? 1.834 1.784 -32.102 1.00 78.94 330 LEU A C 1
ATOM 2542 O O . LEU A 1 330 ? 1.640 2.711 -32.887 1.00 78.94 330 LEU A O 1
ATOM 2546 N N . GLY A 1 331 ? 2.670 1.885 -31.064 1.00 73.00 331 GLY A N 1
ATOM 2547 C CA . GLY A 1 331 ? 3.392 3.113 -30.743 1.00 73.00 331 GLY A CA 1
ATOM 2548 C C . GLY A 1 331 ? 2.459 4.263 -30.362 1.00 73.00 331 GLY A C 1
ATOM 2549 O O . GLY A 1 331 ? 2.671 5.390 -30.806 1.00 73.00 331 GLY A O 1
ATOM 2550 N N . GLN A 1 332 ? 1.418 3.992 -29.565 1.00 76.56 332 GLN A N 1
ATOM 2551 C CA . GLN A 1 332 ? 0.523 5.013 -29.000 1.00 76.56 332 GLN A CA 1
ATOM 2552 C C . GLN A 1 332 ? 1.261 5.832 -27.927 1.00 76.56 332 GLN A C 1
ATOM 2554 O O . GLN A 1 332 ? 1.046 5.676 -26.728 1.00 76.56 332 GLN A O 1
ATOM 2559 N N . VAL A 1 333 ? 2.187 6.674 -28.382 1.00 67.56 333 VAL A N 1
ATOM 2560 C CA . VAL A 1 333 ? 3.108 7.465 -27.563 1.00 67.56 333 VAL A CA 1
ATOM 2561 C C . VAL A 1 333 ? 2.700 8.935 -27.612 1.00 67.56 333 VAL A C 1
ATOM 2563 O O . VAL A 1 333 ? 2.381 9.454 -28.684 1.00 67.56 333 VAL A O 1
ATOM 2566 N N . ILE A 1 334 ? 2.759 9.631 -26.474 1.00 58.50 334 ILE A N 1
ATOM 2567 C CA . ILE A 1 334 ? 2.714 11.099 -26.459 1.00 58.50 334 ILE A CA 1
ATOM 2568 C C . ILE A 1 334 ? 4.120 11.632 -26.784 1.00 58.50 334 ILE A C 1
ATOM 2570 O O . ILE A 1 334 ? 5.046 11.378 -26.011 1.00 58.50 334 ILE A O 1
ATOM 2574 N N . PRO A 1 335 ? 4.316 12.380 -27.886 1.00 52.00 335 PRO A N 1
ATOM 2575 C CA . PRO A 1 335 ? 5.619 12.941 -28.208 1.00 52.00 335 PRO A CA 1
ATOM 2576 C C . PRO A 1 335 ? 5.980 14.069 -27.230 1.00 52.00 335 PRO A C 1
ATOM 2578 O O . PRO A 1 335 ? 5.272 15.073 -27.141 1.00 52.00 335 PRO A O 1
ATOM 2581 N N . ASP A 1 336 ? 7.103 13.927 -26.521 1.00 48.03 336 ASP A N 1
ATOM 2582 C CA . ASP A 1 336 ? 7.558 14.861 -25.481 1.00 48.03 336 ASP A CA 1
ATOM 2583 C C . ASP A 1 336 ? 8.289 16.087 -26.077 1.00 48.03 336 ASP A C 1
ATOM 2585 O O . ASP A 1 336 ? 9.469 16.353 -25.840 1.00 48.03 336 ASP A O 1
ATOM 2589 N N . GLN A 1 337 ? 7.583 16.856 -26.917 1.00 42.47 337 GLN A N 1
ATOM 2590 C CA . GLN A 1 337 ? 8.153 17.987 -27.671 1.00 42.47 337 GLN A CA 1
ATOM 2591 C C . GLN A 1 337 ? 8.658 19.150 -26.791 1.00 42.47 337 GLN A C 1
ATOM 2593 O O . GLN A 1 337 ? 9.289 20.071 -27.307 1.00 42.47 337 GLN A O 1
ATOM 2598 N N . GLN A 1 338 ? 8.424 19.138 -25.472 1.00 39.50 338 GLN A N 1
ATOM 2599 C CA . GLN A 1 338 ? 8.843 20.221 -24.571 1.00 39.50 338 GLN A CA 1
ATOM 2600 C C . GLN A 1 338 ? 10.190 19.984 -23.860 1.00 39.50 338 GLN A C 1
ATOM 2602 O O . GLN A 1 338 ? 10.721 20.930 -23.278 1.00 39.50 338 GLN A O 1
ATOM 2607 N N . ARG A 1 339 ? 10.804 18.789 -23.942 1.00 43.59 339 ARG A N 1
ATOM 2608 C CA . ARG A 1 339 ? 12.112 18.504 -23.302 1.00 43.59 339 ARG A CA 1
ATOM 2609 C C . ARG A 1 339 ? 13.328 18.509 -24.237 1.00 43.59 339 ARG A C 1
ATOM 2611 O O . ARG A 1 339 ? 14.455 18.595 -23.757 1.00 43.59 339 ARG A O 1
ATOM 2618 N N . GLN A 1 340 ? 13.135 18.522 -25.557 1.00 38.62 340 GLN A N 1
ATOM 2619 C CA . GLN A 1 340 ? 14.219 18.432 -26.555 1.00 38.62 340 GLN A CA 1
ATOM 2620 C C . GLN A 1 340 ? 15.148 19.667 -26.660 1.00 38.62 340 GLN A C 1
ATOM 2622 O O . GLN A 1 340 ? 16.104 19.653 -27.434 1.00 38.62 340 GLN A O 1
ATOM 2627 N N . ALA A 1 341 ? 14.915 20.749 -25.907 1.00 35.00 341 ALA A N 1
ATOM 2628 C CA . ALA A 1 341 ? 15.668 21.999 -26.073 1.00 35.00 341 ALA A CA 1
ATOM 2629 C C . ALA A 1 341 ? 17.030 22.049 -25.349 1.00 35.00 341 ALA A C 1
ATOM 2631 O O . ALA A 1 341 ? 17.789 22.996 -25.553 1.00 35.00 341 ALA A O 1
ATOM 2632 N N . ILE A 1 342 ? 17.368 21.074 -24.501 1.00 38.31 342 ILE A N 1
ATOM 2633 C CA . ILE A 1 342 ? 18.592 21.118 -23.695 1.00 38.31 342 ILE A CA 1
ATOM 2634 C C . ILE A 1 342 ? 19.173 19.707 -23.632 1.00 38.31 342 ILE A C 1
ATOM 2636 O O . ILE A 1 342 ? 18.614 18.884 -22.930 1.00 38.31 342 ILE A O 1
ATOM 2640 N N . ILE A 1 343 ? 20.243 19.421 -24.382 1.00 39.09 343 ILE A N 1
ATOM 2641 C CA . ILE A 1 343 ? 21.411 18.589 -24.000 1.00 39.09 343 ILE A CA 1
ATOM 2642 C C . ILE A 1 343 ? 22.285 18.368 -25.261 1.00 39.09 343 ILE A C 1
ATOM 2644 O O . ILE A 1 343 ? 21.807 17.828 -26.263 1.00 39.09 343 ILE A O 1
ATOM 2648 N N . PRO A 1 344 ? 23.574 18.771 -25.259 1.00 37.47 344 PRO A N 1
ATOM 2649 C CA . PRO A 1 344 ? 24.494 18.506 -26.361 1.00 37.47 344 PRO A CA 1
ATOM 2650 C C . PRO A 1 344 ? 24.927 17.033 -26.400 1.00 37.47 344 PRO A C 1
ATOM 2652 O O . PRO A 1 344 ? 25.247 16.428 -25.380 1.00 37.47 344 PRO A O 1
ATOM 2655 N N . ARG A 1 345 ? 25.001 16.481 -27.615 1.00 40.62 345 ARG A N 1
ATOM 2656 C CA . ARG A 1 345 ? 25.514 15.137 -27.911 1.00 40.62 345 ARG A CA 1
ATOM 2657 C C . ARG A 1 345 ? 27.025 15.072 -27.683 1.00 40.62 345 ARG A C 1
ATOM 2659 O O . ARG A 1 345 ? 27.765 15.714 -28.428 1.00 40.62 345 ARG A O 1
ATOM 2666 N N . THR A 1 346 ? 27.489 14.226 -26.762 1.00 34.25 346 THR A N 1
ATOM 2667 C CA . THR A 1 346 ? 28.910 13.847 -26.715 1.00 34.25 346 THR A CA 1
ATOM 2668 C C . THR A 1 346 ? 29.138 12.384 -26.328 1.00 34.25 346 THR A C 1
ATOM 2670 O O . THR A 1 346 ? 28.450 11.821 -25.492 1.00 34.25 346 THR A O 1
ATOM 2673 N N . GLN A 1 347 ? 30.124 11.831 -27.034 1.00 39.22 347 GLN A N 1
ATOM 2674 C CA . GLN A 1 347 ? 30.732 10.499 -27.102 1.00 39.22 347 GLN A CA 1
ATOM 2675 C C . GLN A 1 347 ? 30.819 9.623 -25.833 1.00 39.22 347 GLN A C 1
ATOM 2677 O O . GLN A 1 347 ? 31.086 10.102 -24.739 1.00 39.22 347 GLN A O 1
ATOM 2682 N N . SER A 1 348 ? 30.721 8.307 -26.092 1.00 35.94 348 SER A N 1
ATOM 2683 C CA . SER A 1 348 ? 31.261 7.142 -25.358 1.00 35.94 348 SER A CA 1
ATOM 2684 C C . SER A 1 348 ? 31.229 7.194 -23.826 1.00 35.94 348 SER A C 1
ATOM 2686 O O . SER A 1 348 ? 32.122 7.748 -23.186 1.00 35.94 348 SER A O 1
ATOM 2688 N N . GLN A 1 349 ? 30.239 6.512 -23.251 1.00 37.62 349 GLN A N 1
ATOM 2689 C CA . GLN A 1 349 ? 30.128 6.268 -21.815 1.00 37.62 349 GLN A CA 1
ATOM 2690 C C . GLN A 1 349 ? 31.089 5.159 -21.342 1.00 37.62 349 GLN A C 1
ATOM 2692 O O . GLN A 1 349 ? 31.260 4.155 -22.041 1.00 37.62 349 GLN A O 1
ATOM 2697 N N . PRO A 1 350 ? 31.698 5.299 -20.152 1.00 35.28 350 PRO A N 1
ATOM 2698 C CA . PRO A 1 350 ? 32.403 4.216 -19.478 1.00 35.28 350 PRO A CA 1
ATOM 2699 C C . PRO A 1 350 ? 31.407 3.179 -18.935 1.00 35.28 350 PRO A C 1
ATOM 2701 O O . PRO A 1 350 ? 30.310 3.529 -18.505 1.00 35.28 350 PRO A O 1
ATOM 2704 N N . LYS A 1 351 ? 31.809 1.901 -18.910 1.00 38.59 351 LYS A N 1
ATOM 2705 C CA . LYS A 1 351 ? 31.050 0.804 -18.287 1.00 38.59 351 LYS A CA 1
ATOM 2706 C C . LYS A 1 351 ? 30.688 1.170 -16.847 1.00 38.59 351 LYS A C 1
ATOM 2708 O O . LYS A 1 351 ? 31.543 1.213 -15.963 1.00 38.59 351 LYS A O 1
ATOM 2713 N N . SER A 1 352 ? 29.414 1.460 -16.632 1.00 39.94 352 SER A N 1
ATOM 2714 C CA . SER A 1 352 ? 28.862 1.781 -15.328 1.00 39.94 352 SER A CA 1
ATOM 2715 C C . SER A 1 352 ? 28.731 0.490 -14.515 1.00 39.94 352 SER A C 1
ATOM 2717 O O . SER A 1 352 ? 27.775 -0.260 -14.678 1.00 39.94 352 SER A O 1
ATOM 2719 N N . ASN A 1 353 ? 29.687 0.246 -13.613 1.00 44.09 353 ASN A N 1
ATOM 2720 C CA . ASN A 1 353 ? 29.598 -0.754 -12.542 1.00 44.09 353 ASN A CA 1
ATOM 2721 C C . ASN A 1 353 ? 28.573 -0.307 -11.479 1.00 44.09 353 ASN A C 1
ATOM 2723 O O . ASN A 1 353 ? 28.935 -0.067 -10.328 1.00 44.09 353 ASN A O 1
ATOM 2727 N N . VAL A 1 354 ? 27.311 -0.086 -11.851 1.00 51.56 354 VAL A N 1
ATOM 2728 C CA . VAL A 1 354 ? 26.251 -0.024 -10.837 1.00 51.56 354 VAL A CA 1
ATOM 2729 C C . VAL A 1 354 ? 25.923 -1.463 -10.476 1.00 51.56 354 VAL A C 1
ATOM 2731 O O . VAL A 1 354 ? 25.680 -2.258 -11.386 1.00 51.56 354 VAL A O 1
ATOM 2734 N N . PRO A 1 355 ? 25.919 -1.827 -9.190 1.00 57.41 355 PRO A N 1
ATOM 2735 C CA . PRO A 1 355 ? 25.447 -3.132 -8.783 1.00 57.41 355 PRO A CA 1
ATOM 2736 C C . PRO A 1 355 ? 23.920 -3.163 -8.930 1.00 57.41 355 PRO A C 1
ATOM 2738 O O . PRO A 1 355 ? 23.181 -2.957 -7.975 1.00 57.41 355 PRO A O 1
ATOM 2741 N N . VAL A 1 356 ? 23.437 -3.417 -10.150 1.00 58.31 356 VAL A N 1
ATOM 2742 C CA . VAL A 1 356 ? 22.022 -3.726 -10.432 1.00 58.31 356 VAL A CA 1
ATOM 2743 C C . VAL A 1 356 ? 21.545 -4.866 -9.519 1.00 58.31 356 VAL A C 1
ATOM 2745 O O . VAL A 1 356 ? 20.423 -4.842 -9.026 1.00 58.31 356 VAL A O 1
ATOM 2748 N N . GLY A 1 357 ? 22.450 -5.790 -9.174 1.00 65.81 357 GLY A N 1
ATOM 2749 C CA . GLY A 1 357 ? 22.205 -6.828 -8.175 1.00 65.81 357 GLY A CA 1
ATOM 2750 C C . GLY A 1 357 ? 21.847 -6.294 -6.783 1.00 65.81 357 GLY A C 1
ATOM 2751 O O . GLY A 1 357 ? 20.923 -6.819 -6.173 1.00 65.81 357 GLY A O 1
ATOM 2752 N N . ASP A 1 358 ? 22.501 -5.237 -6.292 1.00 69.81 358 ASP A N 1
ATOM 2753 C CA . ASP A 1 358 ? 22.207 -4.680 -4.959 1.00 69.81 358 ASP A CA 1
ATOM 2754 C C . ASP A 1 358 ? 20.842 -3.981 -4.945 1.00 69.81 358 ASP A C 1
ATOM 2756 O O . ASP A 1 358 ? 20.106 -4.054 -3.961 1.00 69.81 358 ASP A O 1
ATOM 2760 N N . PHE A 1 359 ? 20.474 -3.356 -6.067 1.00 70.31 359 PHE A N 1
ATOM 2761 C CA . PHE A 1 359 ? 19.149 -2.776 -6.249 1.00 70.31 359 PHE A CA 1
ATOM 2762 C C . PHE A 1 359 ? 18.054 -3.852 -6.214 1.00 70.31 359 PHE A C 1
ATOM 2764 O O . PHE A 1 359 ? 17.081 -3.731 -5.467 1.00 70.31 359 PHE A O 1
ATOM 2771 N N . GLU A 1 360 ? 18.215 -4.923 -6.997 1.00 66.50 360 GLU A N 1
ATOM 2772 C CA . GLU A 1 360 ? 17.247 -6.022 -7.032 1.00 66.50 360 GLU A CA 1
ATOM 2773 C C . GLU A 1 360 ? 17.100 -6.706 -5.670 1.00 66.50 360 GLU A C 1
ATOM 2775 O O . GLU A 1 360 ? 15.991 -7.084 -5.283 1.00 66.50 360 GLU A O 1
ATOM 2780 N N . VAL A 1 361 ? 18.206 -6.873 -4.940 1.00 77.94 361 VAL A N 1
ATOM 2781 C CA . VAL A 1 361 ? 18.199 -7.440 -3.587 1.00 77.94 361 VAL A CA 1
ATOM 2782 C C . VAL A 1 361 ? 17.396 -6.545 -2.646 1.00 77.94 361 VAL A C 1
ATOM 2784 O O . VAL A 1 361 ? 16.456 -7.039 -2.021 1.00 77.94 361 VAL A O 1
ATOM 2787 N N . ALA A 1 362 ? 17.675 -5.237 -2.617 1.00 75.88 362 ALA A N 1
ATOM 2788 C CA . ALA A 1 362 ? 16.945 -4.288 -1.775 1.00 75.88 362 ALA A CA 1
ATOM 2789 C C . ALA A 1 362 ? 15.438 -4.286 -2.084 1.00 75.88 362 ALA A C 1
ATOM 2791 O O . ALA A 1 362 ? 14.608 -4.285 -1.172 1.00 75.88 362 ALA A O 1
ATOM 2792 N N . PHE A 1 363 ? 15.063 -4.364 -3.365 1.00 75.31 363 PHE A N 1
ATOM 2793 C CA . PHE A 1 363 ? 13.662 -4.430 -3.771 1.00 75.31 363 PHE A CA 1
ATOM 2794 C C . PHE A 1 363 ? 12.965 -5.724 -3.321 1.00 75.31 363 PHE A C 1
ATOM 2796 O O . PHE A 1 363 ? 11.869 -5.681 -2.750 1.00 75.31 363 PHE A O 1
ATOM 2803 N N . ARG A 1 364 ? 13.593 -6.889 -3.533 1.00 75.44 364 ARG A N 1
ATOM 2804 C CA . ARG A 1 364 ? 13.032 -8.184 -3.106 1.00 75.44 364 ARG A CA 1
ATOM 2805 C C . ARG A 1 364 ? 12.892 -8.260 -1.588 1.00 75.44 364 ARG A C 1
ATOM 2807 O O . ARG A 1 364 ? 11.882 -8.770 -1.099 1.00 75.44 364 ARG A O 1
ATOM 2814 N N . GLU A 1 365 ? 13.867 -7.747 -0.843 1.00 80.69 365 GLU A N 1
ATOM 2815 C CA . GLU A 1 365 ? 13.816 -7.686 0.620 1.00 80.69 365 GLU A CA 1
ATOM 2816 C C . GLU A 1 365 ? 12.708 -6.748 1.111 1.00 80.69 365 GLU A C 1
ATOM 2818 O O . GLU A 1 365 ? 11.929 -7.130 1.991 1.00 80.69 365 GLU A O 1
ATOM 2823 N N . MET A 1 366 ? 12.544 -5.583 0.475 1.00 83.81 366 MET A N 1
ATOM 2824 C CA . MET A 1 366 ? 11.437 -4.666 0.752 1.00 83.81 366 MET A CA 1
ATOM 2825 C C . MET A 1 366 ? 10.079 -5.355 0.554 1.00 83.81 366 MET A C 1
ATOM 2827 O O . MET A 1 366 ? 9.239 -5.349 1.459 1.00 83.81 366 MET A O 1
ATOM 2831 N N . GLN A 1 367 ? 9.858 -6.008 -0.592 1.00 78.38 367 GLN A N 1
ATOM 2832 C CA . GLN A 1 367 ? 8.611 -6.737 -0.856 1.00 78.38 367 GLN A CA 1
ATOM 2833 C C . GLN A 1 367 ? 8.387 -7.885 0.136 1.00 78.38 367 GLN A C 1
ATOM 2835 O O . GLN A 1 367 ? 7.273 -8.084 0.635 1.00 78.38 367 GLN A O 1
ATOM 2840 N N . HIS A 1 368 ? 9.443 -8.636 0.448 1.00 78.94 368 HIS A N 1
ATOM 2841 C CA . HIS A 1 368 ? 9.398 -9.725 1.414 1.00 78.94 368 HIS A CA 1
ATOM 2842 C C . HIS A 1 368 ? 8.946 -9.230 2.795 1.00 78.94 368 HIS A C 1
ATOM 2844 O O . HIS A 1 368 ? 8.027 -9.801 3.395 1.00 78.94 368 HIS A O 1
ATOM 2850 N N . HIS A 1 369 ? 9.531 -8.136 3.285 1.00 80.62 369 HIS A N 1
ATOM 2851 C CA . HIS A 1 369 ? 9.176 -7.544 4.570 1.00 80.62 369 HIS A CA 1
ATOM 2852 C C . HIS A 1 369 ? 7.781 -6.913 4.571 1.00 80.62 369 HIS A C 1
ATOM 2854 O O . HIS A 1 369 ? 7.041 -7.107 5.538 1.00 80.62 369 HIS A O 1
ATOM 2860 N N . ALA A 1 370 ? 7.359 -6.272 3.478 1.00 77.50 370 ALA A N 1
ATOM 2861 C CA . ALA A 1 370 ? 5.989 -5.786 3.325 1.00 77.50 370 ALA A CA 1
ATOM 2862 C C . ALA A 1 370 ? 4.964 -6.930 3.446 1.00 77.50 370 ALA A C 1
ATOM 2864 O O . ALA A 1 370 ? 3.996 -6.840 4.209 1.00 77.50 370 ALA A O 1
ATOM 2865 N N . MET A 1 371 ? 5.205 -8.053 2.763 1.00 76.69 371 MET A N 1
ATOM 2866 C CA . MET A 1 371 ? 4.335 -9.232 2.821 1.00 76.69 371 MET A CA 1
ATOM 2867 C C . MET A 1 371 ? 4.300 -9.872 4.213 1.00 76.69 371 MET A C 1
ATOM 2869 O O . MET A 1 371 ? 3.226 -10.250 4.695 1.00 76.69 371 MET A O 1
ATOM 2873 N N . LEU A 1 372 ? 5.448 -9.974 4.892 1.00 71.94 372 LEU A N 1
ATOM 2874 C CA . LEU A 1 372 ? 5.507 -10.462 6.271 1.00 71.94 372 LEU A CA 1
ATOM 2875 C C . LEU A 1 372 ? 4.787 -9.523 7.246 1.00 71.94 372 LEU A C 1
ATOM 2877 O O . LEU A 1 372 ? 4.050 -10.004 8.106 1.00 71.94 372 LEU A O 1
ATOM 2881 N N . CYS A 1 373 ? 4.915 -8.205 7.079 1.00 81.25 373 CYS A N 1
ATOM 2882 C CA . CYS A 1 373 ? 4.200 -7.213 7.880 1.00 81.25 373 CYS A CA 1
ATOM 2883 C C . CYS A 1 373 ? 2.678 -7.392 7.769 1.00 81.25 373 CYS A C 1
ATOM 2885 O O . CYS A 1 373 ? 1.978 -7.502 8.783 1.00 81.25 373 CYS A O 1
ATOM 2887 N N . VAL A 1 374 ? 2.158 -7.510 6.542 1.00 73.38 374 VAL A N 1
ATOM 2888 C CA . VAL A 1 374 ? 0.730 -7.762 6.297 1.00 73.38 374 VAL A CA 1
ATOM 2889 C C . VAL A 1 374 ? 0.303 -9.086 6.927 1.00 73.38 374 VAL A C 1
ATOM 2891 O O . VAL A 1 374 ? -0.707 -9.135 7.633 1.00 73.38 374 VAL A O 1
ATOM 2894 N N . ARG A 1 375 ? 1.082 -10.156 6.734 1.00 71.31 375 ARG A N 1
ATOM 2895 C CA . ARG A 1 375 ? 0.795 -11.471 7.320 1.00 71.31 375 ARG A CA 1
ATOM 2896 C C . ARG A 1 375 ? 0.691 -11.399 8.842 1.00 71.31 375 ARG A C 1
ATOM 2898 O O . ARG A 1 375 ? -0.310 -11.860 9.386 1.00 71.31 375 ARG A O 1
ATOM 2905 N N . TYR A 1 376 ? 1.675 -10.809 9.521 1.00 73.81 376 TYR A N 1
ATOM 2906 C CA . TYR A 1 376 ? 1.686 -10.748 10.984 1.00 73.81 376 TYR A CA 1
ATOM 2907 C C . TYR A 1 376 ? 0.600 -9.837 11.555 1.00 73.81 376 TYR A C 1
ATOM 2909 O O . TYR A 1 376 ? 0.017 -10.157 12.594 1.00 73.81 376 TYR A O 1
ATOM 2917 N N . THR A 1 377 ? 0.256 -8.771 10.829 1.00 78.50 377 THR A N 1
ATOM 2918 C CA . THR A 1 377 ? -0.888 -7.909 11.145 1.00 78.50 377 THR A CA 1
ATOM 2919 C C . THR A 1 377 ? -2.192 -8.705 11.096 1.00 78.50 377 THR A C 1
ATOM 2921 O O . THR A 1 377 ? -2.998 -8.638 12.022 1.00 78.50 377 THR A O 1
ATOM 2924 N N . LEU A 1 378 ? -2.388 -9.514 10.050 1.00 72.38 378 LEU A N 1
ATOM 2925 C CA . LEU A 1 378 ? -3.579 -10.354 9.895 1.00 72.38 378 LEU A CA 1
ATOM 2926 C C . LEU A 1 378 ? -3.655 -11.484 10.930 1.00 72.38 378 LEU A C 1
ATOM 2928 O O . LEU A 1 378 ? -4.755 -11.856 11.3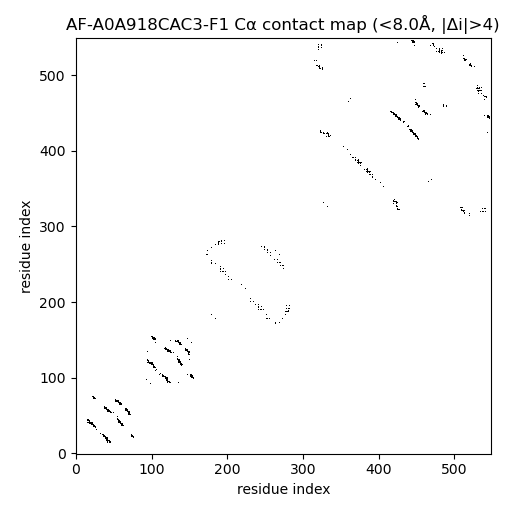33 1.00 72.38 378 LEU A O 1
ATOM 2932 N N . THR A 1 379 ? -2.517 -12.020 11.380 1.00 75.75 379 THR A N 1
ATOM 2933 C CA . THR A 1 379 ? -2.473 -13.046 12.437 1.00 75.75 379 THR A CA 1
ATOM 2934 C C . THR A 1 379 ? -2.531 -12.479 13.858 1.00 75.75 379 THR A C 1
ATOM 2936 O O . THR A 1 379 ? -2.555 -13.255 14.808 1.00 75.75 379 THR A O 1
ATOM 2939 N N . GLY A 1 380 ? -2.545 -11.152 14.027 1.00 77.50 380 GLY A N 1
ATOM 2940 C CA . GLY A 1 380 ? -2.630 -10.512 15.342 1.00 77.50 380 GLY A CA 1
ATOM 2941 C C . GLY A 1 380 ? -1.339 -10.571 16.164 1.00 77.50 380 GLY A C 1
ATOM 2942 O O . GLY A 1 380 ? -1.410 -10.596 17.389 1.00 77.50 380 GLY A O 1
ATOM 2943 N N . VAL A 1 381 ? -0.168 -10.586 15.514 1.00 88.50 381 VAL A N 1
ATOM 2944 C CA . VAL A 1 381 ? 1.146 -10.548 16.182 1.00 88.50 381 VAL A CA 1
ATOM 2945 C C . VAL A 1 381 ? 1.793 -9.175 15.940 1.00 88.50 381 VAL A C 1
ATOM 2947 O O . VAL A 1 381 ? 2.607 -9.030 15.024 1.00 88.50 381 VAL A O 1
ATOM 2950 N N . PRO A 1 382 ? 1.413 -8.135 16.710 1.00 83.19 382 PRO A N 1
ATOM 2951 C CA . PRO A 1 382 ? 1.744 -6.747 16.385 1.00 83.19 382 PRO A CA 1
ATOM 2952 C C . PRO A 1 382 ? 3.244 -6.448 16.463 1.00 83.19 382 PRO A C 1
ATOM 2954 O O . PRO A 1 382 ? 3.751 -5.706 15.635 1.00 83.19 382 PRO A O 1
ATOM 2957 N N . THR A 1 383 ? 3.980 -7.075 17.382 1.00 85.31 383 THR A N 1
ATOM 2958 C CA . THR A 1 383 ? 5.427 -6.852 17.547 1.00 85.31 383 THR A CA 1
ATOM 2959 C C . THR A 1 383 ? 6.238 -7.306 16.332 1.00 85.31 383 THR A C 1
ATOM 2961 O O . THR A 1 383 ? 7.132 -6.593 15.884 1.00 85.31 383 THR A O 1
ATOM 2964 N N . LEU A 1 384 ? 5.907 -8.467 15.755 1.00 76.94 384 LEU A N 1
ATOM 2965 C CA . LEU A 1 384 ? 6.541 -8.950 14.523 1.00 76.94 384 LEU A CA 1
ATOM 2966 C C . LEU A 1 384 ? 6.106 -8.133 13.305 1.00 76.94 384 LEU A C 1
ATOM 2968 O O . LEU A 1 384 ? 6.919 -7.879 12.418 1.00 76.94 384 LEU A O 1
ATOM 2972 N N . ALA A 1 385 ? 4.843 -7.703 13.263 1.00 75.94 385 ALA A N 1
ATOM 2973 C CA . ALA A 1 385 ? 4.362 -6.824 12.204 1.00 75.94 385 ALA A CA 1
ATOM 2974 C C . ALA A 1 385 ? 5.104 -5.478 12.207 1.00 75.94 385 ALA A C 1
ATOM 2976 O O . ALA A 1 385 ? 5.547 -5.033 11.152 1.00 75.94 385 ALA A O 1
ATOM 2977 N N . GLU A 1 386 ? 5.288 -4.870 13.382 1.00 86.50 386 GLU A N 1
ATOM 2978 C CA . GLU A 1 386 ? 6.066 -3.640 13.563 1.00 86.50 386 GLU A CA 1
ATOM 2979 C C . GLU A 1 386 ? 7.539 -3.837 13.201 1.00 86.50 386 GLU A C 1
ATOM 2981 O O . GLU A 1 386 ? 8.114 -2.996 12.516 1.00 86.50 386 GLU A O 1
ATOM 2986 N N . HIS A 1 387 ? 8.148 -4.955 13.605 1.00 89.81 387 HIS A N 1
ATOM 2987 C CA . HIS A 1 387 ? 9.526 -5.275 13.237 1.00 89.81 387 HIS A CA 1
ATOM 2988 C C . HIS A 1 387 ? 9.709 -5.344 11.714 1.00 89.81 387 HIS A C 1
ATOM 2990 O O . HIS A 1 387 ? 10.588 -4.682 11.169 1.00 89.81 387 HIS A O 1
ATOM 2996 N N . HIS A 1 388 ? 8.843 -6.080 11.010 1.00 85.75 388 HIS A N 1
ATOM 2997 C CA . HIS A 1 388 ? 8.907 -6.161 9.550 1.00 85.75 388 HIS A CA 1
ATOM 2998 C C . HIS A 1 388 ? 8.505 -4.861 8.850 1.00 85.75 388 HIS A C 1
ATOM 3000 O O . HIS A 1 388 ? 8.999 -4.601 7.759 1.00 85.75 388 HIS A O 1
ATOM 3006 N N . ALA A 1 389 ? 7.662 -4.026 9.462 1.00 86.94 389 ALA A N 1
ATOM 3007 C CA . ALA A 1 389 ? 7.398 -2.685 8.951 1.00 86.94 389 ALA A CA 1
ATOM 3008 C C . ALA A 1 389 ? 8.669 -1.821 8.974 1.00 86.94 389 ALA A C 1
ATOM 3010 O O . ALA A 1 389 ? 8.964 -1.172 7.977 1.00 86.94 389 ALA A O 1
ATOM 3011 N N . ARG A 1 390 ? 9.449 -1.869 10.065 1.00 89.88 390 ARG A N 1
ATOM 3012 C CA . ARG A 1 390 ? 10.733 -1.152 10.166 1.00 89.88 390 ARG A CA 1
ATOM 3013 C C . ARG A 1 390 ? 11.742 -1.655 9.138 1.00 89.88 390 ARG A C 1
ATOM 3015 O O . ARG A 1 390 ? 12.251 -0.853 8.375 1.00 89.88 390 ARG A O 1
ATOM 3022 N N . LEU A 1 391 ? 11.928 -2.973 9.031 1.00 87.50 391 LEU A N 1
ATOM 3023 C CA . LEU A 1 391 ? 12.818 -3.551 8.014 1.00 87.50 391 LEU A CA 1
ATOM 3024 C C . LEU A 1 391 ? 12.386 -3.194 6.582 1.00 87.50 391 LEU A C 1
ATOM 3026 O O . LEU A 1 391 ? 13.229 -2.969 5.718 1.00 87.50 391 LEU A O 1
ATOM 3030 N N . CYS A 1 392 ? 11.078 -3.123 6.319 1.00 89.19 392 CYS A N 1
ATOM 3031 C CA . CYS A 1 392 ? 10.551 -2.662 5.036 1.00 89.19 392 CYS A CA 1
ATOM 3032 C C . CYS A 1 392 ? 10.861 -1.178 4.782 1.00 89.19 392 CYS A C 1
ATOM 3034 O O . CYS A 1 392 ? 11.194 -0.824 3.657 1.00 89.19 392 CYS A O 1
ATOM 3036 N N . ASP A 1 393 ? 10.736 -0.310 5.790 1.00 84.62 393 ASP A N 1
ATOM 3037 C CA . ASP A 1 393 ? 11.082 1.111 5.667 1.00 84.62 393 ASP A CA 1
ATOM 3038 C C . ASP A 1 393 ? 12.609 1.296 5.478 1.00 84.62 393 ASP A C 1
ATOM 3040 O O . ASP A 1 393 ? 13.019 2.104 4.644 1.00 84.62 393 ASP A O 1
ATOM 3044 N N . ASP A 1 394 ? 13.447 0.506 6.164 1.00 86.62 394 ASP A N 1
ATOM 3045 C CA . ASP A 1 394 ? 14.915 0.537 6.035 1.00 86.62 394 ASP A CA 1
ATOM 3046 C C . ASP A 1 394 ? 15.373 0.096 4.633 1.00 86.62 394 ASP A C 1
ATOM 3048 O O . ASP A 1 394 ? 16.132 0.797 3.960 1.00 86.62 394 ASP A O 1
ATOM 3052 N N . THR A 1 395 ? 14.869 -1.048 4.154 1.00 82.69 395 THR A N 1
ATOM 3053 C CA . THR A 1 395 ? 15.153 -1.563 2.798 1.00 82.69 395 THR A CA 1
ATOM 3054 C C . THR A 1 395 ? 14.602 -0.644 1.714 1.00 82.69 395 THR A C 1
ATOM 3056 O O . THR A 1 395 ? 15.247 -0.450 0.686 1.00 82.69 395 THR A O 1
ATOM 3059 N N . ARG A 1 396 ? 13.458 0.006 1.958 1.00 82.81 396 ARG A N 1
ATOM 3060 C CA . ARG A 1 396 ? 12.931 1.051 1.078 1.00 82.81 396 ARG A CA 1
ATOM 3061 C C . ARG A 1 396 ? 13.856 2.264 1.005 1.00 82.81 396 ARG A C 1
ATOM 3063 O O . ARG A 1 396 ? 14.090 2.764 -0.086 1.00 82.81 396 ARG A O 1
ATOM 3070 N N . ALA A 1 397 ? 14.404 2.732 2.126 1.00 81.62 397 ALA A N 1
ATOM 3071 C CA . ALA A 1 397 ? 15.348 3.849 2.116 1.00 81.62 397 ALA A CA 1
ATOM 3072 C C . ALA A 1 397 ? 16.625 3.510 1.322 1.00 81.62 397 ALA A C 1
ATOM 3074 O O . ALA A 1 397 ? 17.116 4.341 0.556 1.00 81.62 397 ALA A O 1
ATOM 3075 N N . GLN A 1 398 ? 17.130 2.278 1.455 1.00 83.00 398 GLN A N 1
ATOM 3076 C CA . GLN A 1 398 ? 18.253 1.777 0.652 1.00 83.00 398 GLN A CA 1
ATOM 3077 C C . GLN A 1 398 ? 17.903 1.719 -0.838 1.00 83.00 398 GLN A C 1
ATOM 3079 O O . GLN A 1 398 ? 18.660 2.209 -1.676 1.00 83.00 398 GLN A O 1
ATOM 3084 N N . HIS A 1 399 ? 16.735 1.170 -1.162 1.00 77.56 399 HIS A N 1
ATOM 3085 C CA . HIS A 1 399 ? 16.202 1.120 -2.515 1.00 77.56 399 HIS A CA 1
ATOM 3086 C C . HIS A 1 399 ? 16.086 2.524 -3.137 1.00 77.56 399 HIS A C 1
ATOM 3088 O O . HIS A 1 399 ? 16.575 2.750 -4.241 1.00 77.56 399 HIS A O 1
ATOM 3094 N N . ASP A 1 400 ? 15.504 3.488 -2.420 1.00 75.06 400 ASP A N 1
ATOM 3095 C CA . ASP A 1 400 ? 15.310 4.859 -2.902 1.00 75.06 400 ASP A CA 1
ATOM 3096 C C . ASP A 1 400 ? 16.658 5.572 -3.132 1.00 75.06 400 ASP A C 1
ATOM 3098 O O . ASP A 1 400 ? 16.819 6.307 -4.110 1.00 75.06 400 ASP A O 1
ATOM 3102 N N . ALA A 1 401 ? 17.662 5.310 -2.287 1.00 79.00 401 ALA A N 1
ATOM 3103 C CA . ALA A 1 401 ? 19.023 5.811 -2.480 1.00 79.00 401 ALA A CA 1
ATOM 3104 C C . ALA A 1 401 ? 19.693 5.215 -3.733 1.00 79.00 401 ALA A C 1
ATOM 3106 O O . ALA A 1 401 ? 20.323 5.942 -4.507 1.00 79.00 401 ALA A O 1
ATOM 3107 N N . LEU A 1 402 ? 19.530 3.908 -3.968 1.00 76.62 402 LEU A N 1
ATOM 3108 C CA . LEU A 1 402 ? 20.038 3.245 -5.172 1.00 76.62 402 LEU A CA 1
ATOM 3109 C C . LEU A 1 402 ? 19.315 3.734 -6.435 1.00 76.62 402 LEU A C 1
ATOM 3111 O O . LEU A 1 402 ? 19.963 3.964 -7.456 1.00 76.62 402 LEU A O 1
ATOM 3115 N N . LEU A 1 403 ? 18.003 3.971 -6.357 1.00 70.38 403 LEU A N 1
ATOM 3116 C CA . LEU A 1 403 ? 17.209 4.546 -7.442 1.00 70.38 403 LEU A CA 1
ATOM 3117 C C . LEU A 1 403 ? 17.667 5.968 -7.794 1.00 70.38 403 LEU A C 1
ATOM 3119 O O . LEU A 1 403 ? 17.779 6.313 -8.971 1.00 70.38 403 LEU A O 1
ATOM 3123 N N . ALA A 1 404 ? 17.962 6.805 -6.796 1.00 73.06 404 ALA A N 1
ATOM 3124 C CA . ALA A 1 404 ? 18.502 8.144 -7.023 1.00 73.06 404 ALA A CA 1
ATOM 3125 C C . ALA A 1 404 ? 19.856 8.093 -7.755 1.00 73.06 404 ALA A C 1
ATOM 3127 O O . ALA A 1 404 ? 20.071 8.840 -8.710 1.00 73.06 404 ALA A O 1
ATOM 3128 N N . LEU A 1 405 ? 20.730 7.159 -7.368 1.00 71.81 405 LEU A N 1
ATOM 3129 C CA . LEU A 1 405 ? 22.032 6.943 -8.002 1.00 71.81 405 LEU A CA 1
ATOM 3130 C C . LEU A 1 405 ? 21.896 6.417 -9.442 1.00 71.81 405 LEU A C 1
ATOM 3132 O O . LEU A 1 405 ? 22.636 6.844 -10.333 1.00 71.81 405 LEU A O 1
ATOM 3136 N N . LEU A 1 406 ? 20.939 5.517 -9.691 1.00 63.66 406 LEU A N 1
ATOM 3137 C CA . LEU A 1 406 ? 20.593 5.050 -11.037 1.00 63.66 406 LEU A CA 1
ATOM 3138 C C . LEU A 1 406 ? 20.101 6.207 -11.916 1.00 63.66 406 LEU A C 1
ATOM 3140 O O . LEU A 1 406 ? 20.587 6.372 -13.034 1.00 63.66 406 LEU A O 1
ATOM 3144 N N . ASN A 1 407 ? 19.211 7.053 -11.394 1.00 61.44 407 ASN A N 1
ATOM 3145 C CA . ASN A 1 407 ? 18.697 8.227 -12.101 1.00 61.44 407 ASN A CA 1
ATOM 3146 C C . ASN A 1 407 ? 19.784 9.268 -12.409 1.00 61.44 407 ASN A C 1
ATOM 3148 O O . ASN A 1 407 ? 19.810 9.820 -13.508 1.00 61.44 407 ASN A O 1
ATOM 3152 N N . GLU A 1 408 ? 20.723 9.509 -11.491 1.00 65.06 408 GLU A N 1
ATOM 3153 C CA . GLU A 1 408 ? 21.866 10.399 -11.733 1.00 65.06 408 GLU A CA 1
ATOM 3154 C C . GLU A 1 408 ? 22.743 9.893 -12.893 1.00 65.06 408 GLU A C 1
ATOM 3156 O O . GLU A 1 408 ? 23.171 10.665 -13.755 1.00 65.06 408 GLU A O 1
ATOM 3161 N N . LYS A 1 409 ? 22.957 8.574 -12.971 1.00 61.47 409 LYS A N 1
ATOM 3162 C CA . LYS A 1 409 ? 23.722 7.938 -14.056 1.00 61.47 409 LYS A CA 1
ATOM 3163 C 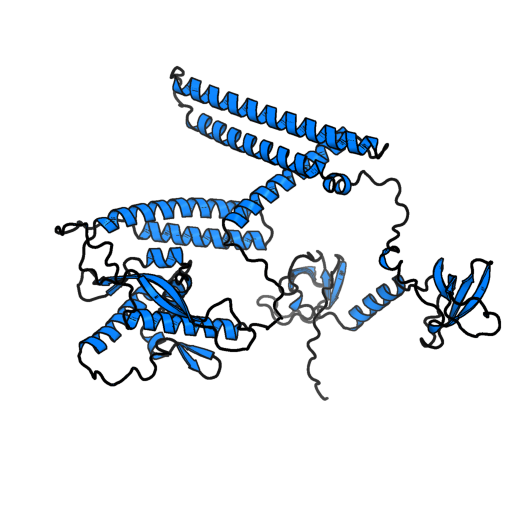C . LYS A 1 409 ? 22.936 7.824 -15.361 1.00 61.47 409 LYS A C 1
ATOM 3165 O O . LYS A 1 409 ? 23.533 7.846 -16.437 1.00 61.47 409 LYS A O 1
ATOM 3170 N N . ARG A 1 410 ? 21.606 7.764 -15.299 1.00 54.69 410 ARG A N 1
ATOM 3171 C CA . ARG A 1 410 ? 20.713 7.768 -16.468 1.00 54.69 410 ARG A CA 1
ATOM 3172 C C . ARG A 1 410 ? 20.875 9.033 -17.309 1.00 54.69 410 ARG A C 1
ATOM 3174 O O . ARG A 1 410 ? 20.894 8.944 -18.530 1.00 54.69 410 ARG A O 1
ATOM 3181 N N . VAL A 1 411 ? 21.098 10.185 -16.670 1.00 55.81 411 VAL A N 1
ATOM 3182 C CA . VAL A 1 411 ? 21.393 11.461 -17.357 1.00 55.81 411 VAL A CA 1
ATOM 3183 C C . VAL A 1 411 ? 22.699 11.395 -18.165 1.00 55.81 411 VAL A C 1
ATOM 3185 O O . VAL A 1 411 ? 22.880 12.144 -19.123 1.00 55.81 411 VAL A O 1
ATOM 3188 N N . GLN A 1 412 ? 23.611 10.486 -17.813 1.00 52.84 412 GLN A N 1
ATOM 3189 C CA . GLN A 1 412 ? 24.908 10.346 -18.468 1.00 52.84 412 GLN A CA 1
ATOM 3190 C C . GLN A 1 412 ? 24.819 9.407 -19.691 1.00 52.84 412 GLN A C 1
ATOM 3192 O O . GLN A 1 412 ? 25.414 9.692 -20.734 1.00 52.84 412 GLN A O 1
ATOM 3197 N N . ASN A 1 413 ? 24.015 8.341 -19.630 1.00 44.19 413 ASN A N 1
ATOM 3198 C CA . ASN A 1 413 ? 23.889 7.355 -20.708 1.00 44.19 413 ASN A CA 1
ATOM 3199 C C . ASN A 1 413 ? 23.071 7.875 -21.908 1.00 44.19 413 ASN A C 1
ATOM 3201 O O . ASN A 1 413 ? 21.845 7.815 -21.926 1.00 44.19 413 ASN A O 1
ATOM 3205 N N . THR A 1 414 ? 23.748 8.353 -22.959 1.00 46.50 414 THR A N 1
ATOM 3206 C CA . THR A 1 414 ? 23.118 8.831 -24.207 1.00 46.50 414 THR A CA 1
ATOM 3207 C C . THR A 1 414 ? 23.335 7.870 -25.387 1.00 46.50 414 THR A C 1
ATOM 3209 O O . THR A 1 414 ? 24.126 8.124 -26.295 1.00 46.50 414 THR A O 1
ATOM 3212 N N . GLY A 1 415 ? 22.633 6.730 -25.373 1.00 44.03 415 GLY A N 1
ATOM 3213 C CA . GLY A 1 415 ? 22.531 5.797 -26.509 1.00 44.03 415 GLY A CA 1
ATOM 3214 C C . GLY A 1 415 ? 21.441 6.187 -27.520 1.00 44.03 415 GLY A C 1
ATOM 3215 O O . GLY A 1 415 ? 20.736 7.172 -27.330 1.00 44.03 415 GLY A O 1
ATOM 3216 N N . ARG A 1 416 ? 21.294 5.440 -28.627 1.00 40.44 416 ARG A N 1
ATOM 3217 C CA . ARG A 1 416 ? 20.237 5.650 -29.644 1.00 40.44 416 ARG A CA 1
ATOM 3218 C C . ARG A 1 416 ? 18.852 5.332 -29.051 1.00 40.44 416 ARG A C 1
ATOM 3220 O O . ARG A 1 416 ? 18.396 4.196 -29.107 1.00 40.44 416 ARG A O 1
ATOM 3227 N N . TYR A 1 417 ? 18.209 6.354 -28.497 1.00 45.97 417 TYR A N 1
ATOM 3228 C CA . TYR A 1 417 ? 16.837 6.320 -27.994 1.00 45.97 417 TYR A CA 1
ATOM 3229 C C . TYR A 1 417 ? 15.828 6.113 -29.134 1.00 45.97 417 TYR A C 1
ATOM 3231 O O . TYR A 1 417 ? 15.871 6.827 -30.138 1.00 45.97 417 TYR A O 1
ATOM 3239 N N . LEU A 1 418 ? 14.901 5.169 -28.963 1.00 43.75 418 LEU A N 1
ATOM 3240 C CA . LEU A 1 418 ? 13.595 5.221 -29.616 1.00 43.75 418 LEU A CA 1
ATOM 3241 C C . LEU A 1 418 ? 12.647 5.915 -28.626 1.00 43.75 418 LEU A C 1
ATOM 3243 O O . LEU A 1 418 ? 12.397 5.401 -27.540 1.00 43.75 418 LEU A O 1
ATOM 3247 N N . GLU A 1 419 ? 12.212 7.133 -28.961 1.00 48.25 419 GLU A N 1
ATOM 3248 C CA . GLU A 1 419 ? 11.332 7.965 -28.129 1.00 48.25 419 GLU A CA 1
ATOM 3249 C C . GLU A 1 419 ? 9.972 7.284 -27.921 1.00 48.25 419 GLU A C 1
ATOM 3251 O O . GLU A 1 419 ? 9.166 7.169 -28.843 1.00 48.25 419 GLU A O 1
ATOM 3256 N N . GLY A 1 420 ? 9.734 6.846 -26.687 1.00 49.88 420 GLY A N 1
ATOM 3257 C CA . GLY A 1 420 ? 8.513 6.186 -26.237 1.00 49.88 420 GLY A CA 1
ATOM 3258 C C . GLY A 1 420 ? 8.278 6.381 -24.743 1.00 49.88 420 GLY A C 1
ATOM 3259 O O . GLY A 1 420 ? 7.889 5.440 -24.076 1.00 49.88 420 GLY A O 1
ATOM 3260 N N . GLU A 1 421 ? 8.590 7.552 -24.173 1.00 68.88 421 GLU A N 1
ATOM 3261 C CA . GLU A 1 421 ? 8.633 7.713 -22.708 1.00 68.88 421 GLU A CA 1
ATOM 3262 C C . GLU A 1 421 ? 7.268 7.557 -22.029 1.00 68.88 421 GLU A C 1
ATOM 3264 O O . GLU A 1 421 ? 7.212 7.166 -20.869 1.00 68.88 421 GLU A O 1
ATOM 3269 N N . ARG A 1 422 ? 6.163 7.835 -22.728 1.00 74.88 422 ARG A N 1
ATOM 3270 C CA . ARG A 1 422 ? 4.808 7.686 -22.188 1.00 74.88 422 ARG A CA 1
ATOM 3271 C C . ARG A 1 422 ? 3.876 7.088 -23.222 1.00 74.88 422 ARG A C 1
ATOM 3273 O O . ARG A 1 422 ? 3.612 7.706 -24.254 1.00 74.88 422 ARG A O 1
ATOM 3280 N N . PHE A 1 423 ? 3.352 5.916 -22.899 1.00 82.81 423 PHE A N 1
ATOM 3281 C CA . PHE A 1 423 ? 2.280 5.280 -23.644 1.00 82.81 423 PHE A CA 1
ATOM 3282 C C . PHE A 1 423 ? 0.942 5.727 -23.077 1.00 82.81 423 PHE A C 1
ATOM 3284 O O . PHE A 1 423 ? 0.805 5.862 -21.858 1.00 82.81 423 PHE A O 1
ATOM 3291 N N . PHE A 1 424 ? -0.033 5.933 -23.956 1.00 85.44 424 PHE A N 1
ATOM 3292 C CA . PHE A 1 424 ? -1.426 6.095 -23.565 1.00 85.44 424 PHE A CA 1
ATOM 3293 C C . PHE A 1 424 ? -2.228 4.865 -23.986 1.00 85.44 424 PHE A C 1
ATOM 3295 O O . PHE A 1 424 ? -1.957 4.252 -25.019 1.00 85.44 424 PHE A O 1
ATOM 3302 N N . VAL A 1 425 ? -3.188 4.476 -23.158 1.00 86.38 425 VAL A N 1
ATOM 3303 C CA . VAL A 1 425 ? -4.066 3.336 -23.387 1.00 86.38 425 VAL A CA 1
ATOM 3304 C C . VAL A 1 425 ? -5.467 3.680 -22.905 1.00 86.38 425 VAL A C 1
ATOM 3306 O O . VAL A 1 425 ? -5.657 4.093 -21.765 1.00 86.38 425 VAL A O 1
ATOM 3309 N N . ASP A 1 426 ? -6.449 3.477 -23.772 1.00 83.69 426 ASP A N 1
ATOM 3310 C CA . ASP A 1 426 ? -7.858 3.647 -23.432 1.00 83.69 426 ASP A CA 1
ATOM 3311 C C . ASP A 1 426 ? -8.309 2.423 -22.622 1.00 83.69 426 ASP A C 1
ATOM 3313 O O . ASP A 1 426 ? -8.313 1.303 -23.142 1.00 83.69 426 ASP A O 1
ATOM 3317 N N . LEU A 1 427 ? -8.652 2.578 -21.343 1.00 83.44 427 LEU A N 1
ATOM 3318 C CA . LEU A 1 427 ? -9.146 1.501 -20.470 1.00 83.44 427 LEU A CA 1
ATOM 3319 C C . LEU A 1 427 ? -10.592 1.796 -20.044 1.00 83.44 427 LEU A C 1
ATOM 3321 O O . LEU A 1 427 ? -10.969 2.959 -19.952 1.00 83.44 427 LEU A O 1
ATOM 3325 N N . PRO A 1 428 ? -11.429 0.776 -19.787 1.00 74.94 428 PRO A N 1
ATOM 3326 C CA . PRO A 1 428 ? -12.800 1.027 -19.355 1.00 74.94 428 PRO A CA 1
ATOM 3327 C C . PRO A 1 428 ? -12.798 1.734 -17.991 1.00 74.94 428 PRO A C 1
ATOM 3329 O O . PRO A 1 428 ? -12.117 1.278 -17.071 1.00 74.94 428 PRO A O 1
ATOM 3332 N N . ALA A 1 429 ? -13.570 2.817 -17.842 1.00 74.00 429 ALA A N 1
ATOM 3333 C CA . ALA A 1 429 ? -13.603 3.578 -16.593 1.00 74.00 429 ALA A CA 1
ATOM 3334 C C . ALA A 1 429 ? -13.987 2.686 -15.399 1.00 74.00 429 ALA A C 1
ATOM 3336 O O . ALA A 1 429 ? -15.061 2.077 -15.361 1.00 74.00 429 ALA A O 1
ATOM 3337 N N . THR A 1 430 ? -13.122 2.638 -14.386 1.00 63.56 430 THR A N 1
ATOM 3338 C CA . THR A 1 430 ? -13.300 1.764 -13.212 1.00 63.56 430 THR A CA 1
ATOM 3339 C C . THR A 1 430 ? -14.488 2.146 -12.319 1.00 63.56 430 THR A C 1
ATOM 3341 O O . THR A 1 430 ? -14.983 1.301 -11.573 1.00 63.56 430 THR A O 1
ATOM 3344 N N . ASP A 1 431 ? -14.961 3.396 -12.396 1.00 56.94 431 ASP A N 1
ATOM 3345 C CA . ASP A 1 431 ? -15.870 3.984 -11.400 1.00 56.94 431 ASP A CA 1
ATOM 3346 C C . ASP A 1 431 ? -17.282 4.313 -11.917 1.00 56.94 431 ASP A C 1
ATOM 3348 O O . ASP A 1 431 ? -18.146 4.711 -11.128 1.00 56.94 431 ASP A O 1
ATOM 3352 N N . GLN A 1 432 ? -17.569 4.125 -13.208 1.00 50.62 432 GLN A N 1
ATOM 3353 C CA . GLN A 1 432 ? -18.864 4.498 -13.780 1.00 50.62 432 GLN A CA 1
ATOM 3354 C C . GLN A 1 432 ? -19.579 3.298 -14.392 1.00 50.62 432 GLN A C 1
ATOM 3356 O O . GLN A 1 432 ? -19.592 3.082 -15.597 1.00 50.62 432 GLN A O 1
ATOM 3361 N N . VAL A 1 433 ? -20.299 2.550 -13.553 1.00 53.88 433 VAL A N 1
ATOM 3362 C CA . VAL A 1 433 ? -21.490 1.868 -14.069 1.00 53.88 433 VAL A CA 1
ATOM 3363 C C . VAL A 1 433 ? -22.486 2.979 -14.376 1.00 53.88 433 VAL A C 1
ATOM 3365 O O . VAL A 1 433 ? -23.141 3.490 -13.463 1.00 53.88 433 VAL A O 1
ATOM 3368 N N . SER A 1 434 ? -22.551 3.407 -15.641 1.00 52.09 434 SER A N 1
ATOM 3369 C CA . SER A 1 434 ? -23.593 4.324 -16.096 1.00 52.09 434 SER A CA 1
ATOM 3370 C C . SER A 1 434 ? -24.929 3.779 -15.597 1.00 52.09 434 SER A C 1
ATOM 3372 O O . SER A 1 434 ? -25.242 2.601 -15.789 1.00 52.09 434 SER A O 1
ATOM 3374 N N . ALA A 1 435 ? -25.716 4.615 -14.913 1.00 52.06 435 ALA A N 1
ATOM 3375 C CA . ALA A 1 435 ? -26.992 4.213 -14.315 1.00 52.06 435 ALA A CA 1
ATOM 3376 C C . ALA A 1 435 ? -27.975 3.611 -15.344 1.00 52.06 435 ALA A C 1
ATOM 3378 O O . ALA A 1 435 ? -28.965 2.987 -14.963 1.00 52.06 435 ALA A O 1
ATOM 3379 N N . ASN A 1 436 ? -27.673 3.775 -16.634 1.00 52.84 436 ASN A N 1
ATOM 3380 C CA . ASN A 1 436 ? -28.467 3.336 -17.768 1.00 52.84 436 ASN A CA 1
ATOM 3381 C C . ASN A 1 436 ? -27.972 2.020 -18.400 1.00 52.84 436 ASN A C 1
ATOM 3383 O O . ASN A 1 436 ? -28.599 1.537 -19.337 1.00 52.84 436 ASN A O 1
ATOM 3387 N N . GLY A 1 437 ? -26.873 1.427 -17.913 1.00 57.41 437 GLY A N 1
ATOM 3388 C CA . GLY A 1 437 ? -26.279 0.223 -18.512 1.00 57.41 437 GLY A CA 1
ATOM 3389 C C . GLY A 1 437 ? -25.618 0.454 -19.877 1.00 57.41 437 GLY A C 1
ATOM 3390 O O . GLY A 1 437 ? -25.329 -0.513 -20.576 1.00 57.41 437 GLY A O 1
ATOM 3391 N N . GLU A 1 438 ? -25.397 1.714 -20.258 1.00 58.56 438 GLU A N 1
ATOM 3392 C CA . GLU A 1 438 ? -24.576 2.080 -21.415 1.00 58.56 438 GLU A CA 1
ATOM 3393 C C . GLU A 1 438 ? -23.095 1.839 -21.084 1.00 58.56 438 GLU A C 1
ATOM 3395 O O . GLU A 1 438 ? -22.684 2.027 -19.933 1.00 58.56 438 GLU A O 1
ATOM 3400 N N . GLU A 1 439 ? -22.318 1.371 -22.070 1.00 57.50 439 GLU A N 1
ATOM 3401 C CA . GLU A 1 439 ? -20.863 1.220 -21.939 1.00 57.50 439 GLU A CA 1
ATOM 3402 C C . GLU A 1 439 ? -20.277 2.552 -21.468 1.00 57.50 439 GLU A C 1
ATOM 3404 O O . GLU A 1 439 ? -20.552 3.599 -22.051 1.00 57.50 439 GLU A O 1
ATOM 3409 N N . SER A 1 440 ? -19.534 2.511 -20.361 1.00 61.75 440 SER A N 1
ATOM 3410 C CA . SER A 1 440 ? -18.812 3.683 -19.883 1.00 61.75 440 SER A CA 1
ATOM 3411 C C . SER A 1 440 ? -17.833 4.130 -20.958 1.00 61.75 440 SER A C 1
ATOM 3413 O O . SER A 1 440 ? -17.167 3.279 -21.550 1.00 61.75 440 SER A O 1
ATOM 3415 N N . ASP A 1 441 ? -17.714 5.443 -21.153 1.00 73.88 441 ASP A N 1
ATOM 3416 C CA . ASP A 1 441 ? -16.639 6.007 -21.964 1.00 73.88 441 ASP A CA 1
ATOM 3417 C C . ASP A 1 441 ? -15.294 5.446 -21.464 1.00 73.88 441 ASP A C 1
ATOM 3419 O O . ASP A 1 441 ? -15.074 5.330 -20.250 1.00 73.88 441 ASP A O 1
ATOM 3423 N N . ASP A 1 442 ? -14.434 5.032 -22.398 1.00 79.38 442 ASP A N 1
ATOM 3424 C CA . ASP A 1 442 ? -13.070 4.619 -22.077 1.00 79.38 442 ASP A CA 1
ATOM 3425 C C . ASP A 1 442 ? -12.308 5.839 -21.507 1.00 79.38 442 ASP A C 1
ATOM 3427 O O . ASP A 1 442 ? -12.409 6.954 -22.023 1.00 79.38 442 ASP A O 1
ATOM 3431 N N . GLU A 1 443 ? -11.556 5.634 -20.427 1.00 82.81 443 GLU A N 1
ATOM 3432 C CA . GLU A 1 443 ? -10.664 6.629 -19.833 1.00 82.81 443 GLU A CA 1
ATOM 3433 C C . GLU A 1 443 ? -9.247 6.461 -20.398 1.00 82.81 443 GLU A C 1
ATOM 3435 O O . GLU A 1 443 ? -8.760 5.344 -20.581 1.00 82.81 443 GLU A O 1
ATOM 3440 N N . GLU A 1 444 ? -8.559 7.574 -20.658 1.00 84.50 444 GLU A N 1
ATOM 3441 C CA . GLU A 1 444 ? -7.152 7.557 -21.066 1.00 84.50 444 GLU A CA 1
ATOM 3442 C C . GLU A 1 444 ? -6.258 7.302 -19.843 1.00 84.50 444 GLU A C 1
ATOM 3444 O O . GLU A 1 444 ? -6.208 8.099 -18.897 1.00 84.50 444 GLU A O 1
ATOM 3449 N N . HIS A 1 445 ? -5.517 6.198 -19.870 1.00 86.38 445 HIS A N 1
ATOM 3450 C CA . HIS A 1 445 ? -4.484 5.883 -18.891 1.00 86.38 445 HIS A CA 1
ATOM 3451 C C . HIS A 1 445 ? -3.096 6.025 -19.497 1.00 86.38 445 HIS A C 1
ATOM 3453 O O . HIS A 1 445 ? -2.882 5.742 -20.672 1.00 86.38 445 HIS A O 1
ATOM 3459 N N . TYR A 1 446 ? -2.130 6.386 -18.660 1.00 87.81 446 TYR A N 1
ATOM 3460 C CA . TYR A 1 446 ? -0.752 6.616 -19.063 1.00 87.81 446 TYR A CA 1
ATOM 3461 C C . TYR A 1 446 ? 0.209 5.759 -18.246 1.00 87.81 446 TYR A C 1
ATOM 3463 O O . TYR A 1 446 ? 0.028 5.601 -17.037 1.00 87.81 446 TYR A O 1
ATOM 3471 N N . PHE A 1 447 ? 1.249 5.235 -18.894 1.00 87.69 447 PHE A N 1
ATOM 3472 C CA . PHE A 1 447 ? 2.364 4.566 -18.223 1.00 87.69 447 PHE A CA 1
ATOM 3473 C C . PHE A 1 447 ? 3.691 4.845 -18.935 1.00 87.69 447 PHE A C 1
ATOM 3475 O O . PHE A 1 447 ? 3.733 5.132 -20.133 1.00 87.69 447 PHE A O 1
ATOM 3482 N N . THR A 1 448 ? 4.781 4.756 -18.176 1.00 84.31 448 THR A N 1
ATOM 3483 C CA . THR A 1 448 ? 6.145 4.994 -18.660 1.00 84.31 448 THR A CA 1
ATOM 3484 C C . THR A 1 448 ? 6.827 3.663 -18.936 1.00 84.31 448 THR A C 1
ATOM 3486 O O . THR A 1 448 ? 6.947 2.838 -18.033 1.00 84.31 448 THR A O 1
ATOM 3489 N N . LEU A 1 449 ? 7.313 3.463 -20.160 1.00 86.50 449 LEU A N 1
ATOM 3490 C CA . LEU A 1 449 ? 8.095 2.287 -20.537 1.00 86.50 449 LEU A CA 1
ATOM 3491 C C . LEU A 1 449 ? 9.227 2.712 -21.471 1.00 86.50 449 LEU A C 1
ATOM 3493 O O . LEU A 1 449 ? 8.982 3.280 -22.527 1.00 86.50 449 LEU A O 1
ATOM 3497 N N . VAL A 1 450 ? 10.472 2.437 -21.098 1.00 82.56 450 VAL A N 1
ATOM 3498 C CA . VAL A 1 450 ? 11.651 2.879 -21.846 1.00 82.56 450 VAL A CA 1
ATOM 3499 C C . VAL A 1 450 ? 12.241 1.691 -22.580 1.00 82.56 450 VAL A C 1
ATOM 3501 O O . VAL A 1 450 ? 12.838 0.811 -21.967 1.00 82.56 450 VAL A O 1
ATOM 3504 N N . ILE A 1 451 ? 12.087 1.676 -23.899 1.00 80.38 451 ILE A N 1
ATOM 3505 C CA . ILE A 1 451 ? 12.567 0.595 -24.761 1.00 80.38 451 ILE A CA 1
ATOM 3506 C C . ILE A 1 451 ? 13.777 1.104 -25.543 1.00 80.38 451 ILE A C 1
ATOM 3508 O O . ILE A 1 451 ? 13.686 2.097 -26.265 1.00 80.38 451 ILE A O 1
ATOM 3512 N N . VAL A 1 452 ? 14.918 0.436 -25.399 1.00 73.75 452 VAL A N 1
ATOM 3513 C CA . VAL A 1 452 ? 16.175 0.804 -26.062 1.00 73.75 452 VAL A CA 1
ATOM 3514 C C . VAL A 1 452 ? 16.738 -0.379 -26.833 1.00 73.75 452 VAL A C 1
ATOM 3516 O O . VAL A 1 452 ? 16.480 -1.526 -26.488 1.00 73.75 452 VAL A O 1
ATOM 3519 N N . TRP A 1 453 ? 17.535 -0.111 -27.864 1.00 75.06 453 TRP A N 1
ATOM 3520 C CA . TRP A 1 453 ? 18.374 -1.156 -28.443 1.00 75.06 453 TRP A CA 1
ATOM 3521 C C . TRP A 1 453 ? 19.531 -1.460 -27.490 1.00 75.06 453 TRP A C 1
ATOM 3523 O O . TRP A 1 453 ? 20.179 -0.536 -26.991 1.00 75.06 453 TRP A O 1
ATOM 3533 N N . GLY A 1 454 ? 19.780 -2.744 -27.251 1.00 68.56 454 GLY A N 1
ATOM 3534 C CA . GLY A 1 454 ? 20.920 -3.242 -26.498 1.00 68.56 454 GLY A CA 1
ATOM 3535 C C . GLY A 1 454 ? 22.252 -2.858 -27.143 1.00 68.56 454 GLY A C 1
ATOM 3536 O O . GLY A 1 454 ? 22.317 -2.359 -28.270 1.00 68.56 454 GLY A O 1
ATOM 3537 N N . GLU A 1 455 ? 23.349 -3.095 -26.422 1.00 71.81 455 GLU A N 1
ATOM 3538 C CA . GLU A 1 455 ? 24.705 -2.780 -26.903 1.00 71.81 455 GLU A CA 1
ATOM 3539 C C . GLU A 1 455 ? 25.074 -3.530 -28.194 1.00 71.81 455 GLU A C 1
ATOM 3541 O O . GLU A 1 455 ? 25.902 -3.060 -28.976 1.00 71.81 455 GLU A O 1
ATOM 3546 N N . ASP A 1 456 ? 24.442 -4.681 -28.431 1.00 72.75 456 ASP A N 1
ATOM 3547 C CA . ASP A 1 456 ? 24.581 -5.478 -29.649 1.00 72.75 456 ASP A CA 1
ATOM 3548 C C . ASP A 1 456 ? 23.942 -4.814 -30.884 1.00 72.75 456 ASP A C 1
ATOM 3550 O O . ASP A 1 456 ? 24.225 -5.212 -32.016 1.00 72.75 456 ASP A O 1
ATOM 3554 N N . GLY A 1 457 ? 23.090 -3.802 -30.680 1.00 69.88 457 GLY A N 1
ATOM 3555 C CA . GLY A 1 457 ? 22.304 -3.136 -31.717 1.00 69.88 457 GLY A CA 1
ATOM 3556 C C . GLY A 1 457 ? 21.289 -4.050 -32.408 1.00 69.88 457 GLY A C 1
ATOM 3557 O O . GLY A 1 457 ? 20.762 -3.673 -33.455 1.00 69.88 457 GLY A O 1
ATOM 3558 N N . GLY A 1 458 ? 21.063 -5.246 -31.861 1.00 72.94 458 GLY A N 1
ATOM 3559 C CA . GLY A 1 458 ? 20.268 -6.310 -32.467 1.00 72.94 458 GLY A CA 1
ATOM 3560 C C . GLY A 1 458 ? 19.098 -6.770 -31.606 1.00 72.94 458 GLY A C 1
ATOM 3561 O O . GLY A 1 458 ? 18.174 -7.364 -32.158 1.00 72.94 458 GLY A O 1
ATOM 3562 N N . SER A 1 459 ? 19.115 -6.466 -30.306 1.00 79.69 459 SER A N 1
ATOM 3563 C CA . SER A 1 459 ? 18.030 -6.777 -29.377 1.00 79.69 459 SER A CA 1
ATOM 3564 C C . SER A 1 459 ? 17.449 -5.523 -28.724 1.00 79.69 459 SER A C 1
ATOM 3566 O O . SER A 1 459 ? 18.130 -4.511 -28.564 1.00 79.69 459 SER A O 1
ATOM 3568 N N . LEU A 1 460 ? 16.173 -5.569 -28.363 1.00 81.56 460 LEU A N 1
ATOM 3569 C CA . LEU A 1 460 ? 15.485 -4.578 -27.552 1.00 81.56 460 LEU A CA 1
ATOM 3570 C C . LEU A 1 460 ? 15.623 -4.949 -26.073 1.00 81.56 460 LEU A C 1
ATOM 3572 O O . LEU A 1 460 ? 15.488 -6.108 -25.677 1.00 81.56 460 LEU A O 1
ATOM 3576 N N . VAL A 1 461 ? 15.835 -3.934 -25.247 1.00 83.75 461 VAL A N 1
ATOM 3577 C CA . VAL A 1 461 ? 15.938 -4.030 -23.792 1.00 83.75 461 VAL A CA 1
ATOM 3578 C C . VAL A 1 461 ? 15.008 -2.991 -23.174 1.00 83.75 461 VAL A C 1
ATOM 3580 O O . VAL A 1 461 ? 14.888 -1.871 -23.677 1.00 83.75 461 VAL A O 1
ATOM 3583 N N . ILE A 1 462 ? 14.341 -3.356 -22.081 1.00 86.38 462 ILE A N 1
ATOM 3584 C CA . ILE A 1 462 ? 13.585 -2.401 -21.272 1.00 86.38 462 ILE A CA 1
ATOM 3585 C C . ILE A 1 462 ? 14.557 -1.748 -20.289 1.00 86.38 462 ILE A C 1
ATOM 3587 O O . ILE A 1 462 ? 15.054 -2.399 -19.382 1.00 86.38 462 ILE A O 1
ATOM 3591 N N . ALA A 1 463 ? 14.852 -0.465 -20.478 1.00 79.38 463 ALA A N 1
ATOM 3592 C CA . ALA A 1 463 ? 15.857 0.249 -19.688 1.00 79.38 463 ALA A CA 1
ATOM 3593 C C . ALA A 1 463 ? 15.370 0.662 -18.289 1.00 79.38 463 ALA A C 1
ATOM 3595 O O . ALA A 1 463 ? 16.177 1.058 -17.453 1.00 79.38 463 ALA A O 1
ATOM 3596 N N . ASN A 1 464 ? 14.056 0.636 -18.060 1.00 79.62 464 ASN A N 1
ATOM 3597 C CA . ASN A 1 464 ? 13.423 0.965 -16.785 1.00 79.62 464 ASN A CA 1
ATOM 3598 C C . ASN A 1 464 ? 12.606 -0.214 -16.228 1.00 79.62 464 ASN A C 1
ATOM 3600 O O . ASN A 1 464 ? 11.607 -0.003 -15.543 1.00 79.62 464 ASN A O 1
ATOM 3604 N N . ASP A 1 465 ? 12.999 -1.443 -16.554 1.00 84.81 465 ASP A N 1
ATOM 3605 C CA . ASP A 1 465 ? 12.351 -2.682 -16.116 1.00 84.81 465 ASP A CA 1
ATOM 3606 C C . ASP A 1 465 ? 12.207 -2.737 -14.592 1.00 84.81 465 ASP A C 1
ATOM 3608 O O . ASP A 1 465 ? 11.114 -2.889 -14.053 1.00 84.81 465 ASP A O 1
ATOM 3612 N N . VAL A 1 466 ? 13.309 -2.468 -13.910 1.00 76.94 466 VAL A N 1
ATOM 3613 C CA . VAL A 1 466 ? 13.435 -2.307 -12.471 1.00 76.94 466 VAL A CA 1
ATOM 3614 C C . VAL A 1 466 ? 12.461 -1.253 -11.921 1.00 76.94 466 VAL A C 1
ATOM 3616 O O . VAL A 1 466 ? 11.721 -1.533 -10.980 1.00 76.94 466 VAL A O 1
ATOM 3619 N N . GLU A 1 467 ? 12.421 -0.050 -12.505 1.00 74.31 467 GLU A N 1
ATOM 3620 C CA . GLU A 1 467 ? 11.510 1.020 -12.064 1.00 74.31 467 GLU A CA 1
ATOM 3621 C C . GLU A 1 467 ? 10.048 0.580 -12.221 1.00 74.31 467 GLU A C 1
ATOM 3623 O O . GLU A 1 467 ? 9.217 0.829 -11.347 1.00 74.31 467 GLU A O 1
ATOM 3628 N N . CYS A 1 468 ? 9.741 -0.132 -13.310 1.00 83.19 468 CYS A N 1
ATOM 3629 C CA . CYS A 1 468 ? 8.408 -0.658 -13.565 1.00 83.19 468 CYS A CA 1
ATOM 3630 C C . CYS A 1 468 ? 7.990 -1.684 -12.507 1.00 83.19 468 CYS A C 1
ATOM 3632 O O . CYS A 1 468 ? 6.855 -1.632 -12.034 1.00 83.19 468 CYS A O 1
ATOM 3634 N N . GLU A 1 469 ? 8.871 -2.606 -12.113 1.00 82.62 469 GLU A N 1
ATOM 3635 C CA . GLU A 1 469 ? 8.579 -3.588 -11.058 1.00 82.62 469 GLU A CA 1
ATOM 3636 C C . GLU A 1 469 ? 8.316 -2.914 -9.711 1.00 82.62 469 GLU A C 1
ATOM 3638 O O . GLU A 1 469 ? 7.394 -3.298 -8.987 1.00 82.62 469 GLU A O 1
ATOM 3643 N N . VAL A 1 470 ? 9.078 -1.865 -9.407 1.00 70.56 470 VAL A N 1
ATOM 3644 C CA . VAL A 1 470 ? 8.948 -1.085 -8.174 1.00 70.56 470 VAL A CA 1
ATOM 3645 C C . VAL A 1 470 ? 7.620 -0.366 -8.101 1.00 70.56 470 VAL A C 1
ATOM 3647 O O . VAL A 1 470 ? 6.864 -0.554 -7.145 1.00 70.56 470 VAL A O 1
ATOM 3650 N N . ASP A 1 471 ? 7.326 0.436 -9.118 1.00 75.25 471 ASP A N 1
ATOM 3651 C CA . ASP A 1 471 ? 6.136 1.274 -9.129 1.00 75.25 471 ASP A CA 1
ATOM 3652 C C . ASP A 1 471 ? 4.854 0.438 -9.266 1.00 75.25 471 ASP A C 1
ATOM 3654 O O . ASP A 1 471 ? 3.791 0.849 -8.789 1.00 75.25 471 ASP A O 1
ATOM 3658 N N . SER A 1 472 ? 4.944 -0.744 -9.887 1.00 82.81 472 SER A N 1
ATOM 3659 C CA . SER A 1 472 ? 3.822 -1.679 -10.031 1.00 82.81 472 SER A CA 1
ATOM 3660 C C . SER A 1 472 ? 3.647 -2.617 -8.835 1.00 82.81 472 SER A C 1
ATOM 3662 O O . SER A 1 472 ? 2.545 -3.125 -8.615 1.00 82.81 472 SER A O 1
ATOM 3664 N N . GLY A 1 473 ? 4.716 -2.884 -8.079 1.00 76.94 473 GLY A N 1
ATOM 3665 C CA 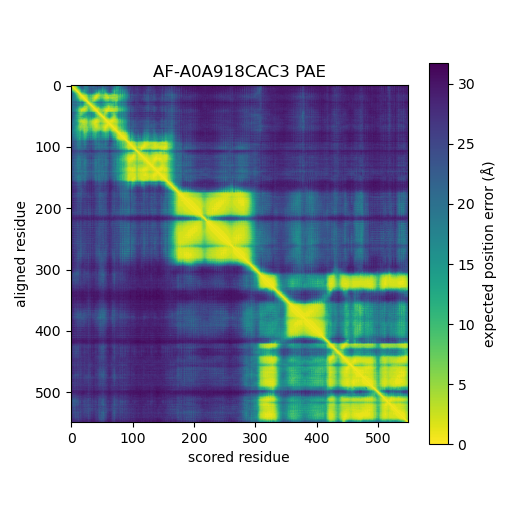. GLY A 1 473 ? 4.759 -3.935 -7.064 1.00 76.94 473 GLY A CA 1
ATOM 3666 C C . GLY A 1 473 ? 4.732 -5.360 -7.635 1.00 76.94 473 GLY A C 1
ATOM 3667 O O . GLY A 1 473 ? 4.492 -6.307 -6.884 1.00 76.94 473 GLY A O 1
ATOM 3668 N N . VAL A 1 474 ? 4.955 -5.537 -8.940 1.00 82.19 474 VAL A N 1
ATOM 3669 C CA . VAL A 1 474 ? 4.930 -6.836 -9.625 1.00 82.19 474 VAL A CA 1
ATOM 3670 C C . VAL A 1 474 ? 6.354 -7.222 -10.004 1.00 82.19 474 VAL A C 1
ATOM 3672 O O . VAL A 1 474 ? 6.982 -6.551 -10.812 1.00 82.19 474 VAL A O 1
ATOM 3675 N N . TYR A 1 475 ? 6.856 -8.324 -9.444 1.00 86.44 475 TYR A N 1
ATOM 3676 C CA . TYR A 1 475 ? 8.146 -8.888 -9.843 1.00 86.44 475 TYR A CA 1
ATOM 3677 C C . TYR A 1 475 ? 7.989 -9.682 -11.146 1.00 86.44 475 TYR A C 1
ATOM 3679 O O . TYR A 1 475 ? 7.289 -10.699 -11.175 1.00 86.44 475 TYR A O 1
ATOM 3687 N N . VAL A 1 476 ? 8.622 -9.213 -12.218 1.00 90.12 476 VAL A N 1
ATOM 3688 C CA . VAL A 1 476 ? 8.540 -9.803 -13.561 1.00 90.12 476 VAL A CA 1
ATOM 3689 C C . VAL A 1 476 ? 9.777 -10.657 -13.835 1.00 90.12 476 VAL A C 1
ATOM 3691 O O . VAL A 1 476 ? 9.664 -11.764 -14.368 1.00 90.12 476 VAL A O 1
ATOM 3694 N N . GLY A 1 477 ? 10.944 -10.166 -13.415 1.00 86.50 477 GLY A N 1
ATOM 3695 C CA . GLY A 1 477 ? 12.246 -10.763 -13.658 1.00 86.50 477 GLY A CA 1
ATOM 3696 C C . GLY A 1 477 ? 12.710 -10.615 -15.110 1.00 86.50 477 GLY A C 1
ATOM 3697 O O . GLY A 1 477 ? 11.928 -10.380 -16.034 1.00 86.50 477 GLY A O 1
ATOM 3698 N N . GLU A 1 478 ? 14.010 -10.827 -15.320 1.00 88.44 478 GLU A N 1
ATOM 3699 C CA . GLU A 1 478 ? 14.682 -10.680 -16.619 1.00 88.44 478 GLU A CA 1
ATOM 3700 C C . GLU A 1 478 ? 13.981 -11.466 -17.746 1.00 88.44 478 GLU A C 1
ATOM 3702 O O . GLU A 1 478 ? 13.779 -10.962 -18.848 1.00 88.44 478 GLU A O 1
ATOM 3707 N N . GLN A 1 479 ? 13.526 -12.694 -17.463 1.00 92.69 479 GLN A N 1
ATOM 3708 C CA . GLN A 1 479 ? 12.847 -13.545 -18.445 1.00 92.69 479 GLN A CA 1
ATOM 3709 C C . GLN A 1 479 ? 11.533 -12.939 -18.965 1.00 92.69 479 GLN A C 1
ATOM 3711 O O . GLN A 1 479 ? 11.226 -13.080 -20.152 1.00 92.69 479 GLN A O 1
ATOM 3716 N N . GLY A 1 480 ? 10.747 -12.295 -18.097 1.00 93.12 480 GLY A N 1
ATOM 3717 C CA . GLY A 1 480 ? 9.468 -11.703 -18.486 1.00 93.12 480 GLY A CA 1
ATOM 3718 C C . GLY A 1 480 ? 9.662 -10.454 -19.344 1.00 93.12 480 GLY A C 1
ATOM 3719 O O . GLY A 1 480 ? 9.009 -10.319 -20.382 1.00 93.12 480 GLY A O 1
ATOM 3720 N N . TRP A 1 481 ? 10.622 -9.596 -18.982 1.00 94.75 481 TRP A N 1
ATOM 3721 C CA . TRP A 1 481 ? 10.988 -8.421 -19.778 1.00 94.75 481 TRP A CA 1
ATOM 3722 C C . TRP A 1 481 ? 11.611 -8.801 -21.124 1.00 94.75 481 TRP A C 1
ATOM 3724 O O . TRP A 1 481 ? 11.172 -8.286 -22.152 1.00 94.75 481 TRP A O 1
ATOM 3734 N N . ASN A 1 482 ? 12.518 -9.783 -21.152 1.00 93.62 482 ASN A N 1
ATOM 3735 C CA . ASN A 1 482 ? 13.081 -10.326 -22.395 1.00 93.62 482 ASN A CA 1
ATOM 3736 C C . ASN A 1 482 ? 12.006 -10.962 -23.290 1.00 93.62 482 ASN A C 1
ATOM 3738 O O . ASN A 1 482 ? 12.065 -10.888 -24.515 1.00 93.62 482 ASN A O 1
ATOM 3742 N N . SER A 1 483 ? 10.987 -11.584 -22.692 1.00 95.75 483 SER A N 1
ATOM 3743 C CA . SER A 1 483 ? 9.850 -12.119 -23.443 1.00 95.75 483 SER A CA 1
ATOM 3744 C C . SER A 1 483 ? 9.006 -11.013 -24.074 1.00 95.75 483 SER A C 1
ATOM 3746 O O . SER A 1 483 ? 8.547 -11.181 -25.205 1.00 95.75 483 SER A O 1
ATOM 3748 N N . LEU A 1 484 ? 8.827 -9.880 -23.386 1.00 95.06 484 LEU A N 1
ATOM 3749 C CA . LEU A 1 484 ? 8.155 -8.704 -23.938 1.00 95.06 484 LEU A CA 1
ATOM 3750 C C . LEU A 1 484 ? 8.963 -8.084 -25.089 1.00 95.06 484 LEU A C 1
ATOM 3752 O O . LEU A 1 484 ? 8.390 -7.807 -26.141 1.00 95.06 484 LEU A O 1
ATOM 3756 N N . THR A 1 485 ? 10.277 -7.905 -24.936 1.00 92.50 485 THR A N 1
ATOM 3757 C CA . THR A 1 485 ? 11.124 -7.311 -25.985 1.00 92.50 485 THR A CA 1
ATOM 3758 C C . THR A 1 485 ? 11.243 -8.213 -27.208 1.00 92.50 485 THR A C 1
ATOM 3760 O O . THR A 1 485 ? 11.025 -7.746 -28.324 1.00 92.50 485 THR A O 1
ATOM 3763 N N . HIS A 1 486 ? 11.438 -9.521 -27.021 1.00 93.12 486 HIS A N 1
ATOM 3764 C CA . HIS A 1 486 ? 11.445 -10.493 -28.118 1.00 93.12 486 HIS A CA 1
ATOM 3765 C C . HIS A 1 486 ? 10.081 -10.586 -28.825 1.00 93.12 486 HIS A C 1
ATOM 3767 O O . HIS A 1 486 ? 9.999 -10.787 -30.042 1.00 93.12 486 HIS A O 1
ATOM 3773 N N . TRP A 1 487 ? 8.979 -10.425 -28.083 1.00 93.81 487 TRP A N 1
ATOM 3774 C CA . TRP A 1 487 ? 7.649 -10.305 -28.679 1.00 93.81 487 TRP A CA 1
ATOM 3775 C C . TRP A 1 487 ? 7.551 -9.053 -29.559 1.00 93.81 487 TRP A C 1
ATOM 3777 O O . TRP A 1 487 ? 7.122 -9.159 -30.710 1.00 93.81 487 TRP A O 1
ATOM 3787 N N . LEU A 1 488 ? 8.011 -7.897 -29.072 1.00 89.38 488 LEU A N 1
ATOM 3788 C CA . LEU A 1 488 ? 8.027 -6.650 -29.840 1.00 89.38 488 LEU A CA 1
ATOM 3789 C C . LEU A 1 488 ? 8.891 -6.752 -31.098 1.00 89.38 488 LEU A C 1
ATOM 3791 O O . LEU A 1 488 ? 8.401 -6.431 -32.173 1.00 89.38 488 LEU A O 1
ATOM 3795 N N . GLU A 1 489 ? 10.119 -7.264 -31.004 1.00 87.88 489 GLU A N 1
ATOM 3796 C CA . GLU A 1 489 ? 11.018 -7.468 -32.151 1.00 87.88 489 GLU A CA 1
ATOM 3797 C C . GLU A 1 489 ? 10.383 -8.338 -33.235 1.00 87.88 489 GLU A C 1
ATOM 3799 O O . GLU A 1 489 ? 10.388 -7.991 -34.418 1.00 87.88 489 GLU A O 1
ATOM 3804 N N . HIS A 1 490 ? 9.797 -9.472 -32.834 1.00 87.50 490 HIS A N 1
ATOM 3805 C CA . HIS A 1 490 ? 9.132 -10.383 -33.758 1.00 87.50 490 HIS A CA 1
ATOM 3806 C C . HIS A 1 490 ? 7.984 -9.688 -34.504 1.00 87.50 490 HIS A C 1
ATOM 3808 O O . HIS A 1 490 ? 7.712 -9.998 -35.667 1.00 87.50 490 HIS A O 1
ATOM 3814 N N . HIS A 1 491 ? 7.294 -8.754 -33.852 1.00 81.81 491 HIS A N 1
ATOM 3815 C CA . HIS A 1 491 ? 6.217 -7.995 -34.469 1.00 81.81 491 HIS A CA 1
ATOM 3816 C C . HIS A 1 491 ? 6.714 -6.776 -35.271 1.00 81.81 491 HIS A C 1
ATOM 3818 O O . HIS A 1 491 ? 6.178 -6.531 -36.354 1.00 81.81 491 HIS A O 1
ATOM 3824 N N . ASP A 1 492 ? 7.768 -6.086 -34.836 1.00 74.38 492 ASP A N 1
ATOM 3825 C CA . ASP A 1 492 ? 8.399 -4.970 -35.551 1.00 74.38 492 ASP A CA 1
ATOM 3826 C C . ASP A 1 492 ? 9.036 -5.422 -36.871 1.00 74.38 492 ASP A C 1
ATOM 3828 O O . ASP A 1 492 ? 8.814 -4.816 -37.918 1.00 74.38 492 ASP A O 1
ATOM 3832 N N . GLN A 1 493 ? 9.716 -6.574 -36.883 1.00 66.00 493 GLN A N 1
ATOM 3833 C CA . GLN A 1 493 ? 10.254 -7.168 -38.112 1.00 66.00 493 GLN A CA 1
ATOM 3834 C C . GLN A 1 493 ? 9.154 -7.438 -39.148 1.00 66.00 493 GLN A C 1
ATOM 3836 O O . GLN A 1 493 ? 9.378 -7.289 -40.351 1.00 66.00 493 GLN A O 1
ATOM 3841 N N . ARG A 1 494 ? 7.938 -7.789 -38.707 1.00 58.50 494 ARG A N 1
ATOM 3842 C CA . ARG A 1 494 ? 6.790 -7.995 -39.606 1.00 58.50 494 ARG A CA 1
ATOM 3843 C C . ARG A 1 494 ? 6.226 -6.682 -40.142 1.00 58.50 494 ARG A C 1
ATOM 3845 O O . ARG A 1 494 ? 5.793 -6.658 -41.293 1.00 58.50 494 ARG A O 1
ATOM 3852 N N . LEU A 1 495 ? 6.253 -5.616 -39.342 1.00 57.16 495 LEU A N 1
ATOM 3853 C CA . LEU A 1 495 ? 5.845 -4.269 -39.753 1.00 57.16 495 LEU A CA 1
ATOM 3854 C C . LEU A 1 495 ? 6.860 -3.653 -40.736 1.00 57.16 495 LEU A C 1
ATOM 3856 O O . LEU A 1 495 ? 6.469 -3.098 -41.765 1.00 57.16 495 LEU A O 1
ATOM 3860 N N . SER A 1 496 ? 8.155 -3.829 -40.466 1.00 57.75 496 SER A N 1
ATOM 3861 C CA . SER A 1 496 ? 9.281 -3.288 -41.236 1.00 57.75 496 SER A CA 1
ATOM 3862 C C . SER A 1 496 ? 9.549 -4.028 -42.553 1.00 57.75 496 SER A C 1
ATOM 3864 O O . SER A 1 496 ? 9.894 -3.399 -43.554 1.00 57.75 496 SER A O 1
ATOM 3866 N N . ALA A 1 497 ? 9.337 -5.349 -42.616 1.00 54.72 497 ALA A N 1
ATOM 3867 C CA . ALA A 1 497 ? 9.614 -6.167 -43.807 1.00 54.72 497 ALA A CA 1
ATOM 3868 C C . ALA A 1 497 ? 8.631 -5.966 -44.983 1.00 54.72 497 ALA A C 1
ATOM 3870 O O . ALA A 1 497 ? 8.625 -6.754 -45.929 1.00 54.72 497 ALA A O 1
ATOM 3871 N N . GLY A 1 498 ? 7.765 -4.945 -44.946 1.00 45.62 498 GLY A N 1
ATOM 3872 C CA . GLY A 1 498 ? 6.817 -4.647 -46.026 1.00 45.62 498 GLY A CA 1
ATOM 3873 C C . GLY A 1 498 ? 5.801 -5.766 -46.294 1.00 45.62 498 GLY A C 1
ATOM 3874 O O . GLY A 1 498 ? 5.112 -5.744 -47.318 1.00 45.62 498 GLY A O 1
ATOM 3875 N N . ALA A 1 499 ? 5.694 -6.744 -45.388 1.00 46.22 499 ALA A N 1
ATOM 3876 C CA . ALA A 1 499 ? 4.824 -7.899 -45.512 1.00 46.22 499 ALA A CA 1
ATOM 3877 C C . ALA A 1 499 ? 3.361 -7.469 -45.331 1.00 46.22 499 ALA A C 1
ATOM 3879 O O . ALA A 1 499 ? 2.795 -7.522 -44.248 1.00 46.22 499 ALA A O 1
ATOM 3880 N N . GLN A 1 500 ? 2.761 -7.051 -46.447 1.00 45.00 500 GLN A N 1
ATOM 3881 C CA . GLN A 1 500 ? 1.334 -6.803 -46.642 1.00 45.00 500 GLN A CA 1
ATOM 3882 C C . GLN A 1 500 ? 0.727 -5.758 -45.695 1.00 45.00 500 GLN A C 1
ATOM 3884 O O . GLN A 1 500 ? -0.019 -6.082 -44.776 1.00 45.00 500 GLN A O 1
ATOM 3889 N N . ARG A 1 501 ? 0.918 -4.484 -46.063 1.00 41.56 501 ARG A N 1
ATOM 3890 C CA . ARG A 1 501 ? 0.212 -3.263 -45.603 1.00 41.56 501 ARG A CA 1
ATOM 3891 C C . ARG A 1 501 ? -1.340 -3.300 -45.651 1.00 41.56 501 ARG A C 1
ATOM 3893 O O . ARG A 1 501 ? -1.973 -2.254 -45.617 1.00 41.56 501 ARG A O 1
ATOM 3900 N N . GLY A 1 502 ? -1.965 -4.473 -45.755 1.00 44.56 502 GLY A N 1
ATOM 3901 C CA . GLY A 1 502 ? -3.416 -4.650 -45.840 1.00 44.56 502 GLY A CA 1
ATOM 3902 C C . GLY A 1 502 ? -3.973 -5.896 -45.148 1.00 44.56 502 GLY A C 1
ATOM 3903 O O . GLY A 1 502 ? -5.191 -6.039 -45.098 1.00 44.56 502 GLY A O 1
ATOM 3904 N N . ARG A 1 503 ? -3.142 -6.788 -44.585 1.00 43.09 503 ARG A N 1
ATOM 3905 C CA . ARG A 1 503 ? -3.651 -7.809 -43.661 1.00 43.09 503 ARG A CA 1
ATOM 3906 C C . ARG A 1 503 ? -3.643 -7.190 -42.270 1.00 43.09 503 ARG A C 1
ATOM 3908 O O . ARG A 1 503 ? -2.628 -7.231 -41.583 1.00 43.09 503 ARG A O 1
ATOM 3915 N N . GLN A 1 504 ? -4.769 -6.572 -41.903 1.00 52.94 504 GLN A N 1
ATOM 3916 C CA . GLN A 1 504 ? -5.079 -6.268 -40.504 1.00 52.94 504 GLN A CA 1
ATOM 3917 C C . GLN A 1 504 ? -4.706 -7.498 -39.675 1.00 52.94 504 GLN A C 1
ATOM 3919 O O . GLN A 1 504 ? -4.958 -8.624 -40.126 1.00 52.94 504 GLN A O 1
ATOM 3924 N N . PHE A 1 505 ? -4.066 -7.322 -38.514 1.00 59.16 505 PHE A N 1
ATOM 3925 C CA . PHE A 1 505 ? -3.920 -8.468 -37.623 1.00 59.16 505 PHE A CA 1
ATOM 3926 C C . PHE A 1 505 ? -5.342 -8.979 -37.399 1.00 59.16 505 PHE A C 1
ATOM 3928 O O . PHE A 1 505 ? -6.186 -8.229 -36.919 1.00 59.16 505 PHE A O 1
ATOM 3935 N N . GLU A 1 506 ? -5.627 -10.224 -37.792 1.00 56.62 506 GLU A N 1
ATOM 3936 C CA . GLU A 1 506 ? -6.994 -10.777 -37.790 1.00 56.62 506 GLU A CA 1
ATOM 3937 C C . GLU A 1 506 ? -7.645 -10.739 -36.390 1.00 56.62 506 GLU A C 1
ATOM 3939 O O . GLU A 1 506 ? -8.823 -11.051 -36.249 1.00 56.62 506 GLU A O 1
ATOM 3944 N N . ASP A 1 507 ? -6.891 -10.340 -35.356 1.00 71.81 507 ASP A N 1
ATOM 3945 C CA . ASP A 1 507 ? -7.359 -10.192 -33.990 1.00 71.81 507 ASP A CA 1
ATOM 3946 C C . ASP A 1 507 ? -6.496 -9.199 -33.163 1.00 71.81 507 ASP A C 1
ATOM 3948 O O . ASP A 1 507 ? -5.872 -9.576 -32.167 1.00 71.81 507 ASP A O 1
ATOM 3952 N N . GLU A 1 508 ? -6.411 -7.927 -33.589 1.00 72.44 508 GLU A N 1
ATOM 3953 C CA . GLU A 1 508 ? -5.707 -6.847 -32.850 1.00 72.44 508 GLU A CA 1
ATOM 3954 C C . GLU A 1 508 ? -6.204 -6.667 -31.409 1.00 72.44 508 GLU A C 1
ATOM 3956 O O . GLU A 1 508 ? -5.452 -6.237 -30.538 1.00 72.44 508 GLU A O 1
ATOM 3961 N N . ALA A 1 509 ? -7.467 -7.003 -31.147 1.00 75.50 509 ALA A N 1
ATOM 3962 C CA . ALA A 1 509 ? -8.070 -6.896 -29.823 1.00 75.50 509 ALA A CA 1
ATOM 3963 C C . ALA A 1 509 ? -7.600 -7.995 -28.848 1.00 75.50 509 ALA A C 1
ATOM 3965 O O . ALA A 1 509 ? -7.815 -7.879 -27.642 1.00 75.50 509 ALA A O 1
ATOM 3966 N N . HIS A 1 510 ? -6.960 -9.058 -29.346 1.00 84.38 510 HIS A N 1
ATOM 3967 C CA . HIS A 1 510 ? -6.624 -10.248 -28.561 1.00 84.38 510 HIS A CA 1
ATOM 3968 C C . HIS A 1 510 ? -5.190 -10.732 -28.799 1.00 84.38 510 HIS A C 1
ATOM 3970 O O . HIS A 1 510 ? -4.951 -11.930 -28.949 1.00 84.38 510 HIS A O 1
ATOM 3976 N N . LEU A 1 511 ? -4.222 -9.815 -28.851 1.00 87.94 511 LEU A N 1
ATOM 3977 C CA . LEU A 1 511 ? -2.818 -10.130 -29.146 1.00 87.94 511 LEU A CA 1
ATOM 3978 C C . LEU A 1 511 ? -2.221 -11.190 -28.203 1.00 87.94 511 LEU A C 1
ATOM 3980 O O . LEU A 1 511 ? -1.522 -12.093 -28.670 1.00 87.94 511 LEU A O 1
ATOM 3984 N N . ILE A 1 512 ? -2.548 -11.116 -26.909 1.00 92.56 512 ILE A N 1
ATOM 3985 C CA . ILE A 1 512 ? -1.981 -11.951 -25.841 1.00 92.56 512 ILE A CA 1
ATOM 3986 C C . ILE A 1 512 ? -3.014 -12.976 -25.363 1.00 92.56 512 ILE A C 1
ATOM 3988 O O . ILE A 1 512 ? -2.789 -14.191 -25.413 1.00 92.56 512 ILE A O 1
ATOM 3992 N N . TRP A 1 513 ? -4.190 -12.490 -24.968 1.00 94.06 513 TRP A N 1
ATOM 3993 C CA . TRP A 1 513 ? -5.292 -13.298 -24.457 1.00 94.06 513 TRP A CA 1
ATOM 3994 C C . TRP A 1 513 ? -6.387 -13.446 -25.498 1.00 94.06 513 TRP A C 1
ATOM 3996 O O . TRP A 1 513 ? -6.937 -12.449 -25.955 1.00 94.06 513 TRP A O 1
ATOM 4006 N N . LYS A 1 514 ? -6.772 -14.683 -25.814 1.00 93.38 514 LYS A N 1
ATOM 4007 C CA . LYS A 1 514 ? -7.909 -14.988 -26.687 1.00 93.38 514 LYS A CA 1
ATOM 4008 C C . LYS A 1 514 ? -9.156 -15.257 -25.850 1.00 93.38 514 LYS A C 1
ATOM 4010 O O . LYS A 1 514 ? -9.081 -15.970 -24.849 1.00 93.38 514 LYS A O 1
ATOM 4015 N N . LYS A 1 515 ? -10.309 -14.750 -26.287 1.00 90.25 515 LYS A N 1
ATOM 4016 C CA . LYS A 1 515 ? -11.600 -15.131 -25.707 1.00 90.25 515 LYS A CA 1
ATOM 4017 C C . LYS A 1 515 ? -11.931 -16.585 -26.068 1.00 90.25 515 LYS A C 1
ATOM 4019 O O . LYS A 1 515 ? -12.030 -16.933 -27.245 1.00 90.25 515 LYS A O 1
ATOM 4024 N N . ASP A 1 516 ? -12.095 -17.425 -25.054 1.00 89.25 516 ASP A N 1
ATOM 4025 C CA . ASP A 1 516 ? -12.574 -18.802 -25.152 1.00 89.25 516 ASP A CA 1
ATOM 4026 C C . ASP A 1 516 ? -13.794 -18.972 -24.235 1.00 89.25 516 ASP A C 1
ATOM 4028 O O . ASP A 1 516 ? -13.687 -18.983 -23.001 1.00 89.25 516 ASP A O 1
ATOM 4032 N N . ARG A 1 517 ? -14.974 -19.053 -24.864 1.00 87.56 517 ARG A N 1
ATOM 4033 C CA . ARG A 1 517 ? -16.292 -19.005 -24.210 1.00 87.56 517 ARG A CA 1
ATOM 4034 C C . ARG A 1 517 ? -16.437 -17.727 -23.367 1.00 87.56 517 ARG A C 1
ATOM 4036 O O . ARG A 1 517 ? -16.410 -16.628 -23.921 1.00 87.56 517 ARG A O 1
ATOM 4043 N N . ASP A 1 518 ? -16.526 -17.881 -22.048 1.00 81.12 518 ASP A N 1
ATOM 4044 C CA . ASP A 1 518 ? -16.704 -16.805 -21.067 1.00 81.12 518 ASP A CA 1
ATOM 4045 C C . ASP A 1 518 ? -15.404 -16.455 -20.327 1.00 81.12 518 ASP A C 1
ATOM 4047 O O . ASP A 1 518 ? -15.419 -15.783 -19.297 1.00 81.12 518 ASP A O 1
ATOM 4051 N N . SER A 1 519 ? -14.257 -16.933 -20.818 1.00 82.31 519 SER A N 1
ATOM 4052 C CA . SER A 1 519 ? -12.959 -16.698 -20.190 1.00 82.31 519 SER A CA 1
ATOM 4053 C C . SER A 1 519 ? -11.905 -16.281 -21.207 1.00 82.31 519 SER A C 1
ATOM 4055 O O . SER A 1 519 ? -11.960 -16.643 -22.377 1.00 82.31 519 SER A O 1
ATOM 4057 N N . TYR A 1 520 ? -10.918 -15.518 -20.757 1.00 89.06 520 TYR A N 1
ATOM 4058 C CA . TYR A 1 520 ? -9.759 -15.169 -21.572 1.00 89.06 520 TYR A CA 1
ATOM 4059 C C . TYR A 1 520 ? -8.622 -16.145 -21.287 1.00 89.06 520 TYR A C 1
ATOM 4061 O O . TYR A 1 520 ? -8.230 -16.308 -20.135 1.00 89.06 520 TYR A O 1
ATOM 4069 N N . VAL A 1 521 ? -8.083 -16.799 -22.310 1.00 92.38 521 VAL A N 1
ATOM 4070 C CA . VAL A 1 521 ? -6.998 -17.779 -22.173 1.00 92.38 521 VAL A CA 1
ATOM 4071 C C . VAL A 1 521 ? -5.769 -17.274 -22.919 1.00 92.38 521 VAL A C 1
ATOM 4073 O O . VAL A 1 521 ? -5.879 -16.750 -24.029 1.00 92.38 521 VAL A O 1
ATOM 4076 N N . LEU A 1 522 ? -4.593 -17.415 -22.301 1.00 91.31 522 LEU A N 1
ATOM 4077 C CA . LEU A 1 522 ? -3.323 -17.048 -22.925 1.00 91.31 522 LEU A CA 1
ATOM 4078 C C . LEU A 1 522 ? -3.134 -17.893 -24.186 1.00 91.31 522 LEU A C 1
ATOM 4080 O O . LEU A 1 522 ? -3.256 -19.121 -24.131 1.00 91.31 522 LEU A O 1
ATOM 4084 N N . ARG A 1 523 ? -2.846 -17.252 -25.320 1.00 92.62 523 ARG A N 1
ATOM 4085 C CA . ARG A 1 523 ? -2.626 -17.961 -26.585 1.00 92.62 523 ARG A CA 1
ATOM 4086 C C . ARG A 1 523 ? -1.470 -18.950 -26.442 1.00 92.62 523 ARG A C 1
ATOM 4088 O O . ARG A 1 523 ? -0.419 -18.593 -25.918 1.00 92.62 523 ARG A O 1
ATOM 4095 N N . SER A 1 524 ? -1.638 -20.169 -26.954 1.00 90.81 524 SER A N 1
ATOM 4096 C CA . SER A 1 524 ? -0.598 -21.210 -26.897 1.00 90.81 524 SER A CA 1
ATOM 4097 C C . SER A 1 524 ? 0.714 -20.733 -27.518 1.00 90.81 524 SER A C 1
ATOM 4099 O O . SER A 1 524 ? 1.763 -20.851 -26.897 1.00 90.81 524 SER A O 1
ATOM 4101 N N . SER A 1 525 ? 0.639 -20.069 -28.675 1.00 90.19 525 SER A N 1
ATOM 4102 C CA . SER A 1 525 ? 1.806 -19.494 -29.349 1.00 90.19 525 SER A CA 1
ATOM 4103 C C . SER A 1 525 ? 2.524 -18.426 -28.529 1.00 90.19 525 SER A C 1
ATOM 4105 O O . SER A 1 525 ? 3.720 -18.241 -28.717 1.00 90.19 525 SER A O 1
ATOM 4107 N N . VAL A 1 526 ? 1.801 -17.700 -27.668 1.00 92.69 526 VAL A N 1
ATOM 4108 C CA . VAL A 1 526 ? 2.391 -16.681 -26.795 1.00 92.69 526 VAL A CA 1
ATOM 4109 C C . VAL A 1 526 ? 3.031 -17.352 -25.587 1.00 92.69 526 VAL A C 1
ATOM 4111 O O . VAL A 1 526 ? 4.206 -17.131 -25.328 1.00 92.69 526 VAL A O 1
ATOM 4114 N N . ARG A 1 527 ? 2.300 -18.255 -24.923 1.00 92.50 527 ARG A N 1
ATOM 4115 C CA . ARG A 1 527 ? 2.789 -19.025 -23.772 1.00 92.50 527 ARG A CA 1
ATOM 4116 C C . ARG A 1 527 ? 4.074 -19.798 -24.076 1.00 92.50 527 ARG A C 1
ATOM 4118 O O . ARG A 1 527 ? 4.962 -19.853 -23.238 1.00 92.50 527 ARG A O 1
ATOM 4125 N N . GLU A 1 528 ? 4.146 -20.430 -25.245 1.00 92.19 528 GLU A N 1
ATOM 4126 C CA . GLU A 1 528 ? 5.287 -21.267 -25.632 1.00 92.19 528 GLU A CA 1
ATOM 4127 C C . GLU A 1 528 ? 6.518 -20.444 -26.032 1.00 92.19 528 GLU A C 1
ATOM 4129 O O . GLU A 1 528 ? 7.640 -20.882 -25.791 1.00 92.19 528 GLU A O 1
ATOM 4134 N N . LYS A 1 529 ? 6.326 -19.270 -26.648 1.00 94.19 529 LYS A N 1
ATOM 4135 C CA . LYS A 1 529 ? 7.421 -18.461 -27.212 1.00 94.19 529 LYS A CA 1
ATOM 4136 C C . LYS A 1 529 ? 7.889 -17.316 -26.314 1.00 94.19 529 LYS A C 1
ATOM 4138 O O . LYS A 1 529 ? 9.024 -16.878 -26.468 1.00 94.19 529 LYS A O 1
ATOM 4143 N N . TYR A 1 530 ? 7.026 -16.828 -25.425 1.00 96.19 530 TYR A N 1
ATOM 4144 C CA . TYR A 1 530 ? 7.246 -15.631 -24.607 1.00 96.19 530 TYR A CA 1
ATOM 4145 C C . TYR A 1 530 ? 6.838 -15.905 -23.144 1.00 96.19 530 TYR A C 1
ATOM 4147 O O . TYR A 1 530 ? 5.843 -15.361 -22.659 1.00 96.19 530 TYR A O 1
ATOM 4155 N N . PRO A 1 531 ? 7.538 -16.812 -22.441 1.00 93.69 531 PRO A N 1
ATOM 4156 C CA . PRO A 1 531 ? 7.201 -17.174 -21.065 1.00 93.69 531 PRO A CA 1
ATOM 4157 C C . PRO A 1 531 ? 7.340 -15.983 -20.100 1.00 93.69 531 PRO A C 1
ATOM 4159 O O . PRO A 1 531 ? 8.406 -15.387 -19.994 1.00 93.69 531 PRO A O 1
ATOM 4162 N N . GLY A 1 532 ? 6.281 -15.669 -19.346 1.00 91.44 532 GLY A N 1
ATOM 4163 C CA . GLY A 1 532 ? 6.295 -14.591 -18.347 1.00 91.44 532 GLY A CA 1
ATOM 4164 C C . GLY A 1 532 ? 5.911 -13.212 -18.890 1.00 91.44 532 GLY A C 1
ATOM 4165 O O . GLY A 1 532 ? 5.884 -12.248 -18.126 1.00 91.44 532 GLY A O 1
ATOM 4166 N N . ILE A 1 533 ? 5.549 -13.103 -20.174 1.00 95.62 533 ILE A N 1
ATOM 4167 C CA . ILE A 1 533 ? 5.041 -11.853 -20.764 1.00 95.62 533 ILE A CA 1
ATOM 4168 C C . ILE A 1 533 ? 3.778 -11.341 -20.053 1.00 95.62 533 ILE A C 1
ATOM 4170 O O . ILE A 1 533 ? 3.554 -10.137 -19.965 1.00 95.62 533 ILE A O 1
ATOM 4174 N N . GLU A 1 534 ? 2.962 -12.238 -19.493 1.00 95.06 534 GLU A N 1
ATOM 4175 C CA . GLU A 1 534 ? 1.784 -11.880 -18.705 1.00 95.06 534 GLU A CA 1
ATOM 4176 C C . GLU A 1 534 ? 2.128 -11.104 -17.427 1.00 95.06 534 GLU A C 1
ATOM 4178 O O . GLU A 1 534 ? 1.337 -10.262 -17.010 1.00 95.06 534 GLU A O 1
ATOM 4183 N N . LEU A 1 535 ? 3.298 -11.354 -16.827 1.00 93.75 535 LEU A N 1
ATOM 4184 C CA . LEU A 1 535 ? 3.764 -10.622 -15.649 1.00 93.75 535 LEU A CA 1
ATOM 4185 C C . LEU A 1 535 ? 4.232 -9.224 -16.043 1.00 93.75 535 LEU A C 1
ATOM 4187 O O . LEU A 1 535 ? 3.868 -8.263 -15.374 1.00 93.75 535 LEU A O 1
ATOM 4191 N N . ALA A 1 536 ? 4.960 -9.102 -17.158 1.00 96.06 536 ALA A N 1
ATOM 4192 C CA . ALA A 1 536 ? 5.371 -7.807 -17.698 1.00 96.06 536 ALA A CA 1
ATOM 4193 C C . ALA A 1 536 ? 4.150 -6.923 -17.993 1.00 96.06 536 ALA A C 1
ATOM 4195 O O . ALA A 1 536 ? 4.086 -5.772 -17.572 1.00 96.06 536 ALA A O 1
ATOM 4196 N N . LEU A 1 537 ? 3.127 -7.479 -18.648 1.00 95.69 537 LEU A N 1
ATOM 4197 C CA . LEU A 1 537 ? 1.890 -6.750 -18.935 1.00 95.69 537 LEU A CA 1
ATOM 4198 C C . LEU A 1 537 ? 1.080 -6.432 -17.674 1.00 95.69 537 LEU A C 1
ATOM 4200 O O . LEU A 1 537 ? 0.442 -5.384 -17.626 1.00 95.69 537 LEU A O 1
ATOM 4204 N N . GLU A 1 538 ? 1.108 -7.292 -16.654 1.00 94.44 538 GLU A N 1
ATOM 4205 C CA . GLU A 1 538 ? 0.485 -6.999 -15.360 1.00 94.44 538 GLU A CA 1
ATOM 4206 C C . GLU A 1 538 ? 1.202 -5.862 -14.625 1.00 94.44 538 GLU A C 1
ATOM 4208 O O . GLU A 1 538 ? 0.535 -4.986 -14.077 1.00 94.44 538 GLU A O 1
ATOM 4213 N N . ALA A 1 539 ? 2.538 -5.826 -14.665 1.00 90.31 539 ALA A N 1
ATOM 4214 C CA . ALA A 1 539 ? 3.311 -4.715 -14.123 1.00 90.31 539 ALA A CA 1
ATOM 4215 C C . ALA A 1 539 ? 2.887 -3.399 -14.788 1.00 90.31 539 ALA A C 1
ATOM 4217 O O . ALA A 1 539 ? 2.472 -2.466 -14.105 1.00 90.31 539 ALA A O 1
ATOM 4218 N N . LEU A 1 540 ? 2.861 -3.357 -16.124 1.00 93.38 540 LEU A N 1
ATOM 4219 C CA . LEU A 1 540 ? 2.436 -2.174 -16.881 1.00 93.38 540 LEU A CA 1
ATOM 4220 C C . LEU A 1 540 ? 0.975 -1.784 -16.611 1.00 93.38 540 LEU A C 1
ATOM 4222 O O . LEU A 1 540 ? 0.665 -0.598 -16.515 1.00 93.38 540 LEU A O 1
ATOM 4226 N N . ARG A 1 541 ? 0.080 -2.760 -16.415 1.00 93.19 541 ARG A N 1
ATOM 4227 C CA . ARG A 1 541 ? -1.321 -2.522 -16.030 1.00 93.19 541 ARG A CA 1
ATOM 4228 C C . ARG A 1 541 ? -1.429 -1.819 -14.683 1.00 93.19 541 ARG A C 1
ATOM 4230 O O . ARG A 1 541 ? -2.214 -0.889 -14.542 1.00 93.19 541 ARG A O 1
ATOM 4237 N N . CYS A 1 542 ? -0.616 -2.219 -13.709 1.00 87.38 542 CYS A N 1
ATOM 4238 C CA . CYS A 1 542 ? -0.543 -1.558 -12.407 1.00 87.38 542 CYS A CA 1
ATOM 4239 C C . CYS A 1 542 ? 0.073 -0.146 -12.480 1.00 87.38 542 CYS A C 1
ATOM 4241 O O . CYS A 1 542 ? -0.222 0.688 -11.622 1.00 87.38 542 CYS A O 1
ATOM 4243 N N . LEU A 1 543 ? 0.893 0.144 -13.498 1.00 86.69 543 LEU A N 1
ATOM 4244 C CA . LEU A 1 543 ? 1.445 1.483 -13.744 1.00 86.69 543 LEU A CA 1
ATOM 4245 C C . LEU A 1 543 ? 0.477 2.426 -14.463 1.00 86.69 543 LEU A C 1
ATOM 4247 O O . LEU A 1 543 ? 0.641 3.640 -14.353 1.00 86.69 543 LEU A O 1
ATOM 4251 N N . ALA A 1 544 ? -0.506 1.893 -15.191 1.00 87.25 544 ALA A N 1
ATOM 4252 C CA . ALA A 1 544 ? -1.432 2.665 -16.012 1.00 87.25 544 ALA A CA 1
ATOM 4253 C C . ALA A 1 544 ? -2.353 3.549 -15.148 1.00 87.25 544 ALA A C 1
ATOM 4255 O O . ALA A 1 544 ? -3.283 3.071 -14.494 1.00 87.25 544 ALA A O 1
ATOM 4256 N N . ARG A 1 545 ? -2.119 4.865 -15.151 1.00 83.38 545 ARG A N 1
ATOM 4257 C CA . ARG A 1 545 ? -2.851 5.839 -14.319 1.00 83.38 545 ARG A CA 1
ATOM 4258 C C . ARG A 1 545 ? -3.641 6.826 -15.169 1.00 83.38 545 ARG A C 1
ATOM 4260 O O . ARG A 1 545 ? -3.131 7.319 -16.168 1.00 83.38 545 ARG A O 1
ATOM 4267 N N . THR A 1 546 ? -4.840 7.183 -14.717 1.00 78.69 546 THR A N 1
ATOM 4268 C CA . THR A 1 546 ? -5.613 8.299 -15.280 1.00 78.69 546 THR A CA 1
ATOM 4269 C C . THR A 1 546 ? -4.937 9.625 -14.935 1.00 78.69 546 THR A C 1
ATOM 4271 O O . THR A 1 546 ? -4.716 9.915 -13.751 1.00 78.69 546 THR A O 1
ATOM 4274 N N . GLU A 1 547 ? -4.640 10.463 -15.925 1.00 66.50 547 GLU A N 1
ATOM 4275 C CA . GLU A 1 547 ? -4.168 11.824 -15.668 1.00 66.50 547 GLU A CA 1
ATOM 4276 C C . GLU A 1 547 ? -5.384 12.701 -15.330 1.00 66.50 547 GLU A C 1
ATOM 4278 O O . GLU A 1 547 ? -6.193 13.044 -16.192 1.00 66.50 547 GLU A O 1
ATOM 4283 N N . ARG A 1 548 ? -5.570 13.034 -14.045 1.00 49.25 548 ARG A N 1
ATOM 4284 C CA . ARG A 1 548 ? -6.584 14.024 -13.654 1.00 49.25 548 ARG A CA 1
ATOM 4285 C C . ARG A 1 548 ? -6.103 15.398 -14.112 1.00 49.25 548 ARG A C 1
ATOM 4287 O O . ARG A 1 548 ? -5.237 15.976 -13.457 1.00 49.25 548 ARG A O 1
ATOM 4294 N N . ARG A 1 549 ? -6.642 15.872 -15.236 1.00 43.50 549 ARG A N 1
ATOM 4295 C CA . ARG A 1 549 ? -6.482 17.258 -15.693 1.00 43.50 549 ARG A CA 1
ATOM 4296 C C . ARG A 1 549 ? -7.050 18.261 -14.697 1.00 43.50 549 ARG A C 1
ATOM 4298 O O . ARG A 1 549 ? -8.097 17.957 -14.078 1.00 43.50 549 ARG A O 1
#

Mean predicted aligned error: 21.01 Å

Organism: NCBI:txid1848197

Solvent-accessible surface area (backbone atoms only — not comparable to full-atom values): 31921 Å² total; per-residue (Å²): 140,81,91,73,85,84,78,86,72,81,80,70,92,76,83,54,53,57,71,43,76,42,60,36,56,62,84,78,57,96,90,60,87,87,60,71,75,45,44,30,32,28,67,46,53,68,71,89,88,58,59,69,90,74,42,63,37,39,28,35,35,78,87,72,49,73,50,75,43,49,50,84,52,54,54,76,58,69,68,62,56,48,50,59,49,51,57,50,52,67,76,63,48,79,53,40,59,74,33,69,33,26,33,57,45,82,78,50,96,94,41,76,87,45,54,71,39,60,28,29,26,68,39,45,53,54,82,90,46,59,77,90,72,19,42,30,36,29,33,35,87,86,69,52,70,49,79,39,45,59,93,29,48,40,74,59,79,86,44,76,81,61,74,75,70,68,74,87,67,72,89,63,76,57,59,63,67,61,58,60,71,37,77,68,36,58,55,43,27,53,36,31,43,50,30,54,50,30,48,52,52,30,52,53,42,53,50,54,54,61,72,67,54,66,93,68,88,74,84,82,51,74,64,59,58,50,52,53,50,53,40,52,52,34,47,53,50,27,54,52,34,47,53,51,38,49,54,48,34,47,54,52,44,53,60,48,44,74,77,38,78,84,52,68,61,69,66,63,52,24,53,53,52,47,53,54,24,42,52,52,26,51,53,51,51,54,51,49,58,54,53,75,72,41,81,78,79,67,85,78,68,90,66,77,87,70,82,79,47,73,66,57,55,55,38,51,54,47,49,51,34,13,43,47,55,39,23,62,74,69,59,40,48,62,80,71,81,86,62,78,87,70,81,87,91,76,82,85,80,75,89,75,86,66,63,63,65,58,44,54,49,28,48,52,50,19,53,51,22,48,53,48,15,54,51,26,51,75,72,69,40,60,70,62,15,52,50,23,45,49,54,20,52,54,27,40,53,53,32,52,53,47,50,52,53,50,54,64,50,51,77,65,63,82,70,80,73,57,93,37,63,32,36,44,34,73,39,72,45,92,84,47,80,41,94,80,75,51,84,48,68,63,37,63,21,35,34,71,52,44,53,30,60,38,97,82,70,79,47,58,39,63,78,41,52,68,58,41,26,62,72,32,72,33,86,42,59,72,61,4,50,49,19,45,29,54,50,48,51,63,51,47,54,46,66,71,66,66,67,55,98,74,67,68,65,95,49,61,80,34,73,51,33,36,81,54,92,94,41,65,42,73,33,66,75,45,56,76,74,25,54,48,30,69,42,37,39,48,16,50,56,58,43,45,39,68,76,84,126

Radius of gyration: 35.8 Å; Cα contacts (8 Å, |Δi|>4): 617; chains: 1; bounding box: 107×67×92 Å

pLDDT: mean 73.31, std 19.56, range [25.77, 97.5]